Protein AF-0000000084674206 (afdb_homodimer)

Organism: Aquipseudomonas alcaligenes (strain ATCC 14909 / DSM 50342 / CCUG 1425 / JCM 20561 / NBRC 14159 / NCIMB 9945 / NCTC 10367 / 1577) (NCBI:txid1215092)

Nearest PDB structures (foldseek):
  4qit-assembly1_B  TM=9.950E-01  e=2.426E-58  Pseudomonas aeruginosa PAO581
  4qiu-assembly1_B  TM=9.947E-01  e=2.582E-58  Pseudomonas aeruginosa PAO581
  4q4k-assembly1_B  TM=9.954E-01  e=1.009E-57  Pseudomonas aeruginosa PAO1
  5lsm-assembly3_A  TM=9.449E-01  e=3.593E-41  Shewanella oneidensis MR-1
  5lsm-assembly6_G-5  TM=9.498E-01  e=1.659E-38  Shewanella oneidensis MR-1

Solvent-accessible surface area (backbone atoms only — not comparable to full-atom values): 34079 Å² total; per-residue (Å²): 131,52,74,47,17,67,73,64,66,36,75,41,52,41,28,45,40,54,31,68,78,29,41,30,44,62,32,18,26,35,27,16,74,62,23,22,34,8,15,34,36,40,42,72,50,50,54,68,52,46,53,49,47,51,50,55,21,52,74,67,31,89,56,43,38,32,43,30,38,35,22,37,74,72,61,64,90,47,71,67,42,43,49,52,45,42,58,69,44,33,66,63,25,46,76,52,79,40,72,60,74,94,71,76,47,74,68,44,66,28,51,73,77,31,68,65,43,54,54,45,47,63,69,66,46,48,49,27,39,32,28,31,19,29,70,67,59,46,68,57,50,50,52,38,43,74,57,65,24,44,34,35,32,38,22,50,45,68,68,49,42,52,52,43,53,73,45,60,47,62,29,36,33,36,45,13,60,25,28,43,30,65,61,37,47,61,54,60,92,78,50,75,82,66,35,26,32,60,24,46,38,35,52,38,49,74,71,46,92,54,50,33,24,35,23,32,28,43,54,45,12,28,41,50,38,15,39,43,32,32,49,25,46,28,36,35,30,48,52,40,50,48,48,12,76,49,25,54,58,48,69,68,52,48,51,40,48,74,41,77,54,21,75,45,49,44,70,40,32,67,52,30,38,45,51,25,18,13,43,74,48,77,65,52,76,88,83,85,68,69,69,30,41,37,37,31,26,24,41,54,35,51,52,44,25,50,44,30,42,76,72,73,37,73,59,53,56,91,41,59,25,15,60,29,29,69,62,52,52,79,38,51,48,45,59,44,51,52,50,32,54,52,36,27,72,72,75,132,52,74,46,18,66,72,64,65,35,77,40,49,42,29,44,40,55,31,68,79,28,40,30,43,61,31,17,25,34,27,17,72,61,24,23,33,7,17,34,36,41,40,74,50,51,54,69,52,46,52,50,47,51,51,56,21,52,74,68,31,90,58,42,37,32,43,29,38,35,24,38,72,73,59,64,89,46,70,69,41,42,50,52,46,41,59,69,44,31,67,63,28,45,74,53,78,40,72,61,74,96,70,75,51,73,68,45,67,26,50,74,76,30,69,63,44,54,54,44,45,63,70,68,47,47,50,26,38,32,29,32,20,30,69,66,60,45,67,57,50,49,54,36,43,74,58,65,25,44,35,36,32,38,24,53,46,69,69,49,42,51,53,42,53,72,45,60,48,61,30,35,33,37,43,13,59,25,28,43,30,66,61,36,48,61,55,61,93,78,51,76,80,66,35,27,32,60,25,45,37,36,54,37,48,73,71,46,92,53,49,32,25,35,23,32,28,44,56,45,12,27,42,48,40,15,39,42,32,32,48,24,46,29,36,36,30,49,53,40,50,49,48,12,75,50,24,53,56,48,71,67,52,47,50,41,47,74,40,77,53,21,76,44,48,45,71,39,32,66,53,29,36,46,51,24,18,14,44,74,46,76,65,49,78,87,82,86,68,70,68,30,40,37,37,30,25,24,41,54,36,51,52,44,24,50,44,31,42,76,71,73,37,74,56,52,57,90,40,58,25,17,60,29,28,70,61,52,51,81,38,50,48,44,58,44,50,54,48,32,53,52,36,27,71,72,76

Sequence (694 aa):
MSSLCALLGIHHPIIQAPMVGVSTPALAAAVSEGGGLGSLGLGASTPAQARELVAQTRALTARPFNLNLFCHAPARADAAREQAWLERLRPLFAEFGAAPPAALREIYPSFLADPAMLETLLALRPAVVSFHFGLPPAEWIERLHQAAIRTLACVTTPAEARMAEAAGVDALVAQGIEAGGHRGVFVPEEGDAALGTLALVRLLAQQSRLPIIAAGGIMDGAGIRAALALGAAGVQLGTAFVLCPESAANAAYREALKGEKAAHTAITANLSGRPARGLPNRLYGDLGAQLPDYPICYDAAKALQAAASAQGCHDFAAQWAGQGAPLARELPAAELLVRLVAEMRQAMSSLCALLGIHHPIIQAPMVGVSTPALAAAVSEGGGLGSLGLGASTPAQARELVAQTRALTARPFNLNLFCHAPARADAAREQAWLERLRPLFAEFGAAPPAALREIYPSFLADPAMLETLLALRPAVVSFHFGLPPAEWIERLHQAAIRTLACVTTPAEARMAEAAGVDALVAQGIEAGGHRGVFVPEEGDAALGTLALVRLLAQQSRLPIIAAGGIMDGAGIRAALALGAAGVQLGTAFVLCPESAANAAYREALKGEKAAHTAITANLSGRPARGLPNRLYGDLGAQLPDYPICYDAAKALQAAASAQGCHDFAAQWAGQGAPLARELPAAELLVRLVAEMRQA

pLDDT: mean 97.21, std 3.87, range [55.44, 98.94]

Secondary structure (DSSP, 8-state):
--HHHHHHT-SSSEEEPP-TTT--HHHHHHHHHTTSBEEEE-TT--HHHHHHHHHHHHHH--S-EEEEEE-PPPP---HHHHHHHHHHHHHHHHTTT----SS----S--GGG-HHHHHHHHHH--SEEEEESS---HHHHHHHHHTT-EEEEEESSHHHHHHHHHHT-SEEEEE-TT-SEE---S-GGG------HHHHHHHHHHH-SSPEEEESS--SHHHHHHHHHHT-SEEEESGGGTTSTTS---HHHHHHHHSGGGG--EEESTTTSS-EEE---TT-S---SPPPPTTHHHHHHHHHHHHHHHTT--TT---B--TTGGG-----HHHHHHHHHHHHHH-/--HHHHHHT-SSSEEEPP-TTT--HHHHHHHHHTTSBEEEE-TT--HHHHHHHHHHHHHH--S-EEEEEE-PPPP---HHHHHHHHHHHHHHHHTTT----SS----S--GGG-HHHHHHHHHH--SEEEEESS---HHHHHHHHHTT-EEEEEESSHHHHHHHHHHT-SEEEEE-TT-SEE---S-GGG------HHHHHHHHHHH-SSPEEEESS--SHHHHHHHHHHT-SEEEESGGGTTSTTS---HHHHHHHHSGGGG--EEESTTTSS-EEE---TT-S----PPPPTTHHHHHHHHHHHHHHHTT--TT---B--TTGGG-----HHHHHHHHHHHHHH-

Foldseek 3Di:
DFPVCVLLVFQAQEEADADALWFALLLQLLQQVLGYAREHECQQPDLVRVVVRLVSNVVSHPGAYEYEFEAADFFDDDPVQQVVLQVLCQVLLVVLPHHFDPAFDARGGHPLPCVVNLVSCLVSLGQEYEYFLADHALVSVVSNVVSNYAYEYEDAAVVRLVVVVVSPHQEYEHAALQAWWFDRHNCCVVPHPRHGQLVRLLVCLVPPPHAYEGGHLQQALVSFLSSVVSRHSHYYYHLQCSLAPNISNDPVLNVCLQDPLVQDKDWDCQQAVGTGIFRAAPSPDDSPGDAGHGRRSNRRLVVSCVSQVVVPHRRSDRNIDGNNSNSHDNYHSSVRSVRRVVSNVVD/DFPVCVLLVFQAQEEADADALWFALLLQLLQQVLGYAREHECQQPDLVRVVVRLVSNVVSHPGAYEYEFEAADFFDDDPVQQVVLQVLCQVLLVVLPHHFDPAFDARGGHPLPCVVNLVSCLVSLGQEYEYFLADHALVSVVSNVVSNYAYEYEDAAVVRVVVVVVSPHQEYEHAALQAWWFDRHNCCVVPHPRHGQLVRLLVCLVPPPHAYEGGHLQQALVSFLSSVVSRHSHYYYHLQCSLAPNISNDPVLNVCLQDPLVQDKDWDCQQAVGTGIFRAAPSDDDSPGDAGHGRRSNRRLVVSCVSQVVVPHRRRDRNIDGNNSNSHDNYHSSVRSVRRVVSNVVD

Radius of gyration: 25.95 Å; Cα contacts (8 Å, |Δi|>4): 1639; chains: 2; bounding box: 58×76×62 Å

InterPro domains:
  IPR004136 Nitronate monooxygenase [cd04730] (12-279)
  IPR013785 Aldolase-type TIM barrel [G3DSA:3.20.20.70] (1-346)

Structure (mmCIF, N/CA/C/O backbone):
data_AF-0000000084674206-model_v1
#
loop_
_entity.id
_entity.type
_entity.pdbx_description
1 polymer 'Nitronate monooxygenase'
#
loop_
_atom_site.group_PDB
_atom_site.id
_atom_site.type_symbol
_atom_site.label_atom_id
_atom_site.label_alt_id
_atom_site.label_comp_id
_atom_site.label_asym_id
_atom_site.label_entity_id
_atom_site.label_seq_id
_atom_site.pdbx_PDB_ins_code
_atom_site.Cartn_x
_atom_site.Cartn_y
_atom_site.Cartn_z
_atom_site.occupancy
_atom_site.B_iso_or_equiv
_atom_site.auth_seq_id
_atom_site.auth_comp_id
_atom_site.auth_asym_id
_atom_site.auth_atom_id
_atom_site.pdbx_PDB_model_num
ATOM 1 N N . MET A 1 1 ? -14.648 0.29 26.531 1 55.44 1 MET A N 1
ATOM 2 C CA . MET A 1 1 ? -13.93 1.413 25.938 1 55.44 1 MET A CA 1
ATOM 3 C C . MET A 1 1 ? -12.5 1.012 25.562 1 55.44 1 MET A C 1
ATOM 5 O O . MET A 1 1 ? -11.844 0.293 26.312 1 55.44 1 MET A O 1
ATOM 9 N N . SER A 1 2 ? -12.125 1.366 24.281 1 72.75 2 SER A N 1
ATOM 10 C CA . SER A 1 2 ? -10.773 1.001 23.891 1 72.75 2 SER A CA 1
ATOM 11 C C . SER A 1 2 ? -9.734 1.808 24.656 1 72.75 2 SER A C 1
ATOM 13 O O . SER A 1 2 ? -10.055 2.844 25.234 1 72.75 2 SER A O 1
ATOM 15 N N . SER A 1 3 ? -8.602 1.35 24.859 1 87.81 3 SER A N 1
ATOM 16 C CA . SER A 1 3 ? -7.48 2.016 25.516 1 87.81 3 SER A CA 1
ATOM 17 C C . SER A 1 3 ? -7.211 3.381 24.891 1 87.81 3 SER A C 1
ATOM 19 O O . SER A 1 3 ? -6.918 4.348 25.594 1 87.81 3 SER A O 1
ATOM 21 N N . LEU A 1 4 ? -7.574 3.514 23.594 1 95.88 4 LEU A N 1
ATOM 22 C CA . LEU A 1 4 ? -7.336 4.781 22.906 1 95.88 4 LEU A CA 1
ATOM 23 C C . LEU A 1 4 ? -8.391 5.812 23.297 1 95.88 4 LEU A C 1
ATOM 25 O O . LEU A 1 4 ? -8.078 6.984 23.5 1 95.88 4 LEU A O 1
ATOM 29 N N . CYS A 1 5 ? -9.641 5.359 23.391 1 97.5 5 CYS A N 1
ATOM 30 C CA . CYS A 1 5 ? -10.727 6.258 23.75 1 97.5 5 CYS A CA 1
ATOM 31 C C . CYS A 1 5 ? -10.5 6.859 25.125 1 97.5 5 CYS A C 1
ATOM 33 O O . CYS A 1 5 ? -10.695 8.062 25.328 1 97.5 5 CYS A O 1
ATOM 35 N N . ALA A 1 6 ? -10.047 6.023 26.047 1 97.31 6 ALA A N 1
ATOM 36 C CA . ALA A 1 6 ? -9.734 6.516 27.391 1 97.31 6 ALA A CA 1
ATOM 37 C C . ALA A 1 6 ? -8.555 7.484 27.359 1 97.31 6 ALA A C 1
ATOM 39 O O . ALA A 1 6 ? -8.586 8.531 28 1 97.31 6 ALA A O 1
ATOM 40 N N . LEU A 1 7 ? -7.582 7.152 26.578 1 97.62 7 LEU A N 1
ATOM 41 C CA . LEU A 1 7 ? -6.363 7.949 26.484 1 97.62 7 LEU A CA 1
ATOM 42 C C . LEU A 1 7 ? -6.672 9.344 25.953 1 97.62 7 LEU A C 1
ATOM 44 O O . LEU A 1 7 ? -6.098 10.328 26.422 1 97.62 7 LEU A O 1
ATOM 48 N N . LEU A 1 8 ? -7.621 9.43 24.969 1 98.19 8 LEU A N 1
ATOM 49 C CA . LEU A 1 8 ? -7.836 10.68 24.25 1 98.19 8 LEU A CA 1
ATOM 50 C C . LEU A 1 8 ? -9.086 11.391 24.75 1 98.19 8 LEU A C 1
ATOM 52 O O . LEU A 1 8 ? -9.367 12.523 24.359 1 98.19 8 LEU A O 1
ATOM 56 N N . GLY A 1 9 ? -9.867 10.711 25.609 1 97.56 9 GLY A N 1
ATOM 57 C CA . GLY A 1 9 ? -11.102 11.281 26.109 1 97.56 9 GLY A CA 1
ATOM 58 C C . GLY A 1 9 ? -12.195 11.375 25.062 1 97.56 9 GLY A C 1
ATOM 59 O O . GLY A 1 9 ? -12.906 12.383 25 1 97.56 9 GLY A O 1
ATOM 60 N N . ILE A 1 10 ? -12.297 10.359 24.234 1 98.31 10 ILE A N 1
ATOM 61 C CA . ILE A 1 10 ? -13.289 10.375 23.156 1 98.31 10 ILE A CA 1
ATOM 62 C C . ILE A 1 10 ? -14.172 9.133 23.25 1 98.31 10 ILE A C 1
ATOM 64 O O . ILE A 1 10 ? -13.875 8.203 24 1 98.31 10 ILE A O 1
ATOM 68 N N . HIS A 1 11 ? -15.297 9.102 22.484 1 98.06 11 HIS A N 1
ATOM 69 C CA . HIS A 1 11 ? -16.266 8.016 22.547 1 98.06 11 HIS A CA 1
ATOM 70 C C . HIS A 1 11 ? -15.984 6.957 21.5 1 98.06 11 HIS A C 1
ATOM 72 O O . HIS A 1 11 ? -16.156 5.762 21.734 1 98.06 11 HIS A O 1
ATOM 78 N N . HIS A 1 12 ? -15.672 7.438 20.297 1 98.38 12 HIS A N 1
ATOM 79 C CA . HIS A 1 12 ? -15.352 6.547 19.188 1 98.38 12 HIS A CA 1
ATOM 80 C C . HIS A 1 12 ? -13.883 6.652 18.797 1 98.38 12 HIS A C 1
ATOM 82 O O . HIS A 1 12 ? -13.312 7.742 18.812 1 98.38 12 HIS A O 1
ATOM 88 N N . PRO A 1 13 ? -13.242 5.562 18.5 1 98.38 13 PRO A N 1
ATOM 89 C CA . PRO A 1 13 ? -11.812 5.59 18.156 1 98.38 13 PRO A CA 1
ATOM 90 C C . PRO A 1 13 ? -11.555 6.082 16.734 1 98.38 13 PRO A C 1
ATOM 92 O O . PRO A 1 13 ? -10.898 5.395 15.945 1 98.38 13 PRO A O 1
ATOM 95 N N . ILE A 1 14 ? -12.094 7.23 16.406 1 98.88 14 ILE A N 1
ATOM 96 C CA . ILE A 1 14 ? -12.023 7.828 15.078 1 98.88 14 ILE A CA 1
ATOM 97 C C . ILE A 1 14 ? -11.445 9.234 15.18 1 98.88 14 ILE A C 1
ATOM 99 O O . ILE A 1 14 ? -11.977 10.086 15.906 1 98.88 14 ILE A O 1
ATOM 103 N N . ILE A 1 15 ? -10.375 9.445 14.477 1 98.94 15 ILE A N 1
ATOM 104 C CA . ILE A 1 15 ? -9.727 10.75 14.422 1 98.94 15 ILE A CA 1
ATOM 105 C C . ILE A 1 15 ? -9.875 11.336 13.016 1 98.94 15 ILE A C 1
ATOM 107 O O . ILE A 1 15 ? -9.57 10.672 12.023 1 98.94 15 ILE A O 1
ATOM 111 N N . GLN A 1 16 ? -10.445 12.531 12.906 1 98.94 16 GLN A N 1
ATOM 112 C CA . GLN A 1 16 ? -10.32 13.312 11.68 1 98.94 16 GLN A CA 1
ATOM 113 C C . GLN A 1 16 ? -8.914 13.867 11.523 1 98.94 16 GLN A C 1
ATOM 115 O O . GLN A 1 16 ? -8.398 14.547 12.414 1 98.94 16 GLN A O 1
ATOM 120 N N . ALA A 1 17 ? -8.266 13.492 10.461 1 98.88 17 ALA A N 1
ATOM 121 C CA . ALA A 1 17 ? -6.863 13.836 10.25 1 98.88 17 ALA A CA 1
ATOM 122 C C . ALA A 1 17 ? -6.664 15.344 10.211 1 98.88 17 ALA A C 1
ATOM 124 O O . ALA A 1 17 ? -7.523 16.078 9.703 1 98.88 17 ALA A O 1
ATOM 125 N N . PRO A 1 18 ? -5.559 15.828 10.773 1 98.75 18 PRO A N 1
ATOM 126 C CA . PRO A 1 18 ? -5.203 17.234 10.539 1 98.75 18 PRO A CA 1
ATOM 127 C C . PRO A 1 18 ? -4.809 17.5 9.086 1 98.75 18 PRO A C 1
ATOM 129 O O . PRO A 1 18 ? -3.855 16.906 8.578 1 98.75 18 PRO A O 1
ATOM 132 N N . MET A 1 19 ? -5.559 18.312 8.469 1 98 19 MET A N 1
ATOM 133 C CA . MET A 1 19 ? -5.332 18.656 7.066 1 98 19 MET A CA 1
ATOM 134 C C . MET A 1 19 ? -5.121 20.156 6.902 1 98 19 MET A C 1
ATOM 136 O O . MET A 1 19 ? -6.086 20.906 6.824 1 98 19 MET A O 1
ATOM 140 N N . VAL A 1 20 ? -3.871 20.547 6.82 1 94.81 20 VAL A N 1
ATOM 141 C CA . VAL A 1 20 ? -3.547 21.969 6.707 1 94.81 20 VAL A CA 1
ATOM 142 C C . VAL A 1 20 ? -4.285 22.562 5.516 1 94.81 20 VAL A C 1
ATOM 144 O O . VAL A 1 20 ? -4.207 22.047 4.402 1 94.81 20 VAL A O 1
ATOM 147 N N . GLY A 1 21 ? -5.02 23.531 5.719 1 92.56 21 GLY A N 1
ATOM 148 C CA . GLY A 1 21 ? -5.742 24.234 4.664 1 92.56 21 GLY A CA 1
ATOM 149 C C . GLY A 1 21 ? -7.121 23.656 4.41 1 92.56 21 GLY A C 1
ATOM 150 O O . GLY A 1 21 ? -7.93 24.25 3.699 1 92.56 21 GLY A O 1
ATOM 151 N N . VAL A 1 22 ? -7.406 22.531 5.012 1 97.06 22 VAL A N 1
ATOM 152 C CA . VAL A 1 22 ? -8.68 21.859 4.754 1 97.06 22 VAL A CA 1
ATOM 153 C C . VAL A 1 22 ? -9.453 21.688 6.062 1 97.06 22 VAL A C 1
ATOM 155 O O . VAL A 1 22 ? -10.656 21.938 6.117 1 97.06 22 VAL A O 1
ATOM 158 N N . SER A 1 23 ? -8.766 21.297 7.117 1 98.06 23 SER A N 1
ATOM 159 C CA . SER A 1 23 ? -9.391 21.188 8.43 1 98.06 23 SER A CA 1
ATOM 160 C C . SER A 1 23 ? -9.695 22.578 9.008 1 98.06 23 SER A C 1
ATOM 162 O O . SER A 1 23 ? -8.82 23.438 9.078 1 98.06 23 SER A O 1
ATOM 164 N N . THR A 1 24 ? -10.922 22.781 9.383 1 98.69 24 THR A N 1
ATOM 165 C CA . THR A 1 24 ? -11.359 24.047 9.984 1 98.69 24 THR A CA 1
ATOM 166 C C . THR A 1 24 ? -11.805 23.812 11.43 1 98.69 24 THR A C 1
ATOM 168 O O . THR A 1 24 ? -12.055 22.688 11.836 1 98.69 24 THR A O 1
ATOM 171 N N . PRO A 1 25 ? -11.859 24.906 12.188 1 98.81 25 PRO A N 1
ATOM 172 C CA . PRO A 1 25 ? -12.445 24.797 13.523 1 98.81 25 PRO A CA 1
ATOM 173 C C . PRO A 1 25 ? -13.836 24.156 13.5 1 98.81 25 PRO A C 1
ATOM 175 O O . PRO A 1 25 ? -14.156 23.312 14.344 1 98.81 25 PRO A O 1
ATOM 178 N N . ALA A 1 26 ? -14.625 24.5 12.492 1 98.88 26 ALA A N 1
ATOM 179 C CA . ALA A 1 26 ? -15.977 23.953 12.375 1 98.88 26 ALA A CA 1
ATOM 180 C C . ALA A 1 26 ? -15.938 22.438 12.148 1 98.88 26 ALA A C 1
ATOM 182 O O . ALA A 1 26 ? -16.703 21.703 12.766 1 98.88 26 ALA A O 1
ATOM 183 N N . LEU A 1 27 ? -15.062 22 11.281 1 98.94 27 LEU A N 1
ATOM 184 C CA . LEU A 1 27 ? -14.93 20.578 11.008 1 98.94 27 LEU A CA 1
ATOM 185 C C . LEU A 1 27 ? -14.461 19.828 12.25 1 98.94 27 LEU A C 1
ATOM 187 O O . LEU A 1 27 ? -15.062 18.828 12.641 1 98.94 27 LEU A O 1
ATOM 191 N N . ALA A 1 28 ? -13.391 20.312 12.867 1 98.94 28 ALA A N 1
ATOM 192 C CA . ALA A 1 28 ? -12.844 19.688 14.062 1 98.94 28 ALA A CA 1
ATOM 193 C C . ALA A 1 28 ? -13.891 19.609 15.172 1 98.94 28 ALA A C 1
ATOM 195 O O . ALA A 1 28 ? -14.047 18.562 15.812 1 98.94 28 ALA A O 1
ATOM 196 N N . ALA A 1 29 ? -14.594 20.688 15.352 1 98.94 29 ALA A N 1
ATOM 197 C CA . ALA A 1 29 ? -15.609 20.734 16.406 1 98.94 29 ALA A CA 1
ATOM 198 C C . ALA A 1 29 ? -16.719 19.734 16.125 1 98.94 29 ALA A C 1
ATOM 200 O O . ALA A 1 29 ? -17.172 19.031 17.047 1 98.94 29 ALA A O 1
ATOM 201 N N . ALA A 1 30 ? -17.156 19.672 14.875 1 98.94 30 ALA A N 1
ATOM 202 C CA . ALA A 1 30 ? -18.234 18.734 14.508 1 98.94 30 ALA A CA 1
ATOM 203 C C . ALA A 1 30 ? -17.828 17.297 14.789 1 98.94 30 ALA A C 1
ATOM 205 O O . ALA A 1 30 ? -18.625 16.516 15.305 1 98.94 30 ALA A O 1
ATOM 206 N N . VAL A 1 31 ? -16.609 16.938 14.484 1 98.94 31 VAL A N 1
ATOM 207 C CA . VAL A 1 31 ? -16.109 15.578 14.711 1 98.94 31 VAL A CA 1
ATOM 208 C C . VAL A 1 31 ? -16.016 15.305 16.203 1 98.94 31 VAL A C 1
ATOM 210 O O . VAL A 1 31 ? -16.453 14.25 16.688 1 98.94 31 VAL A O 1
ATOM 213 N N . SER A 1 32 ? -15.469 16.281 16.953 1 98.88 32 SER A N 1
ATOM 214 C CA . SER A 1 32 ? -15.336 16.125 18.391 1 98.88 32 SER A CA 1
ATOM 215 C C . SER A 1 32 ? -16.703 15.977 19.062 1 98.88 32 SER A C 1
ATOM 217 O O . SER A 1 32 ? -16.891 15.117 19.922 1 98.88 32 SER A O 1
ATOM 219 N N . GLU A 1 33 ? -17.656 16.781 18.641 1 98.75 33 GLU A N 1
ATOM 220 C CA . GLU A 1 33 ? -19 16.719 19.203 1 98.75 33 GLU A CA 1
ATOM 221 C C . GLU A 1 33 ? -19.641 15.359 18.891 1 98.75 33 GLU A C 1
ATOM 223 O O . GLU A 1 33 ? -20.453 14.867 19.672 1 98.75 33 GLU A O 1
ATOM 228 N N . GLY A 1 34 ? -19.281 14.828 17.766 1 98.38 34 GLY A N 1
ATOM 229 C CA . GLY A 1 34 ? -19.812 13.531 17.375 1 98.38 34 GLY A CA 1
ATOM 230 C C . GLY A 1 34 ? -19.172 12.375 18.109 1 98.38 34 GLY A C 1
ATOM 231 O O . GLY A 1 34 ? -19.594 11.227 17.969 1 98.38 34 GLY A O 1
ATOM 232 N N . GLY A 1 35 ? -18.172 12.625 18.891 1 98.44 35 GLY A N 1
ATOM 233 C CA . GLY A 1 35 ? -17.578 11.594 19.719 1 98.44 35 GLY A CA 1
ATOM 234 C C . GLY A 1 35 ? -16.219 11.148 19.234 1 98.44 35 GLY A C 1
ATOM 235 O O . GLY A 1 35 ? -15.562 10.32 19.859 1 98.44 35 GLY A O 1
ATOM 236 N N . GLY A 1 36 ? -15.773 11.656 18.062 1 98.75 36 GLY A N 1
ATOM 237 C CA . GLY A 1 36 ? -14.414 11.43 17.609 1 98.75 36 GLY A CA 1
ATOM 238 C C . GLY A 1 36 ? -13.438 12.492 18.078 1 98.75 36 GLY A C 1
ATOM 239 O O . GLY A 1 36 ? -13.734 13.242 19.016 1 98.75 36 GLY A O 1
ATOM 240 N N . LEU A 1 37 ? -12.281 12.461 17.531 1 98.94 37 LEU A N 1
ATOM 241 C CA . LEU A 1 37 ? -11.289 13.5 17.797 1 98.94 37 LEU A CA 1
ATOM 242 C C . LEU A 1 37 ? -11.086 14.391 16.578 1 98.94 37 LEU A C 1
ATOM 244 O O . LEU A 1 37 ? -10.523 13.953 15.57 1 98.94 37 LEU A O 1
ATOM 248 N N . GLY A 1 38 ? -11.594 15.609 16.641 1 98.88 38 GLY A N 1
ATOM 249 C CA . GLY A 1 38 ? -11.289 16.594 15.609 1 98.88 38 GLY A CA 1
ATOM 250 C C . GLY A 1 38 ? -9.852 17.078 15.656 1 98.88 38 GLY A C 1
ATOM 251 O O . GLY A 1 38 ? -9.234 17.094 16.719 1 98.88 38 GLY A O 1
ATOM 252 N N . SER A 1 39 ? -9.32 17.469 14.461 1 98.94 39 SER A N 1
ATOM 253 C CA . SER A 1 39 ? -7.93 17.906 14.422 1 98.94 39 SER A CA 1
ATOM 254 C C . SER A 1 39 ? -7.766 19.156 13.57 1 98.94 39 SER A C 1
ATOM 256 O O . SER A 1 39 ? -8.469 19.344 12.578 1 98.94 39 SER A O 1
ATOM 258 N N . LEU A 1 40 ? -6.844 19.969 13.992 1 98.75 40 LEU A N 1
ATOM 259 C CA . LEU A 1 40 ? -6.375 21.125 13.234 1 98.75 40 LEU A CA 1
ATOM 260 C C . LEU A 1 40 ? -4.902 20.953 12.859 1 98.75 40 LEU A C 1
ATOM 262 O O . LEU A 1 40 ? -4.113 20.438 13.648 1 98.75 40 LEU A O 1
ATOM 266 N N . GLY A 1 41 ? -4.598 21.328 11.672 1 98.12 41 GLY A N 1
ATOM 267 C CA . GLY A 1 41 ? -3.205 21.391 11.258 1 98.12 41 GLY A CA 1
ATOM 268 C C . GLY A 1 41 ? -2.602 22.781 11.43 1 98.12 41 GLY A C 1
ATOM 269 O O . GLY A 1 41 ? -3.092 23.75 10.859 1 98.12 41 GLY A O 1
ATOM 270 N N . LEU A 1 42 ? -1.488 22.891 12.133 1 97.56 42 LEU A N 1
ATOM 271 C CA . LEU A 1 42 ? -0.885 24.172 12.438 1 97.56 42 LEU A CA 1
ATOM 272 C C . LEU A 1 42 ? 0.383 24.391 11.617 1 97.56 42 LEU A C 1
ATOM 274 O O . LEU A 1 42 ? 1.141 25.328 11.875 1 97.56 42 LEU A O 1
ATOM 278 N N . GLY A 1 43 ? 0.645 23.484 10.68 1 93.06 43 GLY A N 1
ATOM 279 C CA . GLY A 1 43 ? 1.884 23.516 9.922 1 93.06 43 GLY A CA 1
ATOM 280 C C . GLY A 1 43 ? 2.168 24.875 9.305 1 93.06 43 GLY A C 1
ATOM 281 O O . GLY A 1 43 ? 3.328 25.25 9.141 1 93.06 43 GLY A O 1
ATOM 282 N N . ALA A 1 44 ? 1.124 25.641 9.016 1 90.25 44 ALA A N 1
ATOM 283 C CA . ALA A 1 44 ? 1.287 26.938 8.359 1 90.25 44 ALA A CA 1
ATOM 284 C C . ALA A 1 44 ? 0.912 28.078 9.305 1 90.25 44 ALA A C 1
ATOM 286 O O . ALA A 1 44 ? 0.821 29.234 8.891 1 90.25 44 ALA A O 1
ATOM 287 N N . SER A 1 45 ? 0.759 27.797 10.555 1 96.56 45 SER A N 1
ATOM 288 C CA . SER A 1 45 ? 0.201 28.781 11.484 1 96.56 45 SER A CA 1
ATOM 289 C C . SER A 1 45 ? 1.287 29.391 12.352 1 96.56 45 SER A C 1
ATOM 291 O O . SER A 1 45 ? 2.211 28.703 12.789 1 96.56 45 SER A O 1
ATOM 293 N N . THR A 1 46 ? 1.187 30.688 12.586 1 97 46 THR A N 1
ATOM 294 C CA . THR A 1 46 ? 1.949 31.344 13.641 1 97 46 THR A CA 1
ATOM 295 C C . THR A 1 46 ? 1.33 31.078 15.008 1 97 46 THR A C 1
ATOM 297 O O . THR A 1 46 ? 0.186 30.625 15.102 1 97 46 THR A O 1
ATOM 300 N N . PRO A 1 47 ? 2.113 31.359 16.078 1 98.12 47 PRO A N 1
ATOM 301 C CA . PRO A 1 47 ? 1.529 31.219 17.422 1 98.12 47 PRO A CA 1
ATOM 302 C C . PRO A 1 47 ? 0.238 32 17.578 1 98.12 47 PRO A C 1
ATOM 304 O O . PRO A 1 47 ? -0.726 31.516 18.172 1 98.12 47 PRO A O 1
ATOM 307 N N . ALA A 1 48 ? 0.206 33.219 17.031 1 98.31 48 ALA A N 1
ATOM 308 C CA . ALA A 1 48 ? -0.996 34.062 17.125 1 98.31 48 ALA A CA 1
ATOM 309 C C . ALA A 1 48 ? -2.164 33.406 16.391 1 98.31 48 ALA A C 1
ATOM 311 O O . ALA A 1 48 ? -3.289 33.375 16.891 1 98.31 48 ALA A O 1
ATOM 312 N N . GLN A 1 49 ? -1.927 32.906 15.25 1 98 49 GLN A N 1
ATOM 313 C CA . GLN A 1 49 ? -2.959 32.219 14.469 1 98 49 GLN A CA 1
ATOM 314 C C . GLN A 1 49 ? -3.438 30.953 15.172 1 98 49 GLN A C 1
ATOM 316 O O . GLN A 1 49 ? -4.625 30.625 15.141 1 98 49 GLN A O 1
ATOM 321 N N . ALA A 1 50 ? -2.486 30.266 15.781 1 98.44 50 ALA A N 1
ATOM 322 C CA . ALA A 1 50 ? -2.846 29.078 16.562 1 98.44 50 ALA A CA 1
ATOM 323 C C . ALA A 1 50 ? -3.82 29.422 17.672 1 98.44 50 ALA A C 1
ATOM 325 O O . ALA A 1 50 ? -4.816 28.719 17.891 1 98.44 50 ALA A O 1
ATOM 326 N N . ARG A 1 51 ? -3.541 30.516 18.375 1 98.62 51 ARG A N 1
ATOM 327 C CA . ARG A 1 51 ? -4.43 30.953 19.453 1 98.62 51 ARG A CA 1
ATOM 328 C C . ARG A 1 51 ? -5.824 31.25 18.906 1 98.62 51 ARG A C 1
ATOM 330 O O . ARG A 1 51 ? -6.824 30.906 19.547 1 98.62 51 ARG A O 1
ATOM 337 N N . GLU A 1 52 ? -5.844 31.859 17.75 1 98.62 52 GLU A N 1
ATOM 338 C CA . GLU A 1 52 ? -7.125 32.188 17.141 1 98.62 52 GLU A CA 1
ATOM 339 C C . GLU A 1 52 ? -7.898 30.938 16.734 1 98.62 52 GLU A C 1
ATOM 341 O O . GLU A 1 52 ? -9.102 30.844 17 1 98.62 52 GLU A O 1
ATOM 346 N N . LEU A 1 53 ? -7.254 30.031 16.141 1 98.56 53 LEU A N 1
ATOM 347 C CA . LEU A 1 53 ? -7.887 28.781 15.719 1 98.56 53 LEU A CA 1
ATOM 348 C C . LEU A 1 53 ? -8.43 28.016 16.922 1 98.56 53 LEU A C 1
ATOM 350 O O . LEU A 1 53 ? -9.531 27.469 16.875 1 98.56 53 LEU A O 1
ATOM 354 N N . VAL A 1 54 ? -7.633 27.953 17.969 1 98.75 54 VAL A N 1
ATOM 355 C CA . VAL A 1 54 ? -8.039 27.234 19.172 1 98.75 54 VAL A CA 1
ATOM 356 C C . VAL A 1 54 ? -9.242 27.938 19.797 1 98.75 54 VAL A C 1
ATOM 358 O O . VAL A 1 54 ? -10.203 27.281 20.219 1 98.75 54 VAL A O 1
ATOM 361 N N . ALA A 1 55 ? -9.195 29.281 19.828 1 98.75 55 ALA A N 1
ATOM 362 C CA . ALA A 1 55 ? -10.312 30.047 20.375 1 98.75 55 ALA A CA 1
ATOM 363 C C . ALA A 1 55 ? -11.594 29.781 19.578 1 98.75 55 ALA A C 1
ATOM 365 O O . ALA A 1 55 ? -12.664 29.594 20.156 1 98.75 55 ALA A O 1
ATOM 366 N N . GLN A 1 56 ? -11.469 29.797 18.266 1 98.81 56 GLN A N 1
ATOM 367 C CA . GLN A 1 56 ? -12.609 29.516 17.406 1 98.81 56 GLN A CA 1
ATOM 368 C C . GLN A 1 56 ? -13.164 28.109 17.656 1 98.81 56 GLN A C 1
ATOM 370 O O . GLN A 1 56 ? -14.375 27.922 17.688 1 98.81 56 GLN A O 1
ATOM 375 N N . THR A 1 57 ? -12.32 27.141 17.797 1 98.88 57 THR A N 1
ATOM 376 C CA . THR A 1 57 ? -12.734 25.766 18.016 1 98.88 57 THR A CA 1
ATOM 377 C C . THR A 1 57 ? -13.422 25.625 19.375 1 98.88 57 THR A C 1
ATOM 379 O O . THR A 1 57 ? -14.484 25 19.469 1 98.88 57 THR A O 1
ATOM 382 N N . ARG A 1 58 ? -12.859 26.219 20.406 1 98.75 58 ARG A N 1
ATOM 383 C CA . ARG A 1 58 ? -13.406 26.125 21.75 1 98.75 58 ARG A CA 1
ATOM 384 C C . ARG A 1 58 ? -14.742 26.859 21.859 1 98.75 58 ARG A C 1
ATOM 386 O O . ARG A 1 58 ? -15.562 26.531 22.719 1 98.75 58 ARG A O 1
ATOM 393 N N . ALA A 1 59 ? -14.938 27.812 20.969 1 98.75 59 ALA A N 1
ATOM 394 C CA . ALA A 1 59 ? -16.234 28.484 20.922 1 98.75 59 ALA A CA 1
ATOM 395 C C . ALA A 1 59 ? -17.312 27.531 20.406 1 98.75 59 ALA A C 1
ATOM 397 O O . ALA A 1 59 ? -18.5 27.719 20.672 1 98.75 59 ALA A O 1
ATOM 398 N N . LEU A 1 60 ? -16.891 26.5 19.719 1 98.75 60 LEU A N 1
ATOM 399 C CA . LEU A 1 60 ? -17.828 25.594 19.047 1 98.75 60 LEU A CA 1
ATOM 400 C C . LEU A 1 60 ? -17.969 24.297 19.828 1 98.75 60 LEU A C 1
ATOM 402 O O . LEU A 1 60 ? -18.938 23.547 19.641 1 98.75 60 LEU A O 1
ATOM 406 N N . THR A 1 61 ? -16.938 23.984 20.688 1 98.69 61 THR A N 1
ATOM 407 C CA . THR A 1 61 ? -16.984 22.719 21.406 1 98.69 61 THR A CA 1
ATOM 408 C C . THR A 1 61 ? -16.125 22.766 22.656 1 98.69 61 THR A C 1
ATOM 410 O O . THR A 1 61 ? -15.102 23.453 22.688 1 98.69 61 THR A O 1
ATOM 413 N N . ALA A 1 62 ? -16.469 22.016 23.641 1 98.38 62 ALA A N 1
ATOM 414 C CA . ALA A 1 62 ? -15.68 21.828 24.844 1 98.38 62 ALA A CA 1
ATOM 415 C C . ALA A 1 62 ? -14.969 20.484 24.844 1 98.38 62 ALA A C 1
ATOM 417 O O . ALA A 1 62 ? -14.234 20.156 25.766 1 98.38 62 ALA A O 1
ATOM 418 N N . ARG A 1 63 ? -15.219 19.719 23.75 1 98.69 63 ARG A N 1
ATOM 419 C CA . ARG A 1 63 ? -14.664 18.375 23.625 1 98.69 63 ARG A CA 1
ATOM 420 C C . ARG A 1 63 ? -13.203 18.422 23.203 1 98.69 63 ARG A C 1
ATOM 422 O O . ARG A 1 63 ? -12.727 19.453 22.703 1 98.69 63 ARG A O 1
ATOM 429 N N . PRO A 1 64 ? -12.539 17.344 23.438 1 98.75 64 PRO A N 1
ATOM 430 C CA . PRO A 1 64 ? -11.117 17.312 23.078 1 98.75 64 PRO A CA 1
ATOM 431 C C . PRO A 1 64 ? -10.883 17.438 21.578 1 98.75 64 PRO A C 1
ATOM 433 O O . PRO A 1 64 ? -11.688 16.953 20.781 1 98.75 64 PRO A O 1
ATOM 436 N N . PHE A 1 65 ? -9.797 18.062 21.219 1 98.81 65 PHE A N 1
ATOM 437 C CA . PHE A 1 65 ? -9.336 18.094 19.828 1 98.81 65 PHE A CA 1
ATOM 438 C C . PHE A 1 65 ? -7.812 18.094 19.766 1 98.81 65 PHE A C 1
ATOM 440 O O . PHE A 1 65 ? -7.145 18.281 20.781 1 98.81 65 PHE A O 1
ATOM 447 N N . ASN A 1 66 ? -7.324 17.781 18.562 1 98.94 66 ASN A N 1
ATOM 448 C CA . ASN A 1 66 ? -5.906 17.594 18.281 1 98.94 66 ASN A CA 1
ATOM 449 C C . ASN A 1 66 ? -5.32 18.766 17.516 1 98.94 66 ASN A C 1
ATOM 451 O O . ASN A 1 66 ? -5.973 19.312 16.625 1 98.94 66 ASN A O 1
ATOM 455 N N . LEU A 1 67 ? -4.133 19.234 17.953 1 98.94 67 LEU A N 1
ATOM 456 C CA . LEU A 1 67 ? -3.326 20.172 17.172 1 98.94 67 LEU A CA 1
ATOM 457 C C . LEU A 1 67 ? -2.088 19.484 16.609 1 98.94 67 LEU A C 1
ATOM 459 O O . LEU A 1 67 ? -1.303 18.891 17.359 1 98.94 67 LEU A O 1
ATOM 463 N N . ASN A 1 68 ? -1.95 19.562 15.328 1 98.88 68 ASN A N 1
ATOM 464 C CA . ASN A 1 68 ? -0.857 18.844 14.68 1 98.88 68 ASN A CA 1
ATOM 465 C C . ASN A 1 68 ? 0.244 19.797 14.227 1 98.88 68 ASN A C 1
ATOM 467 O O . ASN A 1 68 ? -0.041 20.891 13.711 1 98.88 68 ASN A O 1
ATOM 471 N N . LEU A 1 69 ? 1.464 19.375 14.414 1 98.69 69 LEU A N 1
ATOM 472 C CA . LEU A 1 69 ? 2.635 20.156 14.039 1 98.69 69 LEU A CA 1
ATOM 473 C C . LEU A 1 69 ? 3.553 19.359 13.117 1 98.69 69 LEU A C 1
ATOM 475 O O . LEU A 1 69 ? 3.629 18.141 13.227 1 98.69 69 LEU A O 1
ATOM 479 N N . PHE A 1 70 ? 4.305 20.094 12.242 1 98.56 70 PHE A N 1
ATOM 480 C CA . PHE A 1 70 ? 5.328 19.5 11.391 1 98.56 70 PHE A CA 1
ATOM 481 C C . PHE A 1 70 ? 6.691 19.547 12.062 1 98.56 70 PHE A C 1
ATOM 483 O O . PHE A 1 70 ? 7.141 20.625 12.477 1 98.56 70 PHE A O 1
ATOM 490 N N . CYS A 1 71 ? 7.332 18.406 12.117 1 98.56 71 CYS A N 1
ATOM 491 C CA . CYS A 1 71 ? 8.648 18.297 12.742 1 98.56 71 CYS A CA 1
ATOM 492 C C . CYS A 1 71 ? 9.711 17.891 11.734 1 98.56 71 CYS A C 1
ATOM 494 O O . CYS A 1 71 ? 10.539 17.031 12.008 1 98.56 71 CYS A O 1
ATOM 496 N N . HIS A 1 72 ? 9.609 18.406 10.57 1 97.56 72 HIS A N 1
ATOM 497 C CA . HIS A 1 72 ? 10.602 18.141 9.539 1 97.56 72 HIS A CA 1
ATOM 498 C C . HIS A 1 72 ? 11.914 18.844 9.836 1 97.56 72 HIS A C 1
ATOM 500 O O . HIS A 1 72 ? 11.945 19.812 10.609 1 97.56 72 HIS A O 1
ATOM 506 N N . ALA A 1 73 ? 12.977 18.375 9.234 1 95.38 73 ALA A N 1
ATOM 507 C CA . ALA A 1 73 ? 14.25 19.094 9.289 1 95.38 73 ALA A CA 1
ATOM 508 C C . ALA A 1 73 ? 14.125 20.469 8.672 1 95.38 73 ALA A C 1
ATOM 510 O O . ALA A 1 73 ? 13.508 20.641 7.613 1 95.38 73 ALA A O 1
ATOM 511 N N . PRO A 1 74 ? 14.664 21.469 9.336 1 94.75 74 PRO A N 1
ATOM 512 C CA . PRO A 1 74 ? 14.594 22.812 8.75 1 94.75 74 PRO A CA 1
ATOM 513 C C . PRO A 1 74 ? 15.203 22.859 7.348 1 94.75 74 PRO A C 1
ATOM 515 O O . PRO A 1 74 ? 16.219 22.219 7.086 1 94.75 74 PRO A O 1
ATOM 518 N N . ALA A 1 75 ? 14.562 23.609 6.52 1 95.25 75 ALA A N 1
ATOM 519 C CA . ALA A 1 75 ? 14.977 23.703 5.121 1 95.25 75 ALA A CA 1
ATOM 520 C C . ALA A 1 75 ? 16.359 24.344 5 1 95.25 75 ALA A C 1
ATOM 522 O O . ALA A 1 75 ? 16.703 25.25 5.766 1 95.25 75 ALA A O 1
ATOM 523 N N . ARG A 1 76 ? 17.234 23.906 4.051 1 93.81 76 ARG A N 1
ATOM 524 C CA . ARG A 1 76 ? 18.469 24.531 3.629 1 93.81 76 ARG A CA 1
ATOM 525 C C . ARG A 1 76 ? 18.297 25.281 2.311 1 93.81 76 ARG A C 1
ATOM 527 O O . ARG A 1 76 ? 18.125 24.656 1.259 1 93.81 76 ARG A O 1
ATOM 534 N N . ALA A 1 77 ? 18.344 26.531 2.488 1 95.69 77 ALA A N 1
ATOM 535 C CA . ALA A 1 77 ? 18.219 27.344 1.285 1 95.69 77 ALA A CA 1
ATOM 536 C C . ALA A 1 77 ? 19.391 27.094 0.333 1 95.69 77 ALA A C 1
ATOM 538 O O . ALA A 1 77 ? 20.531 26.922 0.771 1 95.69 77 ALA A O 1
ATOM 539 N N . ASP A 1 78 ? 19.094 27.016 -0.964 1 96.31 78 ASP A N 1
ATOM 540 C CA . ASP A 1 78 ? 20.062 26.875 -2.051 1 96.31 78 ASP A CA 1
ATOM 541 C C . ASP A 1 78 ? 19.641 27.703 -3.262 1 96.31 78 ASP A C 1
ATOM 543 O O . ASP A 1 78 ? 18.828 27.266 -4.078 1 96.31 78 ASP A O 1
ATOM 547 N N . ALA A 1 79 ? 20.297 28.797 -3.348 1 95.75 79 ALA A N 1
ATOM 548 C CA . ALA A 1 79 ? 19.875 29.797 -4.34 1 95.75 79 ALA A CA 1
ATOM 549 C C . ALA A 1 79 ? 19.938 29.219 -5.75 1 95.75 79 ALA A C 1
ATOM 551 O O . ALA A 1 79 ? 19.078 29.5 -6.586 1 95.75 79 ALA A O 1
ATOM 552 N N . ALA A 1 80 ? 20.938 28.531 -6.016 1 95.81 80 ALA A N 1
ATOM 553 C CA . ALA A 1 80 ? 21.125 27.969 -7.352 1 95.81 80 ALA A CA 1
ATOM 554 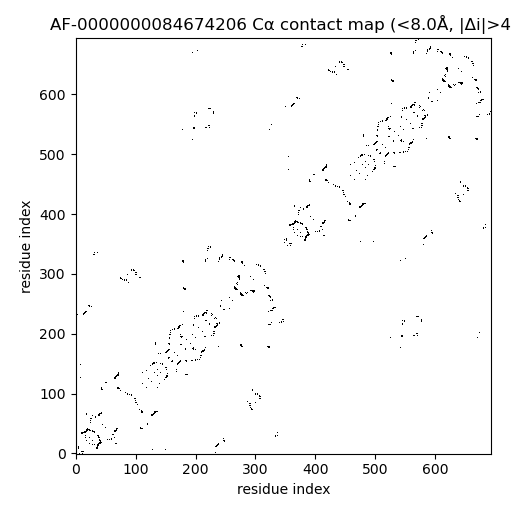C C . ALA A 1 80 ? 20.031 26.953 -7.664 1 95.81 80 ALA A C 1
ATOM 556 O O . ALA A 1 80 ? 19.453 26.969 -8.75 1 95.81 80 ALA A O 1
ATOM 557 N N . ARG A 1 81 ? 19.781 26.125 -6.723 1 95.94 81 ARG A N 1
ATOM 558 C CA . ARG A 1 81 ? 18.734 25.109 -6.879 1 95.94 81 ARG A CA 1
ATOM 559 C C . ARG A 1 81 ? 17.359 25.766 -7.016 1 95.94 81 ARG A C 1
ATOM 561 O O . ARG A 1 81 ? 16.547 25.344 -7.828 1 95.94 81 ARG A O 1
ATOM 568 N N . GLU A 1 82 ? 17.141 26.703 -6.23 1 97.5 82 GLU A N 1
ATOM 569 C CA . GLU A 1 82 ? 15.867 27.422 -6.238 1 97.5 82 GLU A CA 1
ATOM 570 C C . GLU A 1 82 ? 15.656 28.172 -7.559 1 97.5 82 GLU A C 1
ATOM 572 O O . GLU A 1 82 ? 14.578 28.109 -8.148 1 97.5 82 GLU A O 1
ATOM 577 N N . GLN A 1 83 ? 16.703 28.766 -8.047 1 95.94 83 GLN A N 1
ATOM 578 C CA . GLN A 1 83 ? 16.609 29.484 -9.312 1 95.94 83 GLN A CA 1
ATOM 579 C C . GLN A 1 83 ? 16.391 28.531 -10.477 1 95.94 83 GLN A C 1
ATOM 581 O O . GLN A 1 83 ? 15.625 28.812 -11.406 1 95.94 83 GLN A O 1
ATOM 586 N N . ALA A 1 84 ? 17.062 27.484 -10.43 1 96.44 84 ALA A N 1
ATOM 587 C CA . ALA A 1 84 ? 16.891 26.469 -11.477 1 96.44 84 ALA A CA 1
ATOM 588 C C . ALA A 1 84 ? 15.461 25.953 -11.516 1 96.44 84 ALA A C 1
ATOM 590 O O . ALA A 1 84 ? 14.891 25.75 -12.594 1 96.44 84 ALA A O 1
ATOM 591 N N . TRP A 1 85 ? 14.914 25.75 -10.359 1 97.06 85 TRP A N 1
ATOM 592 C CA . TRP A 1 85 ? 13.531 25.297 -10.266 1 97.06 85 TRP A CA 1
ATOM 593 C C . TRP A 1 85 ? 12.57 26.344 -10.805 1 97.06 85 TRP A C 1
ATOM 595 O O . TRP A 1 85 ? 11.664 26.031 -11.57 1 97.06 85 TRP A O 1
ATOM 605 N N . LEU A 1 86 ? 12.797 27.547 -10.484 1 97.06 86 LEU A N 1
ATOM 606 C CA . LEU A 1 86 ? 11.961 28.641 -10.969 1 97.06 86 LEU A CA 1
ATOM 607 C C . LEU A 1 86 ? 12.062 28.781 -12.484 1 97.06 86 LEU A C 1
ATOM 609 O O . LEU A 1 86 ? 11.062 29.031 -13.156 1 97.06 86 LEU A O 1
ATOM 613 N N . GLU A 1 87 ? 13.234 28.578 -12.992 1 95.94 87 GLU A N 1
ATOM 614 C CA . GLU A 1 87 ? 13.414 28.625 -14.438 1 95.94 87 GLU A CA 1
ATOM 615 C C . GLU A 1 87 ? 12.664 27.5 -15.141 1 95.94 87 GLU A C 1
ATOM 617 O O . GLU A 1 87 ? 12.125 27.688 -16.234 1 95.94 87 GLU A O 1
ATOM 622 N N . ARG A 1 88 ? 12.688 26.359 -14.508 1 95.94 88 ARG A N 1
ATOM 623 C CA . ARG A 1 88 ? 11.945 25.219 -15.039 1 95.94 88 ARG A CA 1
ATOM 624 C C . ARG A 1 88 ? 10.453 25.516 -15.086 1 95.94 88 ARG A C 1
ATOM 626 O O . ARG A 1 88 ? 9.758 25.078 -16 1 95.94 88 ARG A O 1
ATOM 633 N N . LEU A 1 89 ? 9.891 26.297 -14.109 1 96.69 89 LEU A N 1
ATOM 634 C CA . LEU A 1 89 ? 8.461 26.578 -14 1 96.69 89 LEU A CA 1
ATOM 635 C C . LEU A 1 89 ? 8.078 27.797 -14.82 1 96.69 89 LEU A C 1
ATOM 637 O O . LEU A 1 89 ? 6.895 28.062 -15.023 1 96.69 89 LEU A O 1
ATOM 641 N N . ARG A 1 90 ? 9.062 28.531 -15.297 1 97.12 90 ARG A N 1
ATOM 642 C CA . ARG A 1 90 ? 8.836 29.812 -15.953 1 97.12 90 ARG A CA 1
ATOM 643 C C . ARG A 1 90 ? 7.844 29.672 -17.109 1 97.12 90 ARG A C 1
ATOM 645 O O . ARG A 1 90 ? 6.93 30.484 -17.25 1 97.12 90 ARG A O 1
ATOM 652 N N . PRO A 1 91 ? 8.008 28.578 -17.938 1 97.12 91 PRO A N 1
ATOM 653 C CA . PRO A 1 91 ? 7.035 28.453 -19.031 1 97.12 91 PRO A CA 1
ATOM 654 C C . PRO A 1 91 ? 5.605 28.266 -18.516 1 97.12 91 PRO A C 1
ATOM 656 O O . PRO A 1 91 ? 4.656 28.719 -19.156 1 97.12 91 PRO A O 1
ATOM 659 N N . LEU A 1 92 ? 5.387 27.656 -17.453 1 97.25 92 LEU A N 1
ATOM 660 C CA . LEU A 1 92 ? 4.055 27.453 -16.891 1 97.25 92 LEU A CA 1
ATOM 661 C C . LEU A 1 92 ? 3.479 28.766 -16.359 1 97.25 92 LEU A C 1
ATOM 663 O O . LEU A 1 92 ? 2.301 29.062 -16.578 1 97.25 92 LEU A O 1
ATOM 667 N N . PHE A 1 93 ? 4.305 29.562 -15.68 1 98.12 93 PHE A N 1
ATOM 668 C CA . PHE A 1 93 ? 3.877 30.891 -15.242 1 98.12 93 PHE A CA 1
ATOM 669 C C . PHE A 1 93 ? 3.455 31.734 -16.438 1 98.12 93 PHE A C 1
ATOM 671 O O . PHE A 1 93 ? 2.434 32.406 -16.391 1 98.12 93 PHE A O 1
ATOM 678 N N . ALA A 1 94 ? 4.211 31.625 -17.469 1 98.19 94 ALA A N 1
ATOM 679 C CA . ALA A 1 94 ? 3.99 32.438 -18.656 1 98.19 94 ALA A CA 1
ATOM 680 C C . ALA A 1 94 ? 2.623 32.156 -19.281 1 98.19 94 ALA A C 1
ATOM 682 O O . ALA A 1 94 ? 1.996 33.062 -19.844 1 98.19 94 ALA A O 1
ATOM 683 N N . GLU A 1 95 ? 2.178 30.953 -19.141 1 98 95 GLU A N 1
ATOM 684 C CA . GLU A 1 95 ? 0.854 30.594 -19.641 1 98 95 GLU A CA 1
ATOM 685 C C . GLU A 1 95 ? -0.226 31.469 -19.016 1 98 95 GLU A C 1
ATOM 687 O O . GLU A 1 95 ? -1.296 31.656 -19.609 1 98 95 GLU A O 1
ATOM 692 N N . PHE A 1 96 ? 0.066 32.062 -17.938 1 98 96 PHE A N 1
ATOM 693 C CA . PHE A 1 96 ? -0.943 32.812 -17.219 1 98 96 PHE A CA 1
ATOM 694 C C . PHE A 1 96 ? -0.525 34.281 -17.109 1 98 96 PHE A C 1
ATOM 696 O O . PHE A 1 96 ? -0.989 35 -16.219 1 98 96 PHE A O 1
ATOM 703 N N . GLY A 1 97 ? 0.433 34.656 -17.922 1 97.5 97 GLY A N 1
ATOM 704 C CA . GLY A 1 97 ? 0.894 36.062 -17.938 1 97.5 97 GLY A CA 1
ATOM 705 C C . GLY A 1 97 ? 1.617 36.469 -16.672 1 97.5 97 GLY A C 1
ATOM 706 O O . GLY A 1 97 ? 1.566 37.625 -16.266 1 97.5 97 GLY A O 1
ATOM 707 N N . ALA A 1 98 ? 2.154 35.562 -15.969 1 97.81 98 ALA A N 1
ATOM 708 C CA . ALA A 1 98 ? 2.854 35.812 -14.711 1 97.81 98 ALA A CA 1
ATOM 709 C C . ALA A 1 98 ? 4.324 35.406 -14.812 1 97.81 98 ALA A C 1
ATOM 711 O O . ALA A 1 98 ? 4.727 34.75 -15.766 1 97.81 98 ALA A O 1
ATOM 712 N N . ALA A 1 99 ? 5.117 35.906 -13.961 1 97.44 99 ALA A N 1
ATOM 713 C CA . ALA A 1 99 ? 6.512 35.5 -13.797 1 97.44 99 ALA A CA 1
ATOM 714 C C . ALA A 1 99 ? 6.715 34.781 -12.461 1 97.44 99 ALA A C 1
ATOM 716 O O . ALA A 1 99 ? 5.969 35 -11.508 1 97.44 99 ALA A O 1
ATOM 717 N N . PRO A 1 100 ? 7.734 33.875 -12.484 1 97.75 100 PRO A N 1
ATOM 718 C CA . PRO A 1 100 ? 8.062 33.344 -11.172 1 97.75 100 PRO A CA 1
ATOM 719 C C . PRO A 1 100 ? 8.5 34.406 -10.172 1 97.75 100 PRO A C 1
ATOM 721 O O . PRO A 1 100 ? 8.969 35.469 -10.578 1 97.75 100 PRO A O 1
ATOM 724 N N . PRO A 1 101 ? 8.281 34.125 -8.906 1 97.25 101 PRO A N 1
ATOM 725 C CA . PRO A 1 101 ? 8.805 35.094 -7.926 1 97.25 101 PRO A CA 1
ATOM 726 C C . PRO A 1 101 ? 10.328 35.219 -8 1 97.25 101 PRO A C 1
ATOM 728 O O . PRO A 1 101 ? 11.016 34.344 -8.484 1 97.25 101 PRO A O 1
ATOM 731 N N . ALA A 1 102 ? 10.805 36.344 -7.531 1 95.19 102 ALA A N 1
ATOM 732 C CA . ALA A 1 102 ? 12.234 36.625 -7.582 1 95.19 102 ALA A CA 1
ATOM 733 C C . ALA A 1 102 ? 13.016 35.719 -6.645 1 95.19 102 ALA A C 1
ATOM 735 O O . ALA A 1 102 ? 14.156 35.344 -6.926 1 95.19 102 ALA A O 1
ATOM 736 N N . ALA A 1 103 ? 12.391 35.406 -5.508 1 95.62 103 ALA A N 1
ATOM 737 C CA . ALA A 1 103 ? 12.961 34.5 -4.512 1 95.62 103 ALA A CA 1
ATOM 738 C C . ALA A 1 103 ? 11.875 33.688 -3.832 1 95.62 103 ALA A C 1
ATOM 740 O O . ALA A 1 103 ? 10.711 34.094 -3.783 1 95.62 103 ALA A O 1
ATOM 741 N N . LEU A 1 104 ? 12.289 32.531 -3.348 1 97.38 104 LEU A N 1
ATOM 742 C CA . LEU A 1 104 ? 11.359 31.672 -2.639 1 97.38 104 LEU A CA 1
ATOM 743 C C . LEU A 1 104 ? 11.492 31.844 -1.129 1 97.38 104 LEU A C 1
ATOM 745 O O . LEU A 1 104 ? 12.555 32.219 -0.636 1 97.38 104 LEU A O 1
ATOM 749 N N . ARG A 1 105 ? 10.453 31.578 -0.464 1 95.19 105 ARG A N 1
ATOM 750 C CA . ARG A 1 105 ? 10.398 31.734 0.986 1 95.19 105 ARG A CA 1
ATOM 751 C C . ARG A 1 105 ? 10.125 30.406 1.675 1 95.19 105 ARG A C 1
ATOM 753 O O . ARG A 1 105 ? 9.633 29.469 1.046 1 95.19 105 ARG A O 1
ATOM 760 N N . GLU A 1 106 ? 10.484 30.312 2.941 1 94.94 106 GLU A N 1
ATOM 761 C CA . GLU A 1 106 ? 10.062 29.219 3.809 1 94.94 106 GLU A CA 1
ATOM 762 C C . GLU A 1 106 ? 8.688 29.5 4.41 1 94.94 106 GLU A C 1
ATOM 764 O O . GLU A 1 106 ? 8.57 30.188 5.422 1 94.94 106 GLU A O 1
ATOM 769 N N . ILE A 1 107 ? 7.695 28.844 3.92 1 93.44 107 ILE A N 1
ATOM 770 C CA . ILE A 1 107 ? 6.332 29.25 4.23 1 93.44 107 ILE A CA 1
ATOM 771 C C . ILE A 1 107 ? 5.742 28.328 5.297 1 93.44 107 ILE A C 1
ATOM 773 O O . ILE A 1 107 ? 4.652 28.578 5.812 1 93.44 107 ILE A O 1
ATOM 777 N N . TYR A 1 108 ? 6.363 27.188 5.605 1 94.81 108 TYR A N 1
ATOM 778 C CA . TYR A 1 108 ? 5.988 26.25 6.664 1 94.81 108 TYR A CA 1
ATOM 779 C C . TYR A 1 108 ? 7.164 25.984 7.602 1 94.81 108 TYR A C 1
ATOM 781 O O . TYR A 1 108 ? 7.801 24.938 7.52 1 94.81 108 TYR A O 1
ATOM 789 N N . PRO A 1 109 ? 7.441 26.938 8.492 1 93.62 109 PRO A N 1
ATOM 790 C CA . PRO A 1 109 ? 8.547 26.672 9.414 1 93.62 109 PRO A CA 1
ATOM 791 C C . PRO A 1 109 ? 8.32 25.422 10.266 1 93.62 109 PRO A C 1
ATOM 793 O O . PRO A 1 109 ? 7.195 25.156 10.688 1 93.62 109 PRO A O 1
ATOM 796 N N . SER A 1 110 ? 9.406 24.703 10.508 1 97.56 110 SER A N 1
ATOM 797 C CA . SER A 1 110 ? 9.344 23.5 11.336 1 97.56 110 SER A CA 1
ATOM 798 C C . SER A 1 110 ? 9.086 23.859 12.797 1 97.56 110 SER A C 1
ATOM 800 O O . SER A 1 110 ? 9.633 24.828 13.312 1 97.56 110 SER A O 1
ATOM 802 N N . PHE A 1 111 ? 8.312 23 13.438 1 98.25 111 PHE A N 1
ATOM 803 C CA . PHE A 1 111 ? 8.102 23.125 14.875 1 98.25 111 PHE A CA 1
ATOM 804 C C . PHE A 1 111 ? 9.43 23.062 15.625 1 98.25 111 PHE A C 1
ATOM 806 O O . PHE A 1 111 ? 9.594 23.719 16.656 1 98.25 111 PHE A O 1
ATOM 813 N N . LEU A 1 112 ? 10.391 22.344 15.078 1 97.75 112 LEU A N 1
ATOM 814 C CA . LEU A 1 112 ? 11.695 22.156 15.695 1 97.75 112 LEU A CA 1
ATOM 815 C C . LEU A 1 112 ? 12.406 23.484 15.875 1 97.75 112 LEU A C 1
ATOM 817 O O . LEU A 1 112 ? 13.289 23.609 16.734 1 97.75 112 LEU A O 1
ATOM 821 N N . ALA A 1 113 ? 12.008 24.469 15.156 1 96.19 113 ALA A N 1
ATOM 822 C CA . ALA A 1 113 ? 12.664 25.766 15.18 1 96.19 113 ALA A CA 1
ATOM 823 C C . ALA A 1 113 ? 11.734 26.844 15.75 1 96.19 113 ALA A C 1
ATOM 825 O O . ALA A 1 113 ? 11.93 28.031 15.516 1 96.19 113 ALA A O 1
ATOM 826 N N . ASP A 1 114 ? 10.742 26.422 16.453 1 96.94 114 ASP A N 1
ATOM 827 C CA . ASP A 1 114 ? 9.719 27.375 16.875 1 96.94 114 ASP A CA 1
ATOM 828 C C . ASP A 1 114 ? 9.398 27.203 18.359 1 96.94 114 ASP A C 1
ATOM 830 O O . ASP A 1 114 ? 8.273 26.859 18.719 1 96.94 114 ASP A O 1
ATOM 834 N N . PRO A 1 115 ? 10.305 27.562 19.25 1 97.5 115 PRO A N 1
ATOM 835 C CA . PRO A 1 115 ? 10.031 27.453 20.688 1 97.5 115 PRO A CA 1
ATOM 836 C C . PRO A 1 115 ? 8.828 28.281 21.125 1 97.5 115 PRO A C 1
ATOM 838 O O . PRO A 1 115 ? 8.164 27.953 22.109 1 97.5 115 PRO A O 1
ATOM 841 N N . ALA A 1 116 ? 8.539 29.359 20.406 1 98.31 116 ALA A N 1
ATOM 842 C CA . ALA A 1 116 ? 7.371 30.172 20.734 1 98.31 116 ALA A CA 1
ATOM 843 C C . ALA A 1 116 ? 6.082 29.375 20.562 1 98.31 116 ALA A C 1
ATOM 845 O O . ALA A 1 116 ? 5.133 29.547 21.328 1 98.31 116 ALA A O 1
ATOM 846 N N . MET A 1 117 ? 6.016 28.578 19.578 1 98.62 117 MET A N 1
ATOM 847 C CA . MET A 1 117 ? 4.848 27.719 19.391 1 98.62 117 MET A CA 1
ATOM 848 C C . MET A 1 117 ? 4.703 26.734 20.547 1 98.62 117 MET A C 1
ATOM 850 O O . MET A 1 117 ? 3.59 26.453 20.984 1 98.62 117 MET A O 1
ATOM 854 N N . LEU A 1 118 ? 5.844 26.156 21 1 98.75 118 LEU A N 1
ATOM 855 C CA . LEU A 1 118 ? 5.77 25.281 22.156 1 98.75 118 LEU A CA 1
ATOM 856 C C . LEU A 1 118 ? 5.133 26 23.344 1 98.75 118 LEU A C 1
ATOM 858 O O . LEU A 1 118 ? 4.223 25.469 23.984 1 98.75 118 LEU A O 1
ATOM 862 N N . GLU A 1 119 ? 5.629 27.188 23.578 1 98.75 119 GLU A N 1
ATOM 863 C CA . GLU A 1 119 ? 5.074 27.953 24.688 1 98.75 119 GLU A CA 1
ATOM 864 C C . GLU A 1 119 ? 3.588 28.234 24.484 1 98.75 119 GLU A C 1
ATOM 866 O O . GLU A 1 119 ? 2.812 28.219 25.453 1 98.75 119 GLU A O 1
ATOM 871 N N . THR A 1 120 ? 3.207 28.531 23.281 1 98.81 120 THR A N 1
ATOM 872 C CA . THR A 1 120 ? 1.804 28.75 22.953 1 98.81 120 THR A CA 1
ATOM 873 C C . THR A 1 120 ? 0.977 27.5 23.234 1 98.81 120 THR A C 1
ATOM 875 O O . THR A 1 120 ? -0.099 27.578 23.828 1 98.81 120 THR A O 1
ATOM 878 N N . LEU A 1 121 ? 1.46 26.328 22.891 1 98.81 121 LEU A N 1
ATOM 879 C CA . LEU A 1 121 ? 0.761 25.062 23.141 1 98.81 121 LEU A CA 1
ATOM 880 C C . LEU A 1 121 ? 0.61 24.812 24.625 1 98.81 121 LEU A C 1
ATOM 882 O O . LEU A 1 121 ? -0.45 24.375 25.094 1 98.81 121 LEU A O 1
ATOM 886 N N . LEU A 1 122 ? 1.69 25.109 25.359 1 98.81 122 LEU A N 1
ATOM 887 C CA . LEU A 1 122 ? 1.671 24.906 26.812 1 98.81 122 LEU A CA 1
ATOM 888 C C . LEU A 1 122 ? 0.651 25.828 27.469 1 98.81 122 LEU A C 1
ATOM 890 O O . LEU A 1 122 ? 0.032 25.453 28.469 1 98.81 122 LEU A O 1
ATOM 894 N N . ALA A 1 123 ? 0.512 26.969 26.891 1 98.62 123 ALA A N 1
ATOM 895 C CA . ALA A 1 123 ? -0.468 27.906 27.406 1 98.62 123 ALA A CA 1
ATOM 896 C C . ALA A 1 123 ? -1.889 27.484 27.047 1 98.62 123 ALA A C 1
ATOM 898 O O . ALA A 1 123 ? -2.811 27.625 27.844 1 98.62 123 ALA A O 1
ATOM 899 N N . LEU A 1 124 ? -2.082 27.031 25.844 1 98.5 124 LEU A N 1
ATOM 900 C CA . LEU A 1 124 ? -3.395 26.672 25.312 1 98.5 124 LEU A CA 1
ATOM 901 C C . LEU A 1 124 ? -3.877 25.344 25.891 1 98.5 124 LEU A C 1
ATOM 903 O O . LEU A 1 124 ? -5.082 25.125 26.016 1 98.5 124 LEU A O 1
ATOM 907 N N . ARG A 1 125 ? -3.006 24.438 26.141 1 98.31 125 ARG A N 1
ATOM 908 C CA . ARG A 1 125 ? -3.24 23.141 26.766 1 98.31 125 ARG A CA 1
ATOM 909 C C . ARG A 1 125 ? -4.305 22.359 26 1 98.31 125 ARG A C 1
ATOM 911 O O . ARG A 1 125 ? -5.277 21.891 26.594 1 98.31 125 ARG A O 1
ATOM 918 N N . PRO A 1 126 ? -4.148 22.172 24.672 1 98.38 126 PRO A N 1
ATOM 919 C CA . PRO A 1 126 ? -5.051 21.234 24 1 98.38 126 PRO A CA 1
ATOM 920 C C . PRO A 1 126 ? -4.984 19.828 24.578 1 98.38 126 PRO A C 1
ATOM 922 O O . PRO A 1 126 ? -4.016 19.484 25.25 1 98.38 126 PRO A O 1
ATOM 925 N N . ALA A 1 127 ? -6.035 19.062 24.328 1 98.5 127 ALA A N 1
ATOM 926 C CA . ALA A 1 127 ? -6.047 17.688 24.828 1 98.5 127 ALA A CA 1
ATOM 927 C C . ALA A 1 127 ? -4.934 16.859 24.203 1 98.5 127 ALA A C 1
ATOM 929 O O . ALA A 1 127 ? -4.348 15.992 24.859 1 98.5 127 ALA A O 1
ATOM 930 N N . VAL A 1 128 ? -4.68 17.125 22.922 1 98.94 128 VAL A N 1
ATOM 931 C CA . VAL A 1 128 ? -3.746 16.297 22.156 1 98.94 128 VAL A CA 1
ATOM 932 C C . VAL A 1 128 ? -2.883 17.188 21.266 1 98.94 128 VAL A C 1
ATOM 934 O O . VAL A 1 128 ? -3.369 18.156 20.703 1 98.94 128 VAL A O 1
ATOM 937 N N . VAL A 1 129 ? -1.62 16.875 21.156 1 98.94 129 VAL A N 1
ATOM 938 C CA . VAL A 1 129 ? -0.702 17.406 20.156 1 98.94 129 VAL A CA 1
ATOM 939 C C . VAL A 1 129 ? -0.063 16.25 19.375 1 98.94 129 VAL A C 1
ATOM 941 O O . VAL A 1 129 ? 0.402 15.281 19.969 1 98.94 129 VAL A O 1
ATOM 944 N N . SER A 1 130 ? -0.134 16.344 18.078 1 98.94 130 SER A N 1
ATOM 945 C CA . SER A 1 130 ? 0.455 15.297 17.25 1 98.94 130 SER A CA 1
ATOM 946 C C . SER A 1 130 ? 1.559 15.844 16.359 1 98.94 130 SER A C 1
ATOM 948 O O . SER A 1 130 ? 1.576 17.031 16.047 1 98.94 130 SER A O 1
ATOM 950 N N . PHE A 1 131 ? 2.465 14.945 15.969 1 98.94 131 PHE A N 1
ATOM 951 C CA . PHE A 1 131 ? 3.646 15.328 15.203 1 98.94 131 PHE A CA 1
ATOM 952 C C . PHE A 1 131 ? 3.707 14.57 13.883 1 98.94 131 PHE A C 1
ATOM 954 O O . PHE A 1 131 ? 3.393 13.383 13.828 1 98.94 131 PHE A O 1
ATOM 961 N N . HIS A 1 132 ? 4.016 15.258 12.875 1 98.69 132 HIS A N 1
ATOM 962 C CA . HIS A 1 132 ? 4.211 14.727 11.531 1 98.69 132 HIS A CA 1
ATOM 963 C C . HIS A 1 132 ? 5.605 15.047 11.008 1 98.69 132 HIS A C 1
ATOM 965 O O . HIS A 1 132 ? 6.203 16.047 11.398 1 98.69 132 HIS A O 1
ATOM 971 N N . PHE A 1 133 ? 6.332 14.219 10.211 1 98.44 133 PHE A N 1
ATOM 972 C CA . PHE A 1 133 ? 7.613 14.383 9.531 1 98.44 133 PHE A CA 1
ATOM 973 C C . PHE A 1 133 ? 8.766 14.086 10.484 1 98.44 133 PHE A C 1
ATOM 975 O O . PHE A 1 133 ? 9.93 14.086 10.07 1 98.44 133 PHE A O 1
ATOM 982 N N . GLY A 1 134 ? 8.508 13.805 11.695 1 98.44 134 GLY A N 1
ATOM 983 C CA . GLY A 1 134 ? 9.547 13.617 12.695 1 98.44 134 GLY A CA 1
ATOM 984 C C . GLY A 1 134 ? 9.062 13.875 14.109 1 98.44 134 GLY A C 1
ATOM 985 O O . GLY A 1 134 ? 7.855 13.859 14.367 1 98.44 134 GLY A O 1
ATOM 986 N N . LEU A 1 135 ? 10.055 14.062 15.031 1 98.69 135 LEU A N 1
ATOM 987 C CA . LEU A 1 135 ? 9.766 14.242 16.453 1 98.69 135 LEU A CA 1
ATOM 988 C C . LEU A 1 135 ? 10.445 15.492 16.984 1 98.69 135 LEU A C 1
ATOM 990 O O . LEU A 1 135 ? 11.562 15.82 16.578 1 98.69 135 LEU A O 1
ATOM 994 N N . PRO A 1 136 ? 9.75 16.219 17.859 1 98.44 136 PRO A N 1
ATOM 995 C CA . PRO A 1 136 ? 10.484 17.234 18.625 1 98.44 136 PRO A CA 1
ATOM 996 C C . PRO A 1 136 ? 11.438 16.625 19.656 1 98.44 136 PRO A C 1
ATOM 998 O O . PRO A 1 136 ? 11.422 15.414 19.875 1 98.44 136 PRO A O 1
ATOM 1001 N N . PRO A 1 137 ? 12.273 17.422 20.234 1 97.12 137 PRO A N 1
ATOM 1002 C CA . PRO A 1 137 ? 13.102 16.922 21.328 1 97.12 137 PRO A CA 1
ATOM 1003 C C . PRO A 1 137 ? 12.289 16.266 22.438 1 97.12 137 PRO A C 1
ATOM 1005 O O . PRO A 1 137 ? 11.203 16.734 22.766 1 97.12 137 PRO A O 1
ATOM 1008 N N . ALA A 1 138 ? 12.875 15.227 23.031 1 97.62 138 ALA A N 1
ATOM 1009 C CA . ALA A 1 138 ? 12.203 14.484 24.078 1 97.62 138 ALA A CA 1
ATOM 1010 C C . ALA A 1 138 ? 11.789 15.406 25.234 1 97.62 138 ALA A C 1
ATOM 1012 O O . ALA A 1 138 ? 10.75 15.211 25.859 1 97.62 138 ALA A O 1
ATOM 1013 N N . GLU A 1 139 ? 12.602 16.375 25.453 1 98.12 139 GLU A N 1
ATOM 1014 C CA . GLU A 1 139 ? 12.305 17.344 26.5 1 98.12 139 GLU A CA 1
ATOM 1015 C C . GLU A 1 139 ? 11 18.094 26.219 1 98.12 139 GLU A C 1
ATOM 1017 O O . GLU A 1 139 ? 10.242 18.391 27.141 1 98.12 139 GLU A O 1
ATOM 1022 N N . TRP A 1 140 ? 10.734 18.453 24.938 1 98.81 140 TRP A N 1
ATOM 1023 C CA . TRP A 1 140 ? 9.492 19.141 24.578 1 98.81 140 TRP A CA 1
ATOM 1024 C C . TRP A 1 140 ? 8.289 18.234 24.828 1 98.81 140 TRP A C 1
ATOM 1026 O O . TRP A 1 140 ? 7.25 18.688 25.297 1 98.81 140 TRP A O 1
ATOM 1036 N N . ILE A 1 141 ? 8.422 16.984 24.531 1 98.81 141 ILE A N 1
ATOM 1037 C CA . ILE A 1 141 ? 7.352 16.016 24.766 1 98.81 141 ILE A CA 1
ATOM 1038 C C . ILE A 1 141 ? 7.059 15.914 26.266 1 98.81 141 ILE A C 1
ATOM 1040 O O . ILE A 1 141 ? 5.895 15.914 26.672 1 98.81 141 ILE A O 1
ATOM 1044 N N . GLU A 1 142 ? 8.102 15.883 27.031 1 98.56 142 GLU A N 1
ATOM 1045 C CA . GLU A 1 142 ? 7.938 15.828 28.484 1 98.56 142 GLU A CA 1
ATOM 1046 C C . GLU A 1 142 ? 7.203 17.062 29 1 98.56 142 GLU A C 1
ATOM 1048 O O . GLU A 1 142 ? 6.332 16.953 29.875 1 98.56 142 GLU A O 1
ATOM 1053 N N . ARG A 1 143 ? 7.578 18.188 28.484 1 98.75 143 ARG A N 1
ATOM 1054 C CA . ARG A 1 143 ? 6.91 19.422 28.891 1 98.75 143 ARG A CA 1
ATOM 1055 C C . ARG A 1 143 ? 5.43 19.391 28.531 1 98.75 143 ARG A C 1
ATOM 1057 O O . ARG A 1 143 ? 4.586 19.844 29.312 1 98.75 143 ARG A O 1
ATOM 1064 N N . LEU A 1 144 ? 5.109 18.891 27.391 1 98.94 144 LEU A N 1
ATOM 1065 C CA . LEU A 1 144 ? 3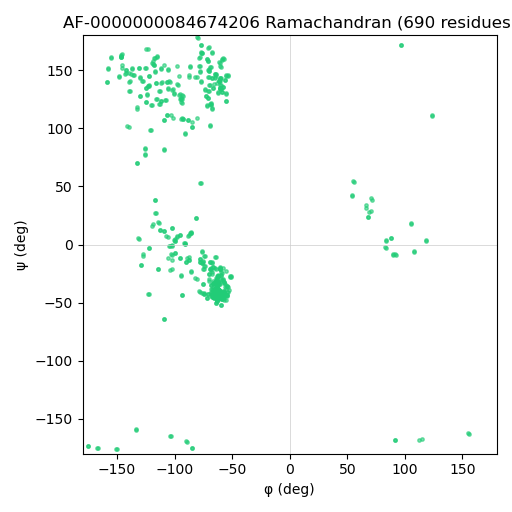.717 18.75 26.984 1 98.94 144 LEU A CA 1
ATOM 1066 C C . LEU A 1 144 ? 2.971 17.797 27.922 1 98.94 144 LEU A C 1
ATOM 1068 O O . LEU A 1 144 ? 1.844 18.094 28.344 1 98.94 144 LEU A O 1
ATOM 1072 N N . HIS A 1 145 ? 3.607 16.734 28.359 1 98.75 145 HIS A N 1
ATOM 1073 C CA . HIS A 1 145 ? 3.018 15.781 29.281 1 98.75 145 HIS A CA 1
ATOM 1074 C C . HIS A 1 145 ? 2.742 16.422 30.641 1 98.75 145 HIS A C 1
ATOM 1076 O O . HIS A 1 145 ? 1.693 16.188 31.234 1 98.75 145 HIS A O 1
ATOM 1082 N N . GLN A 1 146 ? 3.717 17.172 31.016 1 98.56 146 GLN A N 1
ATOM 1083 C CA . GLN A 1 146 ? 3.566 17.844 32.312 1 98.56 146 GLN A CA 1
ATOM 1084 C C . GLN A 1 146 ? 2.371 18.797 32.281 1 98.56 146 GLN A C 1
ATOM 1086 O O . GLN A 1 146 ? 1.768 19.047 33.344 1 98.56 146 GLN A O 1
ATOM 1091 N N . ALA A 1 147 ? 2.064 19.266 31.125 1 98.56 147 ALA A N 1
ATOM 1092 C CA . ALA A 1 147 ? 0.904 20.141 30.969 1 98.56 147 ALA A CA 1
ATOM 1093 C C . ALA A 1 147 ? -0.359 19.328 30.703 1 98.56 147 ALA A C 1
ATOM 1095 O O . ALA A 1 147 ? -1.392 19.875 30.312 1 98.56 147 ALA A O 1
ATOM 1096 N N . ALA A 1 148 ? -0.311 18.016 30.797 1 98.25 148 ALA A N 1
ATOM 1097 C CA . ALA A 1 148 ? -1.411 17.062 30.656 1 98.25 148 ALA A CA 1
ATOM 1098 C C . ALA A 1 148 ? -1.88 16.984 29.203 1 98.25 148 ALA A C 1
ATOM 1100 O O . ALA A 1 148 ? -3.068 16.781 28.938 1 98.25 148 ALA A O 1
ATOM 1101 N N . ILE A 1 149 ? -0.993 17.234 28.312 1 98.81 149 ILE A N 1
ATOM 1102 C CA . ILE A 1 149 ? -1.252 17.109 26.875 1 98.81 149 ILE A CA 1
ATOM 1103 C C . ILE A 1 149 ? -0.785 15.742 26.391 1 98.81 149 ILE A C 1
ATOM 1105 O O . ILE A 1 149 ? 0.358 15.344 26.641 1 98.81 149 ILE A O 1
ATOM 1109 N N . ARG A 1 150 ? -1.683 14.969 25.75 1 98.88 150 ARG A N 1
ATOM 1110 C CA . ARG A 1 150 ? -1.286 13.711 25.125 1 98.88 150 ARG A CA 1
ATOM 1111 C C . ARG A 1 150 ? -0.595 13.953 23.797 1 98.88 150 ARG A C 1
ATOM 1113 O O . ARG A 1 150 ? -0.919 14.906 23.078 1 98.88 150 ARG A O 1
ATOM 1120 N N . THR A 1 151 ? 0.336 13.062 23.438 1 98.94 151 THR A N 1
ATOM 1121 C CA . THR A 1 151 ? 1.114 13.273 22.219 1 98.94 151 THR A CA 1
ATOM 1122 C C . THR A 1 151 ? 1.012 12.07 21.297 1 98.94 151 THR A C 1
ATOM 1124 O O . THR A 1 151 ? 1.012 10.922 21.75 1 98.94 151 THR A O 1
ATOM 1127 N N . LEU A 1 152 ? 0.8 12.297 20.016 1 98.94 152 LEU A N 1
ATOM 1128 C CA . LEU A 1 152 ? 0.808 11.289 18.953 1 98.94 152 LEU A CA 1
ATOM 1129 C C . LEU A 1 152 ? 1.913 11.57 17.953 1 98.94 152 LEU A C 1
ATOM 1131 O O . LEU A 1 152 ? 2.248 12.727 17.688 1 98.94 152 LEU A O 1
ATOM 1135 N N . ALA A 1 153 ? 2.479 10.531 17.344 1 98.94 153 ALA A N 1
ATOM 1136 C CA . ALA A 1 153 ? 3.475 10.688 16.297 1 98.94 153 ALA A CA 1
ATOM 1137 C C . ALA A 1 153 ? 3.129 9.844 15.07 1 98.94 153 ALA A C 1
ATOM 1139 O O . ALA A 1 153 ? 2.865 8.641 15.195 1 98.94 153 ALA A O 1
ATOM 1140 N N . CYS A 1 154 ? 3.111 10.469 13.961 1 98.94 154 CYS A N 1
ATOM 1141 C CA . CYS A 1 154 ? 2.953 9.742 12.703 1 98.94 154 CYS A CA 1
ATOM 1142 C C . CYS A 1 154 ? 4.227 8.977 12.352 1 98.94 154 CYS A C 1
ATOM 1144 O O . CYS A 1 154 ? 5.32 9.539 12.391 1 98.94 154 CYS A O 1
ATOM 1146 N N . VAL A 1 155 ? 4.113 7.707 12.078 1 98.94 155 VAL A N 1
ATOM 1147 C CA . VAL A 1 155 ? 5.246 6.863 11.711 1 98.94 155 VAL A CA 1
ATOM 1148 C C . VAL A 1 155 ? 4.906 6.059 10.461 1 98.94 155 VAL A C 1
ATOM 1150 O O . VAL A 1 155 ? 3.746 5.715 10.234 1 98.94 155 VAL A O 1
ATOM 1153 N N . THR A 1 156 ? 5.953 5.719 9.672 1 98.81 156 THR A N 1
ATOM 1154 C CA . THR A 1 156 ? 5.727 5.004 8.422 1 98.81 156 THR A CA 1
ATOM 1155 C C . THR A 1 156 ? 6.488 3.68 8.406 1 98.81 156 THR A C 1
ATOM 1157 O O . THR A 1 156 ? 6.402 2.918 7.441 1 98.81 156 THR A O 1
ATOM 1160 N N . THR A 1 157 ? 7.281 3.402 9.469 1 98.5 157 THR A N 1
ATOM 1161 C CA . THR A 1 157 ? 8.039 2.162 9.594 1 98.5 157 THR A CA 1
ATOM 1162 C C . THR A 1 157 ? 8.141 1.731 11.055 1 98.5 157 THR A C 1
ATOM 1164 O O . THR A 1 157 ? 7.984 2.551 11.961 1 98.5 157 THR A O 1
ATOM 1167 N N . PRO A 1 158 ? 8.477 0.436 11.281 1 98.44 158 PRO A N 1
ATOM 1168 C CA . PRO A 1 158 ? 8.75 -0.003 12.648 1 98.44 158 PRO A CA 1
ATOM 1169 C C . PRO A 1 158 ? 9.938 0.733 13.273 1 98.44 158 PRO A C 1
ATOM 1171 O O . PRO A 1 158 ? 9.938 0.992 14.484 1 98.44 158 PRO A O 1
ATOM 1174 N N . ALA A 1 159 ? 10.922 1.088 12.5 1 98 159 ALA A N 1
ATOM 1175 C CA . ALA A 1 159 ? 12.07 1.827 13.023 1 98 159 ALA A CA 1
ATOM 1176 C C . ALA A 1 159 ? 11.648 3.197 13.547 1 98 159 ALA A C 1
ATOM 1178 O O . ALA A 1 159 ? 12.047 3.604 14.641 1 98 159 ALA A O 1
ATOM 1179 N N . GLU A 1 160 ? 10.836 3.916 12.781 1 98.69 160 GLU A N 1
ATOM 1180 C CA . GLU A 1 160 ? 10.305 5.203 13.227 1 98.69 160 GLU A CA 1
ATOM 1181 C C . GLU A 1 160 ? 9.445 5.039 14.477 1 98.69 160 GLU A C 1
ATOM 1183 O O . GLU A 1 160 ? 9.477 5.883 15.367 1 98.69 160 GLU A O 1
ATOM 1188 N N . ALA A 1 161 ? 8.688 3.957 14.508 1 98.81 161 ALA A N 1
ATOM 1189 C CA . ALA A 1 161 ? 7.855 3.682 15.672 1 98.81 161 ALA A CA 1
ATOM 1190 C C . ALA A 1 161 ? 8.703 3.531 16.938 1 98.81 161 ALA A C 1
ATOM 1192 O O . ALA A 1 161 ? 8.367 4.078 17.984 1 98.81 161 ALA A O 1
ATOM 1193 N N . ARG A 1 162 ? 9.766 2.805 16.781 1 98.56 162 ARG A N 1
ATOM 1194 C CA . ARG A 1 162 ? 10.664 2.631 17.922 1 98.56 162 ARG A CA 1
ATOM 1195 C C . ARG A 1 162 ? 11.242 3.969 18.375 1 98.56 162 ARG A C 1
ATOM 1197 O O . ARG A 1 162 ? 11.375 4.223 19.578 1 98.56 162 ARG A O 1
ATOM 1204 N N . MET A 1 163 ? 11.586 4.844 17.422 1 98.56 163 MET A N 1
ATOM 1205 C CA . MET A 1 163 ? 12.102 6.172 17.75 1 98.56 163 MET A CA 1
ATOM 1206 C C . MET A 1 163 ? 11.047 6.988 18.5 1 98.56 163 MET A C 1
ATOM 1208 O O . MET A 1 163 ? 11.359 7.645 19.484 1 98.56 163 MET A O 1
ATOM 1212 N N . ALA A 1 164 ? 9.844 6.934 18.016 1 98.81 164 ALA A N 1
ATOM 1213 C CA . ALA A 1 164 ? 8.75 7.684 18.641 1 98.81 164 ALA A CA 1
ATOM 1214 C C . ALA A 1 164 ? 8.461 7.172 20.047 1 98.81 164 ALA A C 1
ATOM 1216 O O . ALA A 1 164 ? 8.242 7.961 20.969 1 98.81 164 ALA A O 1
ATOM 1217 N N . GLU A 1 165 ? 8.461 5.867 20.203 1 98.38 165 GLU A N 1
ATOM 1218 C CA . GLU A 1 165 ? 8.258 5.262 21.516 1 98.38 165 GLU A CA 1
ATOM 1219 C C . GLU A 1 165 ? 9.352 5.688 22.5 1 98.38 165 GLU A C 1
ATOM 1221 O O . GLU A 1 165 ? 9.07 6.031 23.641 1 98.38 165 GLU A O 1
ATOM 1226 N N . ALA A 1 166 ? 10.555 5.656 22 1 98.25 166 ALA A N 1
ATOM 1227 C CA . ALA A 1 166 ? 11.688 6.047 22.828 1 98.25 166 ALA A CA 1
ATOM 1228 C C . ALA A 1 166 ? 11.594 7.516 23.219 1 98.25 166 ALA A C 1
ATOM 1230 O O . ALA A 1 166 ? 12.016 7.895 24.328 1 98.25 166 ALA A O 1
ATOM 1231 N N . ALA A 1 167 ? 11.008 8.328 22.344 1 98.38 167 ALA A N 1
ATOM 1232 C CA . ALA A 1 167 ? 10.859 9.758 22.625 1 98.38 167 ALA A CA 1
ATOM 1233 C C . ALA A 1 167 ? 9.758 10.016 23.641 1 98.38 167 ALA A C 1
ATOM 1235 O O . ALA A 1 167 ? 9.672 11.102 24.219 1 98.38 167 ALA A O 1
ATOM 1236 N N . GLY A 1 168 ? 8.844 9.039 23.781 1 98.25 168 GLY A N 1
ATOM 1237 C CA . GLY A 1 168 ? 7.891 9.102 24.875 1 98.25 168 GLY A CA 1
ATOM 1238 C C . GLY A 1 168 ? 6.496 9.5 24.422 1 98.25 168 GLY A C 1
ATOM 1239 O O . GLY A 1 168 ? 5.66 9.891 25.234 1 98.25 168 GLY A O 1
ATOM 1240 N N . VAL A 1 169 ? 6.191 9.383 23.172 1 98.75 169 VAL A N 1
ATOM 1241 C CA . VAL A 1 169 ? 4.848 9.742 22.734 1 98.75 169 VAL A CA 1
ATOM 1242 C C . VAL A 1 169 ? 3.832 8.75 23.312 1 98.75 169 VAL A C 1
ATOM 1244 O O . VAL A 1 169 ? 4.199 7.66 23.75 1 98.75 169 VAL A O 1
ATOM 1247 N N . ASP A 1 170 ? 2.547 9.109 23.25 1 98.75 170 ASP A N 1
ATOM 1248 C CA . ASP A 1 170 ? 1.511 8.32 23.906 1 98.75 170 ASP A CA 1
ATOM 1249 C C . ASP A 1 170 ? 0.889 7.316 22.938 1 98.75 170 ASP A C 1
ATOM 1251 O O . ASP A 1 170 ? 0.324 6.305 23.359 1 98.75 170 ASP A O 1
ATOM 1255 N N . ALA A 1 171 ? 0.88 7.559 21.641 1 98.88 171 ALA A N 1
ATOM 1256 C CA . ALA A 1 171 ? 0.318 6.684 20.625 1 98.88 171 ALA A CA 1
ATOM 1257 C C . ALA A 1 171 ? 0.974 6.934 19.266 1 98.88 171 ALA A C 1
ATOM 1259 O O . ALA A 1 171 ? 1.662 7.941 19.078 1 98.88 171 ALA A O 1
ATOM 1260 N N . LEU A 1 172 ? 0.859 6.004 18.375 1 98.88 172 LEU A N 1
ATOM 1261 C CA . LEU A 1 172 ? 1.475 6.059 17.047 1 98.88 172 LEU A CA 1
ATOM 1262 C C . LEU A 1 172 ? 0.412 6.098 15.961 1 98.88 172 LEU A C 1
ATOM 1264 O O . LEU A 1 172 ? -0.506 5.277 15.953 1 98.88 172 LEU A O 1
ATOM 1268 N N . VAL A 1 173 ? 0.47 7.09 15.102 1 98.94 173 VAL A N 1
ATOM 1269 C CA . VAL A 1 173 ? -0.331 7.094 13.883 1 98.94 173 VAL A CA 1
ATOM 1270 C C . VAL A 1 173 ? 0.432 6.391 12.758 1 98.94 173 VAL A C 1
ATOM 1272 O O . VAL A 1 173 ? 1.4 6.934 12.227 1 98.94 173 VAL A O 1
ATOM 1275 N N . ALA A 1 174 ? 0.007 5.203 12.406 1 98.94 174 ALA A N 1
ATOM 1276 C CA . ALA A 1 174 ? 0.657 4.391 11.383 1 98.94 174 ALA A CA 1
ATOM 1277 C C . ALA A 1 174 ? 0.16 4.766 9.992 1 98.94 174 ALA A C 1
ATOM 1279 O O . ALA A 1 174 ? -0.893 4.293 9.555 1 98.94 174 ALA A O 1
ATOM 1280 N N . GLN A 1 175 ? 0.967 5.535 9.328 1 98.94 175 GLN A N 1
ATOM 1281 C CA . GLN A 1 175 ? 0.55 6.039 8.023 1 98.94 175 GLN A CA 1
ATOM 1282 C C . GLN A 1 175 ? 1.022 5.117 6.902 1 98.94 175 GLN A C 1
ATOM 1284 O O . GLN A 1 175 ? 2.215 5.066 6.594 1 98.94 175 GLN A O 1
ATOM 1289 N N . GLY A 1 176 ? 0.101 4.406 6.301 1 98.88 176 GLY A N 1
ATOM 1290 C CA . GLY A 1 176 ? 0.413 3.59 5.137 1 98.88 176 GLY A CA 1
ATOM 1291 C C . GLY A 1 176 ? 0.558 4.402 3.863 1 98.88 176 GLY A C 1
ATOM 1292 O O . GLY A 1 176 ? 0.188 5.578 3.824 1 98.88 176 GLY A O 1
ATOM 1293 N N . ILE A 1 177 ? 1.011 3.748 2.826 1 98.62 177 ILE A N 1
ATOM 1294 C CA . ILE A 1 177 ? 1.346 4.398 1.564 1 98.62 177 ILE A CA 1
ATOM 1295 C C . ILE A 1 177 ? 0.072 4.895 0.884 1 98.62 177 ILE A C 1
ATOM 1297 O O . ILE A 1 177 ? 0.129 5.727 -0.023 1 98.62 177 ILE A O 1
ATOM 1301 N N . GLU A 1 178 ? -1.094 4.406 1.347 1 98.81 178 GLU A N 1
ATOM 1302 C CA . GLU A 1 178 ? -2.379 4.75 0.747 1 98.81 178 GLU A CA 1
ATOM 1303 C C . GLU A 1 178 ? -2.816 6.156 1.146 1 98.81 178 GLU A C 1
ATOM 1305 O O . GLU A 1 178 ? -3.73 6.723 0.542 1 98.81 178 GLU A O 1
ATOM 1310 N N . ALA A 1 179 ? -2.217 6.699 2.141 1 98.81 179 ALA A N 1
ATOM 1311 C CA . ALA A 1 179 ? -2.695 7.934 2.756 1 98.81 179 ALA A CA 1
ATOM 1312 C C . ALA A 1 179 ? -2.547 9.117 1.803 1 98.81 179 ALA A C 1
ATOM 1314 O O . ALA A 1 179 ? -1.575 9.195 1.049 1 98.81 179 ALA A O 1
ATOM 1315 N N . GLY A 1 180 ? -3.508 9.984 1.863 1 98.69 180 GLY A N 1
ATOM 1316 C CA . GLY A 1 180 ? -3.373 11.266 1.183 1 98.69 180 GLY A CA 1
ATOM 1317 C C . GLY A 1 180 ? -2.5 12.25 1.934 1 98.69 180 GLY A C 1
ATOM 1318 O O . GLY A 1 180 ? -2.459 12.242 3.166 1 98.69 180 GLY A O 1
ATOM 1319 N N . GLY A 1 181 ? -1.9 13.172 1.124 1 98.38 181 GLY A N 1
ATOM 1320 C CA . GLY A 1 181 ? -1.059 14.188 1.736 1 98.38 181 GLY A CA 1
ATOM 1321 C C . GLY A 1 181 ? 0.401 13.781 1.822 1 98.38 181 GLY A C 1
ATOM 1322 O O . GLY A 1 181 ? 0.833 12.852 1.138 1 98.38 181 GLY A O 1
ATOM 1323 N N . HIS A 1 182 ? 1.156 14.523 2.566 1 98.44 182 HIS A N 1
ATOM 1324 C CA . HIS A 1 182 ? 2.594 14.305 2.689 1 98.44 182 HIS A CA 1
ATOM 1325 C C . HIS A 1 182 ? 2.889 12.992 3.4 1 98.44 182 HIS A C 1
ATOM 1327 O O . HIS A 1 182 ? 2.262 12.672 4.414 1 98.44 182 HIS A O 1
ATOM 1333 N N . ARG A 1 183 ? 3.824 12.234 2.844 1 98.62 183 ARG A N 1
ATOM 1334 C CA . ARG A 1 183 ? 4.379 11.094 3.559 1 98.62 183 ARG A CA 1
ATOM 1335 C C . ARG A 1 183 ? 5.082 11.531 4.836 1 98.62 183 ARG A C 1
ATOM 1337 O O . ARG A 1 183 ? 5.895 12.461 4.816 1 98.62 183 ARG A O 1
ATOM 1344 N N . GLY A 1 184 ? 4.789 10.898 5.941 1 98.56 184 GLY A N 1
ATOM 1345 C CA . GLY A 1 184 ? 5.305 11.297 7.242 1 98.56 184 GLY A CA 1
ATOM 1346 C C . GLY A 1 184 ? 6.711 10.789 7.508 1 98.56 184 GLY A C 1
ATOM 1347 O O . GLY A 1 184 ? 7.141 10.727 8.664 1 98.56 184 GLY A O 1
ATOM 1348 N N . VAL A 1 185 ? 7.488 10.469 6.504 1 98.5 185 VAL A N 1
ATOM 1349 C CA . VAL A 1 185 ? 8.82 9.891 6.629 1 98.5 185 VAL A CA 1
ATOM 1350 C C . VAL A 1 185 ? 9.727 10.844 7.406 1 98.5 185 VAL A C 1
ATOM 1352 O O . VAL A 1 185 ? 9.773 12.039 7.117 1 98.5 185 VAL A O 1
ATOM 1355 N N . PHE A 1 186 ? 10.469 10.305 8.367 1 98.44 186 PHE A N 1
ATOM 1356 C CA . PHE A 1 186 ? 11.312 11.125 9.234 1 98.44 186 PHE A CA 1
ATOM 1357 C C . PHE A 1 186 ? 12.516 11.664 8.469 1 98.44 186 PHE A C 1
ATOM 1359 O O . PHE A 1 186 ? 12.836 12.852 8.555 1 98.44 186 PHE A O 1
ATOM 1366 N N . VAL A 1 187 ? 13.18 10.742 7.68 1 96.31 187 VAL A N 1
ATOM 1367 C CA . VAL A 1 187 ? 14.391 11.094 6.941 1 96.31 187 VAL A CA 1
ATOM 1368 C C . VAL A 1 187 ? 14.211 10.75 5.465 1 96.31 187 VAL A C 1
ATOM 1370 O O . VAL A 1 187 ? 14.688 9.711 5 1 96.31 187 VAL A O 1
ATOM 1373 N N . PRO A 1 188 ? 13.57 11.625 4.738 1 94.25 188 PRO A N 1
ATOM 1374 C CA . PRO A 1 188 ? 13.211 11.312 3.352 1 94.25 188 PRO A CA 1
ATOM 1375 C C . PRO A 1 188 ? 14.43 10.992 2.488 1 94.25 188 PRO A C 1
ATOM 1377 O O . PRO A 1 188 ? 14.312 10.266 1.495 1 94.25 188 PRO A O 1
ATOM 1380 N N . GLU A 1 189 ? 15.625 11.492 2.873 1 90.81 189 GLU A N 1
ATOM 1381 C CA . GLU A 1 189 ? 16.844 11.234 2.117 1 90.81 189 GLU A CA 1
ATOM 1382 C C . GLU A 1 189 ? 17.203 9.75 2.125 1 90.81 189 GLU A C 1
ATOM 1384 O O . GLU A 1 189 ? 17.938 9.281 1.247 1 90.81 189 GLU A O 1
ATOM 1389 N N . GLU A 1 190 ? 16.656 9.094 3.102 1 92.94 190 GLU A N 1
ATOM 1390 C CA . GLU A 1 190 ? 16.938 7.668 3.211 1 92.94 190 GLU A CA 1
ATOM 1391 C C . GLU A 1 190 ? 15.898 6.844 2.451 1 92.94 190 GLU A C 1
ATOM 1393 O O . GLU A 1 190 ? 15.969 5.613 2.432 1 92.94 190 GLU A O 1
ATOM 1398 N N . GLY A 1 191 ? 14.977 7.504 1.834 1 93.62 191 GLY A N 1
ATOM 1399 C CA . GLY A 1 191 ? 13.953 6.812 1.063 1 93.62 191 GLY A CA 1
ATOM 1400 C C . GLY A 1 191 ? 12.664 6.602 1.835 1 93.62 191 GLY A C 1
ATOM 1401 O O . GLY A 1 191 ? 12.555 7.004 2.996 1 93.62 191 GLY A O 1
ATOM 1402 N N . ASP A 1 192 ? 11.688 6.148 1.166 1 96.75 192 ASP A N 1
ATOM 1403 C CA . ASP A 1 192 ? 10.398 5.75 1.716 1 96.75 192 ASP A CA 1
ATOM 1404 C C . ASP A 1 192 ? 10.188 4.242 1.59 1 96.75 192 ASP A C 1
ATOM 1406 O O . ASP A 1 192 ? 10.188 3.699 0.483 1 96.75 192 ASP A O 1
ATOM 1410 N N . ALA A 1 193 ? 9.984 3.586 2.74 1 97.25 193 ALA A N 1
ATOM 1411 C CA . ALA A 1 193 ? 9.742 2.145 2.721 1 97.25 193 ALA A CA 1
ATOM 1412 C C . ALA A 1 193 ? 8.406 1.82 2.055 1 97.25 193 ALA A C 1
ATOM 1414 O O . ALA A 1 193 ? 8.172 0.68 1.65 1 97.25 193 ALA A O 1
ATOM 1415 N N . ALA A 1 194 ? 7.551 2.762 1.958 1 98.06 194 ALA A N 1
ATOM 1416 C CA . ALA A 1 194 ? 6.285 2.678 1.233 1 98.06 194 ALA A CA 1
ATOM 1417 C C . ALA A 1 194 ? 5.465 1.479 1.701 1 98.06 194 ALA A C 1
ATOM 1419 O O . ALA A 1 194 ? 4.934 0.727 0.883 1 98.06 194 ALA A O 1
ATOM 1420 N N . LEU A 1 195 ? 5.422 1.237 3.029 1 98.75 195 LEU A N 1
ATOM 1421 C CA . LEU A 1 195 ? 4.621 0.146 3.574 1 98.75 195 LEU A CA 1
ATOM 1422 C C . LEU A 1 195 ? 3.133 0.441 3.434 1 98.75 195 LEU A C 1
ATOM 1424 O O . LEU A 1 195 ? 2.697 1.575 3.646 1 98.75 195 LEU A O 1
ATOM 1428 N N . GLY A 1 196 ? 2.365 -0.596 3.02 1 98.75 196 GLY A N 1
ATOM 1429 C CA . GLY A 1 196 ? 0.916 -0.477 3.031 1 98.75 196 GLY A CA 1
ATOM 1430 C C . GLY A 1 196 ? 0.328 -0.472 4.43 1 98.75 196 GLY A C 1
ATOM 1431 O O . GLY A 1 196 ? 0.94 -0.987 5.367 1 98.75 196 GLY A O 1
ATOM 1432 N N . THR A 1 197 ? -0.847 0.062 4.551 1 98.88 197 THR A N 1
ATOM 1433 C CA . THR A 1 197 ? -1.498 0.213 5.848 1 98.88 197 THR A CA 1
ATOM 1434 C C . THR A 1 197 ? -1.689 -1.145 6.52 1 98.88 197 THR A C 1
ATOM 1436 O O . THR A 1 197 ? -1.412 -1.299 7.711 1 98.88 197 THR A O 1
ATOM 1439 N N . LEU A 1 198 ? -2.115 -2.139 5.75 1 98.81 198 LEU A N 1
ATOM 1440 C CA . LEU A 1 198 ? -2.377 -3.463 6.305 1 98.81 198 LEU A CA 1
ATOM 1441 C C . LEU A 1 198 ? -1.119 -4.047 6.941 1 98.81 198 LEU A C 1
ATOM 1443 O O . LEU A 1 198 ? -1.133 -4.43 8.109 1 98.81 198 LEU A O 1
ATOM 1447 N N . ALA A 1 199 ? -0.034 -4.059 6.207 1 98.81 199 ALA A N 1
ATOM 1448 C CA . ALA A 1 199 ? 1.218 -4.625 6.703 1 98.81 199 ALA A CA 1
ATOM 1449 C C . ALA A 1 199 ? 1.782 -3.793 7.852 1 98.81 199 ALA A C 1
ATOM 1451 O O . ALA A 1 199 ? 2.203 -4.34 8.875 1 98.81 199 ALA A O 1
ATOM 1452 N N . LEU A 1 200 ? 1.763 -2.467 7.734 1 98.88 200 LEU A N 1
ATOM 1453 C CA . LEU A 1 200 ? 2.357 -1.576 8.727 1 98.88 200 LEU A CA 1
ATOM 1454 C C . LEU A 1 200 ? 1.65 -1.712 10.07 1 98.88 200 LEU A C 1
ATOM 1456 O O . LEU A 1 200 ? 2.301 -1.877 11.102 1 98.88 200 LEU A O 1
ATOM 1460 N N . VAL A 1 201 ? 0.317 -1.667 10.055 1 98.88 201 VAL A N 1
ATOM 1461 C CA . VAL A 1 201 ? -0.445 -1.752 11.297 1 98.88 201 VAL A CA 1
ATOM 1462 C C . VAL A 1 201 ? -0.173 -3.092 11.977 1 98.88 201 VAL A C 1
ATOM 1464 O O . VAL A 1 201 ? 0.021 -3.146 13.195 1 98.88 201 VAL A O 1
ATOM 1467 N N . ARG A 1 202 ? -0.148 -4.145 11.172 1 98.75 202 ARG A N 1
ATOM 1468 C CA . ARG A 1 202 ? 0.053 -5.465 11.766 1 98.75 202 ARG A CA 1
ATOM 1469 C C . ARG A 1 202 ? 1.451 -5.59 12.359 1 98.75 202 ARG A C 1
ATOM 1471 O O . ARG A 1 202 ? 1.618 -6.113 13.461 1 98.75 202 ARG A O 1
ATOM 1478 N N . LEU A 1 203 ? 2.461 -5.113 11.633 1 98.75 203 LEU A N 1
ATOM 1479 C CA . LEU A 1 203 ? 3.828 -5.137 12.141 1 98.75 203 LEU A CA 1
ATOM 1480 C C . LEU A 1 203 ? 3.938 -4.355 13.445 1 98.75 203 LEU A C 1
ATOM 1482 O O . LEU A 1 203 ? 4.512 -4.848 14.422 1 98.75 203 LEU A O 1
ATOM 1486 N N . LEU A 1 204 ? 3.361 -3.154 13.477 1 98.81 204 LEU A N 1
ATOM 1487 C CA . LEU A 1 204 ? 3.461 -2.311 14.664 1 98.81 204 LEU A CA 1
ATOM 1488 C C . LEU A 1 204 ? 2.682 -2.916 15.828 1 98.81 204 LEU A C 1
ATOM 1490 O O . LEU A 1 204 ? 3.109 -2.822 16.984 1 98.81 204 LEU A O 1
ATOM 1494 N N . ALA A 1 205 ? 1.522 -3.496 15.523 1 97.88 205 ALA A N 1
ATOM 1495 C CA . ALA A 1 205 ? 0.727 -4.129 16.578 1 97.88 205 ALA A CA 1
ATOM 1496 C C . ALA A 1 205 ? 1.515 -5.234 17.266 1 97.88 205 ALA A C 1
ATOM 1498 O O . ALA A 1 205 ? 1.311 -5.5 18.453 1 97.88 205 ALA A O 1
ATOM 1499 N N . GLN A 1 206 ? 2.393 -5.867 16.547 1 96.38 206 GLN A N 1
ATOM 1500 C CA . GLN A 1 206 ? 3.188 -6.965 17.078 1 96.38 206 GLN A CA 1
ATOM 1501 C C . GLN A 1 206 ? 4.441 -6.441 17.781 1 96.38 206 GLN A C 1
ATOM 1503 O O . GLN A 1 206 ? 4.961 -7.082 18.703 1 96.38 206 GLN A O 1
ATOM 1508 N N . GLN A 1 207 ? 4.859 -5.242 17.406 1 96.25 207 GLN A N 1
ATOM 1509 C CA . GLN A 1 207 ? 6.207 -4.852 17.797 1 96.25 207 GLN A CA 1
ATOM 1510 C C . GLN A 1 207 ? 6.176 -3.686 18.781 1 96.25 207 GLN A C 1
ATOM 1512 O O . GLN A 1 207 ? 7.164 -3.426 19.484 1 96.25 207 GLN A O 1
ATOM 1517 N N . SER A 1 208 ? 5.082 -2.941 18.797 1 96.38 208 SER A N 1
ATOM 1518 C CA . SER A 1 208 ? 5.004 -1.745 19.625 1 96.38 208 SER A CA 1
ATOM 1519 C C . SER A 1 208 ? 4.113 -1.974 20.844 1 96.38 208 SER A C 1
ATOM 1521 O O . SER A 1 208 ? 3.18 -2.779 20.797 1 96.38 208 SER A O 1
ATOM 1523 N N . ARG A 1 209 ? 4.395 -1.281 21.953 1 94.94 209 ARG A N 1
ATOM 1524 C CA . ARG A 1 209 ? 3.582 -1.362 23.156 1 94.94 209 ARG A CA 1
ATOM 1525 C C . ARG A 1 209 ? 2.553 -0.24 23.203 1 94.94 209 ARG A C 1
ATOM 1527 O O . ARG A 1 209 ? 1.627 -0.271 24.016 1 94.94 209 ARG A O 1
ATOM 1534 N N . LEU A 1 210 ? 2.678 0.728 22.344 1 98.12 210 LEU A N 1
ATOM 1535 C CA . LEU A 1 210 ? 1.77 1.869 22.312 1 98.12 210 LEU A CA 1
ATOM 1536 C C . LEU A 1 210 ? 0.547 1.569 21.453 1 98.12 210 LEU A C 1
ATOM 1538 O O . LEU A 1 210 ? 0.61 0.737 20.547 1 98.12 210 LEU A O 1
ATOM 1542 N N . PRO A 1 211 ? -0.593 2.266 21.781 1 98.56 211 PRO A N 1
ATOM 1543 C CA . PRO A 1 211 ? -1.733 2.166 20.875 1 98.56 211 PRO A CA 1
ATOM 1544 C C . PRO A 1 211 ? -1.395 2.623 19.453 1 98.56 211 PRO A C 1
ATOM 1546 O O . PRO A 1 211 ? -0.703 3.629 19.281 1 98.56 211 PRO A O 1
ATOM 1549 N N . ILE A 1 212 ? -1.856 1.812 18.5 1 98.75 212 ILE A N 1
ATOM 1550 C CA . ILE A 1 212 ? -1.646 2.121 17.094 1 98.75 212 ILE A CA 1
ATOM 1551 C C . ILE A 1 212 ? -2.918 2.73 16.5 1 98.75 212 ILE A C 1
ATOM 1553 O O . ILE A 1 212 ? -4.016 2.205 16.703 1 98.75 212 ILE A O 1
ATOM 1557 N N . ILE A 1 213 ? -2.787 3.838 15.828 1 98.94 213 ILE A N 1
ATOM 1558 C CA . ILE A 1 213 ? -3.855 4.469 15.062 1 98.94 213 ILE A CA 1
ATOM 1559 C C . ILE A 1 213 ? -3.6 4.281 13.57 1 98.94 213 ILE A C 1
ATOM 1561 O O . ILE A 1 213 ? -2.641 4.832 13.023 1 98.94 213 ILE A O 1
ATOM 1565 N N . ALA A 1 214 ? -4.438 3.484 12.93 1 98.94 214 ALA A N 1
ATOM 1566 C CA . ALA A 1 214 ? -4.258 3.209 11.508 1 98.94 214 ALA A CA 1
ATOM 1567 C C . ALA A 1 214 ? -4.66 4.41 10.656 1 98.94 214 ALA A C 1
ATOM 1569 O O . ALA A 1 214 ? -5.719 5.008 10.875 1 98.94 214 ALA A O 1
ATOM 1570 N N . ALA A 1 215 ? -3.816 4.77 9.711 1 98.88 215 ALA A N 1
ATOM 1571 C CA . ALA A 1 215 ? -4.105 5.855 8.773 1 98.88 215 ALA A CA 1
ATOM 1572 C C . ALA A 1 215 ? -3.664 5.492 7.359 1 98.88 215 ALA A C 1
ATOM 1574 O O . ALA A 1 215 ? -2.529 5.055 7.148 1 98.88 215 ALA A O 1
ATOM 1575 N N . GLY A 1 216 ? -4.574 5.727 6.398 1 98.75 216 GLY A N 1
ATOM 1576 C CA . GLY A 1 216 ? -4.297 5.461 4.996 1 98.75 216 GLY A CA 1
ATOM 1577 C C . GLY A 1 216 ? -5.309 4.523 4.359 1 98.75 216 GLY A C 1
ATOM 1578 O O . GLY A 1 216 ? -5.352 3.336 4.68 1 98.75 216 GLY A O 1
ATOM 1579 N N . GLY A 1 217 ? -6.113 5.051 3.467 1 98.56 217 GLY A N 1
ATOM 1580 C CA . GLY A 1 217 ? -7.008 4.238 2.658 1 98.56 217 GLY A CA 1
ATOM 1581 C C . GLY A 1 217 ? -8.305 3.9 3.361 1 98.56 217 GLY A C 1
ATOM 1582 O O . GLY A 1 217 ? -9.133 3.162 2.824 1 98.56 217 GLY A O 1
ATOM 1583 N N . ILE A 1 218 ? -8.547 4.406 4.555 1 98.88 218 ILE A N 1
ATOM 1584 C CA . ILE A 1 218 ? -9.742 4.082 5.328 1 98.88 218 ILE A CA 1
ATOM 1585 C C . ILE A 1 218 ? -10.828 5.133 5.07 1 98.88 218 ILE A C 1
ATOM 1587 O O . ILE A 1 218 ? -10.625 6.316 5.344 1 98.88 218 ILE A O 1
ATOM 1591 N N . MET A 1 219 ? -12.008 4.656 4.586 1 98.81 219 MET A N 1
ATOM 1592 C CA . MET A 1 219 ? -13.008 5.609 4.121 1 98.81 219 MET A CA 1
ATOM 1593 C C . MET A 1 219 ? -14.367 5.328 4.762 1 98.81 219 MET A C 1
ATOM 1595 O O . MET A 1 219 ? -15.258 6.176 4.734 1 98.81 219 MET A O 1
ATOM 1599 N N . ASP A 1 220 ? -14.523 4.113 5.316 1 98.75 220 ASP A N 1
ATOM 1600 C CA . ASP A 1 220 ? -15.836 3.742 5.84 1 98.75 220 ASP A CA 1
ATOM 1601 C C . ASP A 1 220 ? -15.703 2.758 7 1 98.75 220 ASP A C 1
ATOM 1603 O O . ASP A 1 220 ? -14.602 2.486 7.469 1 98.75 220 ASP A O 1
ATOM 1607 N N . GLY A 1 221 ? -16.844 2.305 7.488 1 98.69 221 GLY A N 1
ATOM 1608 C CA . GLY A 1 221 ? -16.875 1.464 8.672 1 98.69 221 GLY A CA 1
ATOM 1609 C C . GLY A 1 221 ? -16.188 0.121 8.469 1 98.69 221 GLY A C 1
ATOM 1610 O O . GLY A 1 221 ? -15.586 -0.424 9.391 1 98.69 221 GLY A O 1
ATOM 1611 N N . ALA A 1 222 ? -16.297 -0.428 7.293 1 98.56 222 ALA A N 1
ATOM 1612 C CA . ALA A 1 222 ? -15.609 -1.682 6.988 1 98.56 222 ALA A CA 1
ATOM 1613 C C . ALA A 1 222 ? -14.094 -1.52 7.105 1 98.56 222 ALA A C 1
ATOM 1615 O O . ALA A 1 222 ? -13.414 -2.389 7.656 1 98.56 222 ALA A O 1
ATOM 1616 N N . GLY A 1 223 ? -13.617 -0.393 6.551 1 98.75 223 GLY A N 1
ATOM 1617 C CA . GLY A 1 223 ? -12.203 -0.092 6.719 1 98.75 223 GLY A CA 1
ATOM 1618 C C . GLY A 1 223 ? -11.797 0.058 8.172 1 98.75 223 GLY A C 1
ATOM 1619 O O . GLY A 1 223 ? -10.719 -0.391 8.57 1 98.75 223 GLY A O 1
ATOM 1620 N N . ILE A 1 224 ? -12.641 0.703 8.945 1 98.81 224 ILE A N 1
ATOM 1621 C CA . ILE A 1 224 ? -12.359 0.887 10.367 1 98.81 224 ILE A CA 1
ATOM 1622 C C . ILE A 1 224 ? -12.305 -0.472 11.062 1 98.81 224 ILE A C 1
ATOM 1624 O O . ILE A 1 224 ? -11.352 -0.762 11.797 1 98.81 224 ILE A O 1
ATOM 1628 N N . ARG A 1 225 ? -13.25 -1.326 10.836 1 98.56 225 ARG A N 1
ATOM 1629 C CA . ARG A 1 225 ? -13.289 -2.654 11.438 1 98.56 225 ARG A CA 1
ATOM 1630 C C . ARG A 1 225 ? -12.055 -3.461 11.062 1 98.56 225 ARG A C 1
ATOM 1632 O O . ARG A 1 225 ? -11.484 -4.172 11.891 1 98.56 225 ARG A O 1
ATOM 1639 N N . ALA A 1 226 ? -11.672 -3.371 9.812 1 98.75 226 ALA A N 1
ATOM 1640 C CA . ALA A 1 226 ? -10.477 -4.07 9.344 1 98.75 226 ALA A CA 1
ATOM 1641 C C . ALA A 1 226 ? -9.234 -3.605 10.109 1 98.75 226 ALA A C 1
ATOM 1643 O O . ALA A 1 226 ? -8.422 -4.426 10.547 1 98.75 226 ALA A O 1
ATOM 1644 N N . ALA A 1 227 ? -9.109 -2.275 10.266 1 98.75 227 ALA A N 1
ATOM 1645 C CA . ALA A 1 227 ? -7.965 -1.733 11 1 98.75 227 ALA A CA 1
ATOM 1646 C C . ALA A 1 227 ? -7.938 -2.252 12.438 1 98.75 227 ALA A C 1
ATOM 1648 O O . ALA A 1 227 ? -6.879 -2.621 12.945 1 98.75 227 ALA A O 1
ATOM 1649 N N . LEU A 1 228 ? -9.07 -2.287 13.062 1 98.31 228 LEU A N 1
ATOM 1650 C CA . LEU A 1 228 ? -9.148 -2.797 14.43 1 98.31 228 LEU A CA 1
ATOM 1651 C C . LEU A 1 228 ? -8.773 -4.273 14.477 1 98.31 228 LEU A C 1
ATOM 1653 O O . LEU A 1 228 ? -8.07 -4.707 15.398 1 98.31 228 LEU A O 1
ATOM 1657 N N . ALA A 1 229 ? -9.188 -5.035 13.484 1 97.88 229 ALA A N 1
ATOM 1658 C CA . ALA A 1 229 ? -8.852 -6.457 13.414 1 97.88 229 ALA A CA 1
ATOM 1659 C C . ALA A 1 229 ? -7.348 -6.664 13.273 1 97.88 229 ALA A C 1
ATOM 1661 O O . ALA A 1 229 ? -6.801 -7.656 13.758 1 97.88 229 ALA A O 1
ATOM 1662 N N . LEU A 1 230 ? -6.684 -5.746 12.672 1 98.38 230 LEU A N 1
ATOM 1663 C CA . LEU A 1 230 ? -5.242 -5.828 12.469 1 98.38 230 LEU A CA 1
ATOM 1664 C C . LEU A 1 230 ? -4.488 -5.57 13.766 1 98.38 230 LEU A C 1
ATOM 1666 O O . LEU A 1 230 ? -3.289 -5.836 13.859 1 98.38 230 LEU A O 1
ATOM 1670 N N . GLY A 1 231 ? -5.172 -4.961 14.742 1 97.88 231 GLY A N 1
ATOM 1671 C CA . GLY A 1 231 ? -4.543 -4.664 16.016 1 97.88 231 GLY A CA 1
ATOM 1672 C C . GLY A 1 231 ? -4.484 -3.178 16.328 1 97.88 231 GLY A C 1
ATOM 1673 O O . GLY A 1 231 ? -3.916 -2.77 17.344 1 97.88 231 GLY A O 1
ATOM 1674 N N . ALA A 1 232 ? -5.055 -2.346 15.461 1 98.56 232 ALA A N 1
ATOM 1675 C CA . ALA A 1 232 ? -5.113 -0.915 15.75 1 98.56 232 ALA A CA 1
ATOM 1676 C C . ALA A 1 232 ? -6.086 -0.624 16.891 1 98.56 232 ALA A C 1
ATOM 1678 O O . ALA A 1 232 ? -7.082 -1.331 17.062 1 98.56 232 ALA A O 1
ATOM 1679 N N . ALA A 1 233 ? -5.777 0.43 17.625 1 98.56 233 ALA A N 1
ATOM 1680 C CA . ALA A 1 233 ? -6.656 0.892 18.688 1 98.56 233 ALA A CA 1
ATOM 1681 C C . ALA A 1 233 ? -7.668 1.91 18.172 1 98.56 233 ALA A C 1
ATOM 1683 O O . ALA A 1 233 ? -8.656 2.211 18.844 1 98.56 233 ALA A O 1
ATOM 1684 N N . GLY A 1 234 ? -7.445 2.441 17.016 1 98.69 234 GLY A N 1
ATOM 1685 C CA . GLY A 1 234 ? -8.289 3.416 16.344 1 98.69 234 GLY A CA 1
ATOM 1686 C C . GLY A 1 234 ? -7.809 3.76 14.953 1 98.69 234 GLY A C 1
ATOM 1687 O O . GLY A 1 234 ? -6.926 3.092 14.414 1 98.69 234 GLY A O 1
ATOM 1688 N N . VAL A 1 235 ? -8.5 4.766 14.383 1 98.94 235 VAL A N 1
ATOM 1689 C CA . VAL A 1 235 ? -8.203 5.105 12.992 1 98.94 235 VAL A CA 1
ATOM 1690 C C . VAL A 1 235 ? -8.148 6.625 12.836 1 98.94 235 VAL A C 1
ATOM 1692 O O . VAL A 1 235 ? -8.734 7.359 13.633 1 98.94 235 VAL A O 1
ATOM 1695 N N . GLN A 1 236 ? -7.383 7.074 11.891 1 98.94 236 GLN A N 1
ATOM 1696 C CA . GLN A 1 236 ? -7.344 8.461 11.43 1 98.94 236 GLN A CA 1
ATOM 1697 C C . GLN A 1 236 ? -7.691 8.555 9.945 1 98.94 236 GLN A C 1
ATOM 1699 O O . GLN A 1 236 ? -7.047 7.914 9.109 1 98.94 236 GLN A O 1
ATOM 1704 N N . LEU A 1 237 ? -8.758 9.297 9.625 1 98.94 237 LEU A N 1
ATOM 1705 C CA . LEU A 1 237 ? -9.234 9.477 8.258 1 98.94 237 LEU A CA 1
ATOM 1706 C C . LEU A 1 237 ? -9.055 10.914 7.801 1 98.94 237 LEU A C 1
ATOM 1708 O O . LEU A 1 237 ? -9.398 11.852 8.523 1 98.94 237 LEU A O 1
ATOM 1712 N N . GLY A 1 238 ? -8.516 11.094 6.629 1 98.75 238 GLY A N 1
ATOM 1713 C CA . GLY A 1 238 ? -8.375 12.422 6.051 1 98.75 238 GLY A CA 1
ATOM 1714 C C . GLY A 1 238 ? -9.297 12.664 4.875 1 98.75 238 GLY A C 1
ATOM 1715 O O . GLY A 1 238 ? -10.344 13.305 5.02 1 98.75 238 GLY A O 1
ATOM 1716 N N . THR A 1 239 ? -9.102 11.906 3.779 1 98.88 239 THR A N 1
ATOM 1717 C CA . THR A 1 239 ? -9.844 12.07 2.537 1 98.88 239 THR A CA 1
ATOM 1718 C C . THR A 1 239 ? -11.344 11.93 2.783 1 98.88 239 THR A C 1
ATOM 1720 O O . THR A 1 239 ? -12.148 12.641 2.178 1 98.88 239 THR A O 1
ATOM 1723 N N . ALA A 1 240 ? -11.773 11.141 3.701 1 98.88 240 ALA A N 1
ATOM 1724 C CA . ALA A 1 240 ? -13.18 10.883 3.998 1 98.88 240 ALA A CA 1
ATOM 1725 C C . ALA A 1 240 ? -13.891 12.164 4.438 1 98.88 240 ALA A C 1
ATOM 1727 O O . ALA A 1 240 ? -15.094 12.312 4.23 1 98.88 240 ALA A O 1
ATOM 1728 N N . PHE A 1 241 ? -13.117 13.094 5.012 1 98.94 241 PHE A N 1
ATOM 1729 C CA . PHE A 1 241 ? -13.742 14.273 5.602 1 98.94 241 PHE A CA 1
ATOM 1730 C C . PHE A 1 241 ? -13.602 15.477 4.68 1 98.94 241 PHE A C 1
ATOM 1732 O O . PHE A 1 241 ? -14.102 16.562 4.988 1 98.94 241 PHE A O 1
ATOM 1739 N N . VAL A 1 242 ? -12.945 15.336 3.502 1 98.88 242 VAL A N 1
ATOM 1740 C CA . VAL A 1 242 ? -12.648 16.469 2.633 1 98.88 242 VAL A CA 1
ATOM 1741 C C . VAL A 1 242 ? -13.938 17.047 2.072 1 98.88 242 VAL A C 1
ATOM 1743 O O . VAL A 1 242 ? -14.078 18.266 1.951 1 98.88 242 VAL A O 1
ATOM 1746 N N . LEU A 1 243 ? -14.93 16.172 1.832 1 98.75 243 LEU A N 1
ATOM 1747 C CA . LEU A 1 243 ? -16.156 16.641 1.182 1 98.75 243 LEU A CA 1
ATOM 1748 C C . LEU A 1 243 ? -17.188 17.078 2.215 1 98.75 243 LEU A C 1
ATOM 1750 O O . LEU A 1 243 ? -18.312 17.438 1.86 1 98.75 243 LEU A O 1
ATOM 1754 N N . CYS A 1 244 ? -16.859 17 3.52 1 98.88 244 CYS A N 1
ATOM 1755 C CA . CYS A 1 244 ? -17.75 17.609 4.504 1 98.88 244 CYS A CA 1
ATOM 1756 C C . CYS A 1 244 ? -17.891 19.094 4.262 1 98.88 244 CYS A C 1
ATOM 1758 O O . CYS A 1 244 ? -16.906 19.781 3.984 1 98.88 244 CYS A O 1
ATOM 1760 N N . PRO A 1 245 ? -19.109 19.609 4.371 1 98.6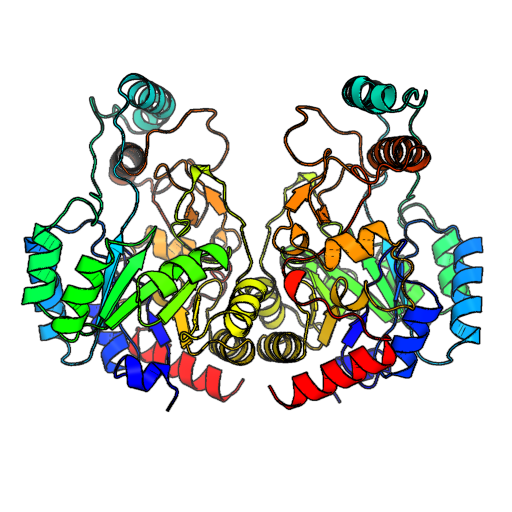9 245 PRO A N 1
ATOM 1761 C CA . PRO A 1 245 ? -19.297 21.047 4.121 1 98.69 245 PRO A CA 1
ATOM 1762 C C . PRO A 1 245 ? -18.5 21.922 5.078 1 98.69 245 PRO A C 1
ATOM 1764 O O . PRO A 1 245 ? -18.172 23.062 4.754 1 98.69 245 PRO A O 1
ATOM 1767 N N . GLU A 1 246 ? -18.109 21.359 6.203 1 98.81 246 GLU A N 1
ATOM 1768 C CA . GLU A 1 246 ? -17.375 22.109 7.219 1 98.81 246 GLU A CA 1
ATOM 1769 C C . GLU A 1 246 ? -15.906 22.266 6.836 1 98.81 246 GLU A C 1
ATOM 1771 O O . GLU A 1 246 ? -15.18 23.047 7.449 1 98.81 246 GLU A O 1
ATOM 1776 N N . SER A 1 247 ? -15.445 21.438 5.816 1 98.62 247 SER A N 1
ATOM 1777 C CA . SER A 1 247 ? -14.047 21.547 5.402 1 98.62 247 SER A CA 1
ATOM 1778 C C . SER A 1 247 ? -13.82 22.781 4.543 1 98.62 247 SER A C 1
ATOM 1780 O O . SER A 1 247 ? -14.766 23.375 4.016 1 98.62 247 SER A O 1
ATOM 1782 N N . ALA A 1 248 ? -12.625 23.156 4.367 1 98.31 248 ALA A N 1
ATOM 1783 C CA . ALA A 1 248 ? -12.281 24.344 3.594 1 98.31 248 ALA A CA 1
ATOM 1784 C C . ALA A 1 248 ? -11.945 23.984 2.15 1 98.31 248 ALA A C 1
ATOM 1786 O O . ALA A 1 248 ? -11.43 24.812 1.398 1 98.31 248 ALA A O 1
ATOM 1787 N N . ALA A 1 249 ? -12.172 22.703 1.742 1 97.88 249 ALA A N 1
ATOM 1788 C CA . ALA A 1 249 ? -11.93 22.328 0.352 1 97.88 249 ALA A CA 1
ATOM 1789 C C . ALA A 1 249 ? -12.711 23.219 -0.604 1 97.88 249 ALA A C 1
ATOM 1791 O O . ALA A 1 249 ? -13.906 23.453 -0.407 1 97.88 249 ALA A O 1
ATOM 1792 N N . ASN A 1 250 ? -12.047 23.766 -1.592 1 96.44 250 ASN A N 1
ATOM 1793 C CA . ASN A 1 250 ? -12.734 24.656 -2.527 1 96.44 250 ASN A CA 1
ATOM 1794 C C . ASN A 1 250 ? -13.516 23.859 -3.57 1 96.44 250 ASN A C 1
ATOM 1796 O O . ASN A 1 250 ? -13.492 22.625 -3.564 1 96.44 250 ASN A O 1
ATOM 1800 N N . ALA A 1 251 ? -14.227 24.531 -4.445 1 96.81 251 ALA A N 1
ATOM 1801 C CA . ALA A 1 251 ? -15.156 23.906 -5.383 1 96.81 251 ALA A CA 1
ATOM 1802 C C . ALA A 1 251 ? -14.414 22.984 -6.352 1 96.81 251 ALA A C 1
ATOM 1804 O O . ALA A 1 251 ? -14.891 21.891 -6.668 1 96.81 251 ALA A O 1
ATOM 1805 N N . ALA A 1 252 ? -13.266 23.422 -6.816 1 96.62 252 ALA A N 1
ATOM 1806 C CA . ALA A 1 252 ? -12.5 22.641 -7.773 1 96.62 252 ALA A CA 1
ATOM 1807 C C . ALA A 1 252 ? -12.039 21.328 -7.148 1 96.62 252 ALA A C 1
ATOM 1809 O O . ALA A 1 252 ? -12.117 20.266 -7.781 1 96.62 252 ALA A O 1
ATOM 1810 N N . TYR A 1 253 ? -11.539 21.453 -5.949 1 97.44 253 TYR A N 1
ATOM 1811 C CA . TYR A 1 253 ? -11.117 20.281 -5.207 1 97.44 253 TYR A CA 1
ATOM 1812 C C . TYR A 1 253 ? -12.273 19.312 -4.996 1 97.44 253 TYR A C 1
ATOM 1814 O O . TYR A 1 253 ? -12.148 18.109 -5.254 1 97.44 253 TYR A O 1
ATOM 1822 N N . ARG A 1 254 ? -13.398 19.797 -4.59 1 98.19 254 ARG A N 1
ATOM 1823 C CA . ARG A 1 254 ? -14.594 18.984 -4.367 1 98.19 254 ARG A CA 1
ATOM 1824 C C . ARG A 1 254 ? -15.039 18.297 -5.652 1 98.19 254 ARG A C 1
ATOM 1826 O O . ARG A 1 254 ? -15.359 17.109 -5.645 1 98.19 254 ARG A O 1
ATOM 1833 N N . GLU A 1 255 ? -15.023 19 -6.699 1 97.56 255 GLU A N 1
ATOM 1834 C CA . GLU A 1 255 ? -15.422 18.438 -7.988 1 97.56 255 GLU A CA 1
ATOM 1835 C C . GLU A 1 255 ? -14.484 17.328 -8.422 1 97.56 255 GLU A C 1
ATOM 1837 O O . GLU A 1 255 ? -14.93 16.281 -8.906 1 97.56 255 GLU A O 1
ATOM 1842 N N . ALA A 1 256 ? -13.195 17.531 -8.258 1 97.25 256 ALA A N 1
ATOM 1843 C CA . ALA A 1 256 ? -12.195 16.531 -8.617 1 97.25 256 ALA A CA 1
ATOM 1844 C C . ALA A 1 256 ? -12.391 15.258 -7.805 1 97.25 256 ALA A C 1
ATOM 1846 O O . ALA A 1 256 ? -12.32 14.148 -8.344 1 97.25 256 ALA A O 1
ATOM 1847 N N . LEU A 1 257 ? -12.625 15.406 -6.539 1 97.75 257 LEU A N 1
ATOM 1848 C CA . LEU A 1 257 ? -12.758 14.266 -5.637 1 97.75 257 LEU A CA 1
ATOM 1849 C C . LEU A 1 257 ? -14.047 13.5 -5.91 1 97.75 257 LEU A C 1
ATOM 1851 O O . LEU A 1 257 ? -14.125 12.297 -5.66 1 97.75 257 LEU A O 1
ATOM 1855 N N . LYS A 1 258 ? -15.062 14.141 -6.469 1 97.44 258 LYS A N 1
ATOM 1856 C CA . LYS A 1 258 ? -16.344 13.508 -6.781 1 97.44 258 LYS A CA 1
ATOM 1857 C C . LYS A 1 258 ? -16.312 12.867 -8.164 1 97.44 258 LYS A C 1
ATOM 1859 O O . LYS A 1 258 ? -17.188 12.078 -8.508 1 97.44 258 LYS A O 1
ATOM 1864 N N . GLY A 1 259 ? -15.289 13.188 -8.969 1 95.69 259 GLY A N 1
ATOM 1865 C CA . GLY A 1 259 ? -15.25 12.766 -10.359 1 95.69 259 GLY A CA 1
ATOM 1866 C C . GLY A 1 259 ? -14.305 11.609 -10.602 1 95.69 259 GLY A C 1
ATOM 1867 O O . GLY A 1 259 ? -13.859 10.953 -9.664 1 95.69 259 GLY A O 1
ATOM 1868 N N . GLU A 1 260 ? -14 11.391 -11.852 1 95 260 GLU A N 1
ATOM 1869 C CA . GLU A 1 260 ? -13.188 10.266 -12.305 1 95 260 GLU A CA 1
ATOM 1870 C C . GLU A 1 260 ? -11.742 10.414 -11.852 1 95 260 GLU A C 1
ATOM 1872 O O . GLU A 1 260 ? -11.023 9.422 -11.719 1 95 260 GLU A O 1
ATOM 1877 N N . LYS A 1 261 ? -11.383 11.641 -11.539 1 94.94 261 LYS A N 1
ATOM 1878 C CA . LYS A 1 261 ? -10.008 11.898 -11.102 1 94.94 261 LYS A CA 1
ATOM 1879 C C . LYS A 1 261 ? -9.695 11.164 -9.805 1 94.94 261 LYS A C 1
ATOM 1881 O O . LYS A 1 261 ? -8.547 10.797 -9.547 1 94.94 261 LYS A O 1
ATOM 1886 N N . ALA A 1 262 ? -10.734 10.922 -9.031 1 96.88 262 ALA A N 1
ATOM 1887 C CA . ALA A 1 262 ? -10.562 10.297 -7.723 1 96.88 262 ALA A CA 1
ATOM 1888 C C . ALA A 1 262 ? -10.086 8.852 -7.859 1 96.88 262 ALA A C 1
ATOM 1890 O O . ALA A 1 262 ? -9.547 8.281 -6.91 1 96.88 262 ALA A O 1
ATOM 1891 N N . ALA A 1 263 ? -10.195 8.273 -9.023 1 95.88 263 ALA A N 1
ATOM 1892 C CA . ALA A 1 263 ? -9.844 6.875 -9.25 1 95.88 263 ALA A CA 1
ATOM 1893 C C . ALA A 1 263 ? -8.328 6.695 -9.297 1 95.88 263 ALA A C 1
ATOM 1895 O O . ALA A 1 263 ? -7.828 5.57 -9.203 1 95.88 263 ALA A O 1
ATOM 1896 N N . HIS A 1 264 ? -7.641 7.809 -9.43 1 95.38 264 HIS A N 1
ATOM 1897 C CA . HIS A 1 264 ? -6.188 7.738 -9.547 1 95.38 264 HIS A CA 1
ATOM 1898 C C . HIS A 1 264 ? -5.512 8.742 -8.617 1 95.38 264 HIS A C 1
ATOM 1900 O O . HIS A 1 264 ? -5.773 9.945 -8.703 1 95.38 264 HIS A O 1
ATOM 1906 N N . THR A 1 265 ? -4.777 8.297 -7.703 1 98.31 265 THR A N 1
ATOM 1907 C CA . THR A 1 265 ? -3.902 9.156 -6.906 1 98.31 265 THR A CA 1
ATOM 1908 C C . THR A 1 265 ? -2.439 8.766 -7.113 1 98.31 265 THR A C 1
ATOM 1910 O O . THR A 1 265 ? -2.141 7.656 -7.547 1 98.31 265 THR A O 1
ATOM 1913 N N . ALA A 1 266 ? -1.551 9.695 -6.914 1 97.62 266 ALA A N 1
ATOM 1914 C CA . ALA A 1 266 ? -0.119 9.453 -7.074 1 97.62 266 ALA A CA 1
ATOM 1915 C C . ALA A 1 266 ? 0.69 10.289 -6.086 1 97.62 266 ALA A C 1
ATOM 1917 O O . ALA A 1 266 ? 0.164 11.219 -5.473 1 97.62 266 ALA A O 1
ATOM 1918 N N . ILE A 1 267 ? 1.891 9.922 -5.863 1 97.5 267 ILE A N 1
ATOM 1919 C CA . ILE A 1 267 ? 2.807 10.641 -4.984 1 97.5 267 ILE A CA 1
ATOM 1920 C C . ILE A 1 267 ? 3.773 11.477 -5.82 1 97.5 267 ILE A C 1
ATOM 1922 O O . ILE A 1 267 ? 4.289 11.008 -6.84 1 97.5 267 ILE A O 1
ATOM 1926 N N . THR A 1 268 ? 3.992 12.703 -5.477 1 97.06 268 THR A N 1
ATOM 1927 C CA . THR A 1 268 ? 4.992 13.555 -6.117 1 97.06 268 THR A CA 1
ATOM 1928 C C . THR A 1 268 ? 5.676 14.453 -5.09 1 97.06 268 THR A C 1
ATOM 1930 O O . THR A 1 268 ? 5.09 14.781 -4.055 1 97.06 268 THR A O 1
ATOM 1933 N N . ALA A 1 269 ? 6.852 14.789 -5.316 1 96.75 269 ALA A N 1
ATOM 1934 C CA . ALA A 1 269 ? 7.559 15.773 -4.496 1 96.75 269 ALA A CA 1
ATOM 1935 C C . ALA A 1 269 ? 7.562 17.141 -5.164 1 96.75 269 ALA A C 1
ATOM 1937 O O . ALA A 1 269 ? 7.93 18.141 -4.539 1 96.75 269 ALA A O 1
ATOM 1938 N N . ASN A 1 270 ? 7.082 17.219 -6.414 1 96.88 270 ASN A N 1
ATOM 1939 C CA . ASN A 1 270 ? 7.227 18.406 -7.23 1 96.88 270 ASN A CA 1
ATOM 1940 C C . ASN A 1 270 ? 6.484 19.594 -6.625 1 96.88 270 ASN A C 1
ATOM 1942 O O . ASN A 1 270 ? 6.891 20.75 -6.801 1 96.88 270 ASN A O 1
ATOM 1946 N N . LEU A 1 271 ? 5.438 19.266 -5.918 1 96.88 271 LEU A N 1
ATOM 1947 C CA . LEU A 1 271 ? 4.594 20.344 -5.414 1 96.88 271 LEU A CA 1
ATOM 1948 C C . LEU A 1 271 ? 5.262 21.062 -4.238 1 96.88 271 LEU A C 1
ATOM 1950 O O . LEU A 1 271 ? 5.301 22.281 -4.195 1 96.88 271 LEU A O 1
ATOM 1954 N N . SER A 1 272 ? 5.848 20.219 -3.369 1 96.75 272 SER A N 1
ATOM 1955 C CA . SER A 1 272 ? 6.207 20.828 -2.088 1 96.75 272 SER A CA 1
ATOM 1956 C C . SER A 1 272 ? 7.676 20.578 -1.755 1 96.75 272 SER A C 1
ATOM 1958 O O . SER A 1 272 ? 8.219 21.203 -0.838 1 96.75 272 SER A O 1
ATOM 1960 N N . GLY A 1 273 ? 8.352 19.766 -2.506 1 95.69 273 GLY A N 1
ATOM 1961 C CA . GLY A 1 273 ? 9.711 19.359 -2.18 1 95.69 273 GLY A CA 1
ATOM 1962 C C . GLY A 1 273 ? 9.781 18.094 -1.358 1 95.69 273 GLY A C 1
ATOM 1963 O O . GLY A 1 273 ? 10.867 17.531 -1.142 1 95.69 273 GLY A O 1
ATOM 1964 N N . ARG A 1 274 ? 8.672 17.656 -0.927 1 95.88 274 ARG A N 1
ATOM 1965 C CA . ARG A 1 274 ? 8.547 16.391 -0.195 1 95.88 274 ARG A CA 1
ATOM 1966 C C . ARG A 1 274 ? 7.441 15.523 -0.785 1 95.88 274 ARG A C 1
ATOM 1968 O O . ARG A 1 274 ? 6.398 16.031 -1.195 1 95.88 274 ARG A O 1
ATOM 1975 N N . PRO A 1 275 ? 7.652 14.164 -0.791 1 97.12 275 PRO A N 1
ATOM 1976 C CA . PRO A 1 275 ? 6.637 13.281 -1.38 1 97.12 275 PRO A CA 1
ATOM 1977 C C . PRO A 1 275 ? 5.277 13.414 -0.696 1 97.12 275 PRO A C 1
ATOM 1979 O O . PRO A 1 275 ? 5.195 13.375 0.535 1 97.12 275 PRO A O 1
ATOM 1982 N N . ALA A 1 276 ? 4.27 13.562 -1.474 1 98.12 276 ALA A N 1
ATOM 1983 C CA . ALA A 1 276 ? 2.891 13.664 -1.003 1 98.12 276 ALA A CA 1
ATOM 1984 C C . ALA A 1 276 ? 1.919 13.07 -2.021 1 98.12 276 ALA A C 1
ATOM 1986 O O . ALA A 1 276 ? 2.113 13.219 -3.23 1 98.12 276 ALA A O 1
ATOM 1987 N N . ARG A 1 277 ? 0.889 12.453 -1.549 1 98.75 277 ARG A N 1
ATOM 1988 C CA . ARG A 1 277 ? -0.09 11.828 -2.428 1 98.75 277 ARG A CA 1
ATOM 1989 C C . ARG A 1 277 ? -1.293 12.734 -2.652 1 98.75 277 ARG A C 1
ATOM 1991 O O . ARG A 1 277 ? -1.841 13.297 -1.699 1 98.75 277 ARG A O 1
ATOM 1998 N N . GLY A 1 278 ? -1.723 12.781 -3.871 1 98.56 278 GLY A N 1
ATOM 1999 C CA . GLY A 1 278 ? -2.928 13.516 -4.223 1 98.56 278 GLY A CA 1
ATOM 2000 C C . GLY A 1 278 ? -3.434 13.195 -5.617 1 98.56 278 GLY A C 1
ATOM 2001 O O . GLY A 1 278 ? -3.016 12.211 -6.227 1 98.56 278 GLY A O 1
ATOM 2002 N N . LEU A 1 279 ? -4.465 13.914 -6.023 1 98.19 279 LEU A N 1
ATOM 2003 C CA . LEU A 1 279 ? -4.957 13.852 -7.395 1 98.19 279 LEU A CA 1
ATOM 2004 C C . LEU A 1 279 ? -3.951 14.469 -8.359 1 98.19 279 LEU A C 1
ATOM 2006 O O . LEU A 1 279 ? -3.57 15.633 -8.211 1 98.19 279 LEU A O 1
ATOM 2010 N N . PRO A 1 280 ? -3.508 13.648 -9.32 1 97.19 280 PRO A N 1
ATOM 2011 C CA . PRO A 1 280 ? -2.463 14.164 -10.211 1 97.19 280 PRO A CA 1
ATOM 2012 C C . PRO A 1 280 ? -2.906 15.398 -10.992 1 97.19 280 PRO A C 1
ATOM 2014 O O . PRO A 1 280 ? -4.066 15.492 -11.398 1 97.19 280 PRO A O 1
ATOM 2017 N N . ASN A 1 281 ? -2.014 16.328 -11.148 1 96.31 281 ASN A N 1
ATOM 2018 C CA . ASN A 1 281 ? -2.191 17.516 -11.984 1 96.31 281 ASN A CA 1
ATOM 2019 C C . ASN A 1 281 ? -0.971 17.75 -12.867 1 96.31 281 ASN A C 1
ATOM 2021 O O . ASN A 1 281 ? -0.194 16.844 -13.133 1 96.31 281 ASN A O 1
ATOM 2025 N N . ARG A 1 282 ? -0.777 18.953 -13.359 1 96.38 282 ARG A N 1
ATOM 2026 C CA . ARG A 1 282 ? 0.25 19.234 -14.359 1 96.38 282 ARG A CA 1
ATOM 2027 C C . ARG A 1 282 ? 1.64 19.219 -13.734 1 96.38 282 ARG A C 1
ATOM 2029 O O . ARG A 1 282 ? 2.646 19.203 -14.445 1 96.38 282 ARG A O 1
ATOM 2036 N N . LEU A 1 283 ? 1.72 19.172 -12.414 1 96.62 283 LEU A N 1
ATOM 2037 C CA . LEU A 1 283 ? 3.02 19.188 -11.75 1 96.62 283 LEU A CA 1
ATOM 2038 C C . LEU A 1 283 ? 3.434 17.781 -11.352 1 96.62 283 LEU A C 1
ATOM 2040 O O . LEU A 1 283 ? 4.461 17.594 -10.695 1 96.62 283 LEU A O 1
ATOM 2044 N N . TYR A 1 284 ? 2.521 16.891 -11.773 1 94.44 284 TYR A N 1
ATOM 2045 C CA . TYR A 1 284 ? 2.871 15.484 -11.539 1 94.44 284 TYR A CA 1
ATOM 2046 C C . TYR A 1 284 ? 3.691 14.93 -12.695 1 94.44 284 TYR A C 1
ATOM 2048 O O . TYR A 1 284 ? 3.537 15.359 -13.844 1 94.44 284 TYR A O 1
ATOM 2056 N N . GLY A 1 285 ? 4.695 14.039 -12.5 1 86.31 285 GLY A N 1
ATOM 2057 C CA . GLY A 1 285 ? 5.57 13.477 -13.516 1 86.31 285 GLY A CA 1
ATOM 2058 C C . GLY A 1 285 ? 7.023 13.883 -13.344 1 86.31 285 GLY A C 1
ATOM 2059 O O . GLY A 1 285 ? 7.406 14.406 -12.297 1 86.31 285 GLY A O 1
ATOM 2060 N N . ASP A 1 286 ? 7.789 13.625 -14.367 1 83.25 286 ASP A N 1
ATOM 2061 C CA . ASP A 1 286 ? 9.211 13.938 -14.289 1 83.25 286 ASP A CA 1
ATOM 2062 C C . ASP A 1 286 ? 9.508 15.312 -14.875 1 83.25 286 ASP A C 1
ATOM 2064 O O . ASP A 1 286 ? 9.414 15.516 -16.094 1 83.25 286 ASP A O 1
ATOM 2068 N N . LEU A 1 287 ? 9.805 16.156 -13.953 1 84.69 287 LEU A N 1
ATOM 2069 C CA . LEU A 1 287 ? 10.109 17.516 -14.406 1 84.69 287 LEU A CA 1
ATOM 2070 C C . LEU A 1 287 ? 11.617 17.734 -14.461 1 84.69 287 LEU A C 1
ATOM 2072 O O . LEU A 1 287 ? 12.078 18.781 -14.938 1 84.69 287 LEU A O 1
ATOM 2076 N N . GLY A 1 288 ? 12.453 16.609 -14.18 1 71.88 288 GLY A N 1
ATOM 2077 C CA . GLY A 1 288 ? 13.883 16.578 -14.469 1 71.88 288 GLY A CA 1
ATOM 2078 C C . GLY A 1 288 ? 14.68 17.562 -13.625 1 71.88 288 GLY A C 1
ATOM 2079 O O . GLY A 1 288 ? 15.648 18.141 -14.102 1 71.88 288 GLY A O 1
ATOM 2080 N N . ALA A 1 289 ? 14.359 17.891 -12.336 1 70.06 289 ALA A N 1
ATOM 2081 C CA . ALA A 1 289 ? 15.125 18.906 -11.609 1 70.06 289 ALA A CA 1
ATOM 2082 C C . ALA A 1 289 ? 15.352 18.5 -10.156 1 70.06 289 ALA A C 1
ATOM 2084 O O . ALA A 1 289 ? 14.586 17.703 -9.602 1 70.06 289 ALA A O 1
ATOM 2085 N N . GLN A 1 290 ? 16.531 18.984 -9.758 1 88.69 290 GLN A N 1
ATOM 2086 C CA . GLN A 1 290 ? 16.719 18.938 -8.312 1 88.69 290 GLN A CA 1
ATOM 2087 C C . GLN A 1 290 ? 15.789 19.922 -7.605 1 88.69 290 GLN A C 1
ATOM 2089 O O . GLN A 1 290 ? 15.836 21.125 -7.867 1 88.69 290 GLN A O 1
ATOM 2094 N N . LEU A 1 291 ? 14.992 19.469 -6.805 1 96.19 291 LEU A N 1
ATOM 2095 C CA . LEU A 1 291 ? 13.984 20.297 -6.145 1 96.19 291 LEU A CA 1
ATOM 2096 C C . LEU A 1 291 ? 14.586 21.062 -4.969 1 96.19 291 LEU A C 1
ATOM 2098 O O . LEU A 1 291 ? 15.469 20.547 -4.281 1 96.19 291 LEU A O 1
ATOM 2102 N N . PRO A 1 292 ? 14.094 22.312 -4.77 1 96.94 292 PRO A N 1
ATOM 2103 C CA . PRO A 1 292 ? 14.406 22.953 -3.488 1 96.94 292 PRO A CA 1
ATOM 2104 C C . PRO A 1 292 ? 13.922 22.141 -2.289 1 96.94 292 PRO A C 1
ATOM 2106 O O . PRO A 1 292 ? 13.047 21.281 -2.434 1 96.94 292 PRO A O 1
ATOM 2109 N N . ASP A 1 293 ? 14.492 22.422 -1.153 1 96.56 293 ASP A N 1
ATOM 2110 C CA . ASP A 1 293 ? 14.078 21.734 0.066 1 96.56 293 ASP A CA 1
ATOM 2111 C C . ASP A 1 293 ? 12.633 22.078 0.424 1 96.56 293 ASP A C 1
ATOM 2113 O O . ASP A 1 293 ? 12.164 23.188 0.149 1 96.56 293 ASP A O 1
ATOM 2117 N N . TYR A 1 294 ? 11.859 21.188 1 1 96.75 294 TYR A N 1
ATOM 2118 C CA . TYR A 1 294 ? 10.602 21.484 1.681 1 96.75 294 TYR A CA 1
ATOM 2119 C C . TYR A 1 294 ? 10.828 22.422 2.854 1 96.75 294 TYR A C 1
ATOM 2121 O O . TYR A 1 294 ? 11.781 22.266 3.617 1 96.75 294 TYR A O 1
ATOM 2129 N N . PRO A 1 295 ? 9.992 23.422 2.953 1 96.88 295 PRO A N 1
ATOM 2130 C CA . PRO A 1 295 ? 8.828 23.766 2.139 1 96.88 295 PRO A CA 1
ATOM 2131 C C . PRO A 1 295 ? 9.102 24.891 1.15 1 96.88 295 PRO A C 1
ATOM 2133 O O . PRO A 1 295 ? 8.172 25.453 0.577 1 96.88 295 PRO A O 1
ATOM 2136 N N . ILE A 1 296 ? 10.398 25.203 0.94 1 97.56 296 ILE A N 1
ATOM 2137 C CA . ILE A 1 296 ? 10.75 26.281 0.022 1 97.56 296 ILE A CA 1
ATOM 2138 C C . ILE A 1 296 ? 10.188 25.969 -1.365 1 97.56 296 ILE A C 1
ATOM 2140 O O . ILE A 1 296 ? 9.625 26.859 -2.018 1 97.56 296 ILE A O 1
ATOM 2144 N N . CYS A 1 297 ? 10.273 24.781 -1.796 1 97.25 297 CYS A N 1
ATOM 2145 C CA . CYS A 1 297 ? 9.742 24.328 -3.074 1 97.25 297 CYS A CA 1
ATOM 2146 C C . CYS A 1 297 ? 8.25 24.625 -3.18 1 97.25 297 CYS A C 1
ATOM 2148 O O . CYS A 1 297 ? 7.766 25.031 -4.242 1 97.25 297 CYS A O 1
ATOM 2150 N N . TYR A 1 298 ? 7.598 24.5 -2.09 1 97.5 298 TYR A N 1
ATOM 2151 C CA . TYR A 1 298 ? 6.145 24.641 -2.047 1 97.5 298 TYR A CA 1
ATOM 2152 C C . TYR A 1 298 ? 5.727 26.078 -2.369 1 97.5 298 TYR A C 1
ATOM 2154 O O . TYR A 1 298 ? 4.648 26.297 -2.924 1 97.5 298 TYR A O 1
ATOM 2162 N N . ASP A 1 299 ? 6.586 27.016 -1.992 1 97.81 299 ASP A N 1
ATOM 2163 C CA . ASP A 1 299 ? 6.312 28.422 -2.27 1 97.81 299 ASP A CA 1
ATOM 2164 C C . ASP A 1 299 ? 6.121 28.656 -3.766 1 97.81 299 ASP A C 1
ATOM 2166 O O . ASP A 1 299 ? 5.227 29.406 -4.172 1 97.81 299 ASP A O 1
ATOM 2170 N N . ALA A 1 300 ? 6.941 28.047 -4.578 1 97.56 300 ALA A N 1
ATOM 2171 C CA . ALA A 1 300 ? 6.852 28.188 -6.031 1 97.56 300 ALA A CA 1
ATOM 2172 C C . ALA A 1 300 ? 5.535 27.625 -6.559 1 97.56 300 ALA A C 1
ATOM 2174 O O . ALA A 1 300 ? 4.863 28.266 -7.375 1 97.56 300 ALA A O 1
ATOM 2175 N N . ALA A 1 301 ? 5.172 26.438 -6.102 1 97.44 301 ALA A N 1
ATOM 2176 C CA . ALA A 1 301 ? 3.934 25.797 -6.547 1 97.44 301 ALA A CA 1
ATOM 2177 C C . ALA A 1 301 ? 2.717 26.625 -6.152 1 97.44 301 ALA A C 1
ATOM 2179 O O . ALA A 1 301 ? 1.766 26.766 -6.926 1 97.44 301 ALA A O 1
ATOM 2180 N N . LYS A 1 302 ? 2.73 27.172 -4.941 1 97.06 302 LYS A N 1
ATOM 2181 C CA . LYS A 1 302 ? 1.631 28.016 -4.48 1 97.06 302 LYS A CA 1
ATOM 2182 C C . LYS A 1 302 ? 1.523 29.281 -5.316 1 97.06 302 LYS A C 1
ATOM 2184 O O . LYS A 1 302 ? 0.42 29.734 -5.617 1 97.06 302 LYS A O 1
ATOM 2189 N N . ALA A 1 303 ? 2.707 29.859 -5.676 1 98.12 303 ALA A N 1
ATOM 2190 C CA . ALA A 1 303 ? 2.709 31.047 -6.535 1 98.12 303 ALA A CA 1
ATOM 2191 C C . ALA A 1 303 ? 2.125 30.719 -7.906 1 98.12 303 ALA A C 1
ATOM 2193 O O . ALA A 1 303 ? 1.331 31.5 -8.445 1 98.12 303 ALA A O 1
ATOM 2194 N N . LEU A 1 304 ? 2.525 29.609 -8.43 1 98.19 304 LEU A N 1
ATOM 2195 C CA . LEU A 1 304 ? 2.014 29.188 -9.734 1 98.19 304 LEU A CA 1
ATOM 2196 C C . LEU A 1 304 ? 0.511 28.938 -9.664 1 98.19 304 LEU A C 1
ATOM 2198 O O . LEU A 1 304 ? -0.231 29.359 -10.555 1 98.19 304 LEU A O 1
ATOM 2202 N N . GLN A 1 305 ? 0.071 28.234 -8.633 1 97.69 305 GLN A N 1
ATOM 2203 C CA . GLN A 1 305 ? -1.353 27.984 -8.43 1 97.69 305 GLN A CA 1
ATOM 2204 C C . GLN A 1 305 ? -2.133 29.297 -8.344 1 97.69 305 GLN A C 1
ATOM 2206 O O . GLN A 1 305 ? -3.234 29.406 -8.891 1 97.69 305 GLN A O 1
ATOM 2211 N N . ALA A 1 306 ? -1.582 30.25 -7.656 1 97.31 306 ALA A N 1
ATOM 2212 C CA . ALA A 1 306 ? -2.236 31.547 -7.523 1 97.31 306 ALA A CA 1
ATOM 2213 C C . ALA A 1 306 ? -2.381 32.219 -8.883 1 97.31 306 ALA A C 1
ATOM 2215 O O . ALA A 1 306 ? -3.443 32.75 -9.211 1 97.31 306 ALA A O 1
ATOM 2216 N N . ALA A 1 307 ? -1.322 32.188 -9.664 1 97.88 307 ALA A N 1
ATOM 2217 C CA . ALA A 1 307 ? -1.353 32.781 -11 1 97.88 307 ALA A CA 1
ATOM 2218 C C . ALA A 1 307 ? -2.391 32.094 -11.875 1 97.88 307 ALA A C 1
ATOM 2220 O O . ALA A 1 307 ? -3.17 32.75 -12.562 1 97.88 307 ALA A O 1
ATOM 2221 N N . ALA A 1 308 ? -2.4 30.812 -11.805 1 97.88 308 ALA A N 1
ATOM 2222 C CA . ALA A 1 308 ? -3.316 30.031 -12.617 1 97.88 308 ALA A CA 1
ATOM 2223 C C . ALA A 1 308 ? -4.762 30.234 -12.188 1 97.88 308 ALA A C 1
ATOM 2225 O O . ALA A 1 308 ? -5.648 30.438 -13.023 1 97.88 308 ALA A O 1
ATOM 2226 N N . SER A 1 309 ? -4.984 30.234 -10.891 1 96.06 309 SER A N 1
ATOM 2227 C CA . SER A 1 309 ? -6.336 30.359 -10.352 1 96.06 309 SER A CA 1
ATOM 2228 C C . SER A 1 309 ? -6.93 31.719 -10.656 1 96.06 309 SER A C 1
ATOM 2230 O O . SER A 1 309 ? -8.141 31.859 -10.859 1 96.06 309 SER A O 1
ATOM 2232 N N . ALA A 1 310 ? -6.086 32.688 -10.688 1 96.12 310 ALA A N 1
ATOM 2233 C CA . ALA A 1 310 ? -6.535 34.031 -11.039 1 96.12 310 ALA A CA 1
ATOM 2234 C C . ALA A 1 310 ? -7.129 34.062 -12.445 1 96.12 310 ALA A C 1
ATOM 2236 O O . ALA A 1 310 ? -7.938 34.938 -12.766 1 96.12 310 ALA A O 1
ATOM 2237 N N . GLN A 1 311 ? -6.754 33.094 -13.195 1 96.38 311 GLN A N 1
ATOM 2238 C CA . GLN A 1 311 ? -7.27 33 -14.555 1 96.38 311 GLN A CA 1
ATOM 2239 C C . GLN A 1 311 ? -8.25 31.828 -14.695 1 96.38 311 GLN A C 1
ATOM 2241 O O . GLN A 1 311 ? -8.516 31.359 -15.805 1 96.38 311 GLN A O 1
ATOM 2246 N N . GLY A 1 312 ? -8.656 31.25 -13.586 1 94 312 GLY A N 1
ATOM 2247 C CA . GLY A 1 312 ? -9.695 30.234 -13.562 1 94 312 GLY A CA 1
ATOM 2248 C C . GLY A 1 312 ? -9.164 28.828 -13.766 1 94 312 GLY A C 1
ATOM 2249 O O . GLY A 1 312 ? -9.93 27.891 -13.969 1 94 312 GLY A O 1
ATOM 2250 N N . CYS A 1 313 ? -7.887 28.719 -13.82 1 96 313 CYS A N 1
ATOM 2251 C CA . CYS A 1 313 ? -7.262 27.406 -13.992 1 96 313 CYS A CA 1
ATOM 2252 C C . CYS A 1 313 ? -6.855 26.812 -12.656 1 96 313 CYS A C 1
ATOM 2254 O O . CYS A 1 313 ? -6.18 27.469 -11.859 1 96 313 CYS A O 1
ATOM 2256 N N . HIS A 1 314 ? -7.254 25.484 -12.359 1 94.62 314 HIS A N 1
ATOM 2257 C CA . HIS A 1 314 ? -6.98 24.859 -11.078 1 94.62 314 HIS A CA 1
ATOM 2258 C C . HIS A 1 314 ? -6.066 23.641 -11.25 1 94.62 314 HIS A C 1
ATOM 2260 O O . HIS A 1 314 ? -6.07 22.734 -10.414 1 94.62 314 HIS A O 1
ATOM 2266 N N . ASP A 1 315 ? -5.266 23.656 -12.289 1 95.12 315 ASP A N 1
ATOM 2267 C CA . ASP A 1 315 ? -4.484 22.484 -12.695 1 95.12 315 ASP A CA 1
ATOM 2268 C C . ASP A 1 315 ? -3.16 22.422 -11.938 1 95.12 315 ASP A C 1
ATOM 2270 O O . ASP A 1 315 ? -2.273 21.641 -12.289 1 95.12 315 ASP A O 1
ATOM 2274 N N . PHE A 1 316 ? -3.018 23.281 -10.891 1 97.06 316 PHE A N 1
ATOM 2275 C CA . PHE A 1 316 ? -1.737 23.297 -10.188 1 97.06 316 PHE A CA 1
ATOM 2276 C C . PHE A 1 316 ? -1.942 23.219 -8.68 1 97.06 316 PHE A C 1
ATOM 2278 O O . PHE A 1 316 ? -0.98 23.281 -7.914 1 97.06 316 PHE A O 1
ATOM 2285 N N . ALA A 1 317 ? -3.215 23.031 -8.242 1 96 317 ALA A N 1
ATOM 2286 C CA . ALA A 1 317 ? -3.557 23.016 -6.824 1 96 317 ALA A CA 1
ATOM 2287 C C . ALA A 1 317 ? -3.168 21.688 -6.176 1 96 317 ALA A C 1
ATOM 2289 O O . ALA A 1 317 ? -3.318 20.625 -6.785 1 96 317 ALA A O 1
ATOM 2290 N N . ALA A 1 318 ? -2.668 21.812 -4.973 1 96.19 318 ALA A N 1
ATOM 2291 C CA . ALA A 1 318 ? -2.486 20.609 -4.16 1 96.19 318 ALA A CA 1
ATOM 2292 C C . ALA A 1 318 ? -3.83 20.031 -3.73 1 96.19 318 ALA A C 1
ATOM 2294 O O . ALA A 1 318 ? -4.496 20.578 -2.85 1 96.19 318 ALA A O 1
ATOM 2295 N N . GLN A 1 319 ? -4.281 19 -4.363 1 97.81 319 GLN A N 1
ATOM 2296 C CA . GLN A 1 319 ? -5.488 18.266 -4.008 1 97.81 319 GLN A CA 1
ATOM 2297 C C . GLN A 1 319 ? -5.152 16.891 -3.43 1 97.81 319 GLN A C 1
ATOM 2299 O O . GLN A 1 319 ? -5.211 15.883 -4.137 1 97.81 319 GLN A O 1
ATOM 2304 N N . TRP A 1 320 ? -4.836 16.938 -2.137 1 98.31 320 TRP A N 1
ATOM 2305 C CA . TRP A 1 320 ? -4.371 15.734 -1.448 1 98.31 320 TRP A CA 1
ATOM 2306 C C . TRP A 1 320 ? -5.512 14.734 -1.271 1 98.31 320 TRP A C 1
ATOM 2308 O O . TRP A 1 320 ? -6.613 15.102 -0.859 1 98.31 320 TRP A O 1
ATOM 2318 N N . ALA A 1 321 ? -5.281 13.477 -1.602 1 98.81 321 ALA A N 1
ATOM 2319 C CA . ALA A 1 321 ? -6.258 12.398 -1.487 1 98.81 321 ALA A CA 1
ATOM 2320 C C . ALA A 1 321 ? -5.566 11.039 -1.436 1 98.81 321 ALA A C 1
ATOM 2322 O O . ALA A 1 321 ? -4.562 10.82 -2.115 1 98.81 321 ALA A O 1
ATOM 2323 N N . GLY A 1 322 ? -6.094 10.172 -0.58 1 98.81 322 GLY A N 1
ATOM 2324 C CA . GLY A 1 322 ? -5.574 8.812 -0.499 1 98.81 322 GLY A CA 1
ATOM 2325 C C . GLY A 1 322 ? -6.184 7.879 -1.524 1 98.81 322 GLY A C 1
ATOM 2326 O O . GLY A 1 322 ? -7.008 8.297 -2.342 1 98.81 322 GLY A O 1
ATOM 2327 N N . GLN A 1 323 ? -5.832 6.633 -1.448 1 98.81 323 GLN A N 1
ATOM 2328 C CA . GLN A 1 323 ? -6.188 5.656 -2.473 1 98.81 323 GLN A CA 1
ATOM 2329 C C . GLN A 1 323 ? -7.641 5.211 -2.326 1 98.81 323 GLN A C 1
ATOM 2331 O O . GLN A 1 323 ? -8.195 4.582 -3.23 1 98.81 323 GLN A O 1
ATOM 2336 N N . GLY A 1 324 ? -8.305 5.523 -1.22 1 98.69 324 GLY A N 1
ATOM 2337 C CA . GLY A 1 324 ? -9.727 5.242 -1.046 1 98.69 324 GLY A CA 1
ATOM 2338 C C . GLY A 1 324 ? -10.625 6.328 -1.604 1 98.69 324 GLY A C 1
ATOM 2339 O O . GLY A 1 324 ? -11.844 6.277 -1.442 1 98.69 324 GLY A O 1
ATOM 2340 N N . ALA A 1 325 ? -10.102 7.297 -2.354 1 98.75 325 ALA A N 1
ATOM 2341 C CA . ALA A 1 325 ? -10.758 8.531 -2.766 1 98.75 325 ALA A CA 1
ATOM 2342 C C . ALA A 1 325 ? -12.086 8.242 -3.465 1 98.75 325 ALA A C 1
ATOM 2344 O O . ALA A 1 325 ? -13.07 8.945 -3.252 1 98.75 325 ALA A O 1
ATOM 2345 N N . PRO A 1 326 ? -12.18 7.141 -4.262 1 98.25 326 PRO A N 1
ATOM 2346 C CA . PRO A 1 326 ? -13.445 6.883 -4.957 1 98.25 326 PRO A CA 1
ATOM 2347 C C . PRO A 1 326 ? -14.602 6.602 -3.996 1 98.25 326 PRO A C 1
ATOM 2349 O O . PRO A 1 326 ? -15.766 6.586 -4.41 1 98.25 326 PRO A O 1
ATOM 2352 N N . LEU A 1 327 ? -14.305 6.398 -2.709 1 98.31 327 LEU A N 1
ATOM 2353 C CA . LEU A 1 327 ? -15.336 6.062 -1.73 1 98.31 327 LEU A CA 1
ATOM 2354 C C . LEU A 1 327 ? -15.781 7.301 -0.962 1 98.31 327 LEU A C 1
ATOM 2356 O O . LEU A 1 327 ? -16.547 7.199 -0.005 1 98.31 327 LEU A O 1
ATOM 2360 N N . ALA A 1 328 ? -15.32 8.469 -1.358 1 98.19 328 ALA A N 1
ATOM 2361 C CA . ALA A 1 328 ? -15.648 9.711 -0.666 1 98.19 328 ALA A CA 1
ATOM 2362 C C . ALA A 1 328 ? -17.156 9.969 -0.697 1 98.19 328 ALA A C 1
ATOM 2364 O O . ALA A 1 328 ? -17.812 9.719 -1.707 1 98.19 328 ALA A O 1
ATOM 2365 N N . ARG A 1 329 ? -17.719 10.484 0.419 1 97.81 329 ARG A N 1
ATOM 2366 C CA . ARG A 1 329 ? -19.125 10.844 0.565 1 97.81 329 ARG A CA 1
ATOM 2367 C C . ARG A 1 329 ? -19.281 12.305 0.967 1 97.81 329 ARG A C 1
ATOM 2369 O O . ARG A 1 329 ? -18.516 12.812 1.788 1 97.81 329 ARG A O 1
ATOM 2376 N N . GLU A 1 330 ? -20.188 12.93 0.341 1 98.25 330 GLU A N 1
ATOM 2377 C CA . GLU A 1 330 ? -20.484 14.312 0.691 1 98.25 330 GLU A CA 1
ATOM 2378 C C . GLU A 1 330 ? -21.578 14.391 1.756 1 98.25 330 GLU A C 1
ATOM 2380 O O . GLU A 1 330 ? -22.766 14.367 1.437 1 98.25 330 GLU A O 1
ATOM 2385 N N . LEU A 1 331 ? -21.172 14.508 3.012 1 98.62 331 LEU A N 1
ATOM 2386 C CA . LEU A 1 331 ? -22.031 14.547 4.184 1 98.62 331 LEU A CA 1
ATOM 2387 C C . LEU A 1 331 ? -21.484 15.516 5.227 1 98.62 331 LEU A C 1
ATOM 2389 O O . LEU A 1 331 ? -20.281 15.672 5.359 1 98.62 331 LEU A O 1
ATOM 2393 N N . PRO A 1 332 ? -22.422 16.141 5.949 1 98.81 332 PRO A N 1
ATOM 2394 C CA . PRO A 1 332 ? -21.906 16.859 7.117 1 98.81 332 PRO A CA 1
ATOM 2395 C C . PRO A 1 332 ? -21.094 15.969 8.047 1 98.81 332 PRO A C 1
ATOM 2397 O O . PRO A 1 332 ? -21.406 14.789 8.211 1 98.81 332 PRO A O 1
ATOM 2400 N N . ALA A 1 333 ? -20.078 16.5 8.664 1 98.81 333 ALA A N 1
ATOM 2401 C CA . ALA A 1 333 ? -19.125 15.734 9.453 1 98.81 333 ALA A CA 1
ATOM 2402 C C . ALA A 1 333 ? -19.812 14.914 10.531 1 98.81 333 ALA A C 1
ATOM 2404 O O . ALA A 1 333 ? -19.469 13.75 10.766 1 98.81 333 ALA A O 1
ATOM 2405 N N . ALA A 1 334 ? -20.781 15.492 11.227 1 98.5 334 ALA A N 1
ATOM 2406 C CA . ALA A 1 334 ? -21.516 14.789 12.273 1 98.5 334 ALA A CA 1
ATOM 2407 C C . ALA A 1 334 ? -22.234 13.57 11.703 1 98.5 334 ALA A C 1
ATOM 2409 O O . ALA A 1 334 ? -22.219 12.492 12.312 1 98.5 334 ALA A O 1
ATOM 2410 N N . GLU A 1 335 ? -22.875 13.773 10.57 1 98.75 335 GLU A N 1
ATOM 2411 C CA . GLU A 1 335 ? -23.594 12.672 9.922 1 98.75 335 GLU A CA 1
ATOM 2412 C C . GLU A 1 335 ? -22.609 11.602 9.438 1 98.75 335 GLU A C 1
ATOM 2414 O O . GLU A 1 335 ? -22.906 10.406 9.531 1 98.75 335 GLU A O 1
ATOM 2419 N N . LEU A 1 336 ? -21.5 12.016 8.883 1 98.81 336 LEU A N 1
ATOM 2420 C CA . LEU A 1 336 ? -20.484 11.07 8.438 1 98.81 336 LEU A CA 1
ATOM 2421 C C . LEU A 1 336 ? -20 10.211 9.602 1 98.81 336 LEU A C 1
ATOM 2423 O O . LEU A 1 336 ? -19.875 8.992 9.461 1 98.81 336 LEU A O 1
ATOM 2427 N N . LEU A 1 337 ? -19.75 10.805 10.734 1 98.69 337 LEU A N 1
ATOM 2428 C CA . LEU A 1 337 ? -19.281 10.062 11.898 1 98.69 337 LEU A CA 1
ATOM 2429 C C . LEU A 1 337 ? -20.312 9.031 12.336 1 98.69 337 LEU A C 1
ATOM 2431 O O . LEU A 1 337 ? -19.953 7.895 12.672 1 98.69 337 LEU A O 1
ATOM 2435 N N . VAL A 1 338 ? -21.562 9.438 12.352 1 98.56 338 VAL A N 1
ATOM 2436 C CA . VAL A 1 338 ? -22.641 8.516 12.711 1 98.56 338 VAL A CA 1
ATOM 2437 C C . VAL A 1 338 ? -22.656 7.332 11.75 1 98.56 338 VAL A C 1
ATOM 2439 O O . VAL A 1 338 ? -22.766 6.18 12.18 1 98.56 338 VAL A O 1
ATOM 2442 N N . ARG A 1 339 ? -22.5 7.637 10.484 1 98.62 339 ARG A N 1
ATOM 2443 C CA . ARG A 1 339 ? -22.5 6.594 9.469 1 98.62 339 ARG A CA 1
ATOM 2444 C C . ARG A 1 339 ? -21.297 5.664 9.641 1 98.62 339 ARG A C 1
ATOM 2446 O O . ARG A 1 339 ? -21.438 4.441 9.539 1 98.62 339 ARG A O 1
ATOM 2453 N N . LEU A 1 340 ? -20.141 6.219 9.867 1 98.75 340 LEU A N 1
ATOM 2454 C CA . LEU A 1 340 ? -18.922 5.426 10.062 1 98.75 340 LEU A CA 1
ATOM 2455 C C . LEU A 1 340 ? -19.094 4.469 11.242 1 98.75 340 LEU A C 1
ATOM 2457 O O . LEU A 1 340 ? -18.734 3.291 11.141 1 98.75 340 LEU A O 1
ATOM 2461 N N . VAL A 1 341 ? -19.609 4.961 12.336 1 98.38 341 VAL A N 1
ATOM 2462 C CA . VAL A 1 341 ? -19.781 4.16 13.547 1 98.38 341 VAL A CA 1
ATOM 2463 C C . VAL A 1 341 ? -20.781 3.041 13.281 1 98.38 341 VAL A C 1
ATOM 2465 O O . VAL A 1 341 ? -20.562 1.894 13.68 1 98.38 341 VAL A O 1
ATOM 2468 N N . ALA A 1 342 ? -21.859 3.375 12.609 1 98.5 342 ALA A N 1
ATOM 2469 C CA . ALA A 1 342 ? -22.875 2.371 12.289 1 98.5 342 ALA A CA 1
ATOM 2470 C C . ALA A 1 342 ? -22.297 1.275 11.398 1 98.5 342 ALA A C 1
ATOM 2472 O O . ALA A 1 342 ? -22.516 0.087 11.648 1 98.5 342 ALA A O 1
ATOM 2473 N N . GLU A 1 343 ? -21.578 1.717 10.375 1 98.25 343 GLU A N 1
ATOM 2474 C CA . GLU A 1 343 ? -20.953 0.776 9.453 1 98.25 343 GLU A CA 1
ATOM 2475 C C . GLU A 1 343 ? -19.953 -0.114 10.172 1 98.25 343 GLU A C 1
ATOM 2477 O O . GLU A 1 343 ? -19.859 -1.312 9.891 1 98.25 343 GLU A O 1
ATOM 2482 N N . MET A 1 344 ? -19.156 0.515 11 1 97.12 344 MET A N 1
ATOM 2483 C CA . MET A 1 344 ? -18.156 -0.216 11.766 1 97.12 344 MET A CA 1
ATOM 2484 C C . MET A 1 344 ? -18.797 -1.312 12.609 1 97.12 344 MET A C 1
ATOM 2486 O O . MET A 1 344 ? -18.281 -2.422 12.703 1 97.12 344 MET A O 1
ATOM 2490 N N . ARG A 1 345 ? -19.953 -1.077 13.219 1 96.06 345 ARG A N 1
ATOM 2491 C CA . ARG A 1 345 ? -20.672 -2.031 14.062 1 96.06 345 ARG A CA 1
ATOM 2492 C C . ARG A 1 345 ? -21.25 -3.168 13.227 1 96.06 345 ARG A C 1
ATOM 2494 O O . ARG A 1 345 ? -21.359 -4.301 13.703 1 96.06 345 ARG A O 1
ATOM 2501 N N . GLN A 1 346 ? -21.594 -2.877 12.023 1 93.81 346 GLN A N 1
ATOM 2502 C CA . GLN A 1 346 ? -22.203 -3.861 11.141 1 93.81 346 GLN A CA 1
ATOM 2503 C C . GLN A 1 346 ? -21.156 -4.773 10.516 1 93.81 346 GLN A C 1
ATOM 2505 O O . GLN A 1 346 ? -21.438 -5.922 10.172 1 93.81 346 GLN A O 1
ATOM 2510 N N . ALA A 1 347 ? -20.031 -4.27 10.336 1 88.81 347 ALA A N 1
ATOM 2511 C CA . ALA A 1 347 ? -18.969 -5 9.656 1 88.81 347 ALA A CA 1
ATOM 2512 C C . ALA A 1 347 ? -18.375 -6.082 10.562 1 88.81 347 ALA A C 1
ATOM 2514 O O . ALA A 1 347 ? -18.281 -5.902 11.773 1 88.81 347 ALA A O 1
ATOM 2515 N N . MET B 1 1 ? -20.922 -21.266 5.648 1 55.88 1 MET B N 1
ATOM 2516 C CA . MET B 1 1 ? -19.859 -21.375 4.648 1 55.88 1 MET B CA 1
ATOM 2517 C C . MET B 1 1 ? -19.844 -20.141 3.74 1 55.88 1 MET B C 1
ATOM 2519 O O . MET B 1 1 ? -20.906 -19.641 3.357 1 55.88 1 MET B O 1
ATOM 2523 N N . SER B 1 2 ? -18.609 -19.578 3.564 1 72.88 2 SER B N 1
ATOM 2524 C CA . SER B 1 2 ? -18.547 -18.391 2.705 1 72.88 2 SER B CA 1
ATOM 2525 C C . SER B 1 2 ? -18.812 -18.766 1.25 1 72.88 2 SER B C 1
ATOM 2527 O O . SER B 1 2 ? -18.75 -19.938 0.871 1 72.88 2 SER B O 1
ATOM 2529 N N . SER B 1 3 ? -19.297 -17.938 0.47 1 87.88 3 SER B N 1
ATOM 2530 C CA . SER B 1 3 ? -19.562 -18.094 -0.958 1 87.88 3 SER B CA 1
ATOM 2531 C C . SER B 1 3 ? -18.312 -18.594 -1.683 1 87.88 3 SER B C 1
ATOM 2533 O O . SER B 1 3 ? -18.406 -19.453 -2.572 1 87.88 3 SER B O 1
ATOM 2535 N N . LEU B 1 4 ? -17.125 -18.266 -1.12 1 95.94 4 LEU B N 1
ATOM 2536 C CA . LEU B 1 4 ? -15.883 -18.688 -1.756 1 95.94 4 LEU B CA 1
ATOM 2537 C C . LEU B 1 4 ? -15.586 -20.156 -1.459 1 95.94 4 LEU B C 1
ATOM 2539 O O . LEU B 1 4 ? -15.148 -20.906 -2.344 1 95.94 4 LEU B O 1
ATOM 2543 N N . CYS B 1 5 ? -15.844 -20.562 -0.213 1 97.5 5 CYS B N 1
ATOM 2544 C CA . CYS B 1 5 ? -15.602 -21.938 0.181 1 97.5 5 CYS B CA 1
ATOM 2545 C C . CYS B 1 5 ? -16.453 -22.906 -0.648 1 97.5 5 CYS B C 1
ATOM 2547 O O . CYS B 1 5 ? -15.953 -23.938 -1.109 1 97.5 5 CYS B O 1
ATOM 2549 N N . ALA B 1 6 ? -17.703 -22.516 -0.86 1 97.38 6 ALA B N 1
ATOM 2550 C CA . ALA B 1 6 ? -18.578 -23.328 -1.697 1 97.38 6 ALA B CA 1
ATOM 2551 C C . ALA B 1 6 ? -18.094 -23.344 -3.145 1 97.38 6 ALA B C 1
ATOM 2553 O O . ALA B 1 6 ? -18.078 -24.406 -3.785 1 97.38 6 ALA B O 1
ATOM 2554 N N . LEU B 1 7 ? -17.672 -22.219 -3.611 1 97.69 7 LEU B N 1
ATOM 2555 C CA . LEU B 1 7 ? -17.234 -22.062 -4.992 1 97.69 7 LEU B CA 1
ATOM 2556 C C . LEU B 1 7 ? -16.016 -22.953 -5.27 1 97.69 7 LEU B C 1
ATOM 2558 O O . LEU B 1 7 ? -15.914 -23.547 -6.344 1 97.69 7 LEU B O 1
ATOM 2562 N N . LEU B 1 8 ? -15.086 -23.047 -4.266 1 98.25 8 LEU B N 1
ATOM 2563 C CA . LEU B 1 8 ? -13.797 -23.688 -4.504 1 98.25 8 LEU B CA 1
ATOM 2564 C C . LEU B 1 8 ? -13.766 -25.094 -3.92 1 98.25 8 LEU B C 1
ATOM 2566 O O . LEU B 1 8 ? -12.812 -25.844 -4.137 1 98.25 8 LEU B O 1
ATOM 2570 N N . GLY B 1 9 ? -14.805 -25.453 -3.145 1 97.56 9 GLY B N 1
ATOM 2571 C CA . GLY B 1 9 ? -14.852 -26.766 -2.514 1 97.56 9 GLY B CA 1
ATOM 2572 C C . GLY B 1 9 ? -13.867 -26.922 -1.374 1 97.56 9 GLY B C 1
ATOM 2573 O O . GLY B 1 9 ? -13.219 -27.953 -1.238 1 97.56 9 GLY B O 1
ATOM 2574 N N . ILE B 1 10 ? -13.695 -25.859 -0.6 1 98.31 10 ILE B N 1
ATOM 2575 C CA . ILE B 1 10 ? -12.734 -25.891 0.494 1 98.31 10 ILE B CA 1
ATOM 2576 C C . ILE B 1 10 ? -13.438 -25.562 1.81 1 98.31 10 ILE B C 1
ATOM 2578 O O . ILE B 1 10 ? -14.586 -25.109 1.812 1 98.31 10 ILE B O 1
ATOM 2582 N N . HIS B 1 11 ? -12.75 -25.781 2.957 1 98.06 11 HIS B N 1
ATOM 2583 C CA . HIS B 1 11 ? -13.336 -25.578 4.277 1 98.06 11 HIS B CA 1
ATOM 2584 C C . HIS B 1 11 ? -13.031 -24.188 4.812 1 98.06 11 HIS B C 1
ATOM 2586 O O . HIS B 1 11 ? -13.867 -23.578 5.477 1 98.06 11 HIS B O 1
ATOM 2592 N N . HIS B 1 12 ? -11.781 -23.781 4.629 1 98.38 12 HIS B N 1
ATOM 2593 C CA . HIS B 1 12 ? -11.344 -22.453 5.07 1 98.38 12 HIS B CA 1
ATOM 2594 C C . HIS B 1 12 ? -11.039 -21.547 3.885 1 98.38 12 HIS B C 1
ATOM 2596 O O . HIS B 1 12 ? -10.492 -22 2.875 1 98.38 12 HIS B O 1
ATOM 2602 N N . PRO B 1 13 ? -11.406 -20.297 3.945 1 98.38 13 PRO B N 1
ATOM 2603 C CA . PRO B 1 13 ? -11.188 -19.391 2.818 1 98.38 13 PRO B CA 1
ATOM 2604 C C . PRO B 1 13 ? -9.742 -18.906 2.721 1 98.38 13 PRO B C 1
ATOM 2606 O O . PRO B 1 13 ? -9.492 -17.703 2.699 1 98.38 13 PRO B O 1
ATOM 2609 N N . ILE B 1 14 ? -8.828 -19.844 2.711 1 98.88 14 ILE B N 1
ATOM 2610 C CA . ILE B 1 14 ? -7.395 -19.578 2.695 1 98.88 14 ILE B CA 1
ATOM 2611 C C . ILE B 1 14 ? -6.75 -20.281 1.508 1 98.88 14 ILE B C 1
ATOM 2613 O O . ILE B 1 14 ? -6.871 -21.5 1.368 1 98.88 14 ILE B O 1
ATOM 2617 N N . ILE B 1 15 ? -6.105 -19.5 0.679 1 98.94 15 ILE B N 1
ATOM 2618 C CA . ILE B 1 15 ? -5.387 -20.031 -0.476 1 98.94 15 ILE B CA 1
ATOM 2619 C C . ILE B 1 15 ? -3.885 -19.844 -0.281 1 98.94 15 ILE B C 1
ATOM 2621 O O . ILE B 1 15 ? -3.426 -18.75 0.036 1 98.94 15 ILE B O 1
ATOM 2625 N N . GLN B 1 16 ? -3.119 -20.922 -0.341 1 98.94 16 GLN B N 1
ATOM 2626 C CA . GLN B 1 16 ? -1.674 -20.812 -0.51 1 98.94 16 GLN B CA 1
ATOM 2627 C C . GLN B 1 16 ? -1.317 -20.359 -1.923 1 98.94 16 GLN B C 1
ATOM 2629 O O . GLN B 1 16 ? -1.728 -21 -2.902 1 98.94 16 GLN B O 1
ATOM 2634 N N . ALA B 1 17 ? -0.675 -19.25 -2.012 1 98.88 17 ALA B N 1
ATOM 2635 C CA . ALA B 1 17 ? -0.4 -18.625 -3.305 1 98.88 17 ALA B CA 1
ATOM 2636 C C . ALA B 1 17 ? 0.44 -19.547 -4.188 1 98.88 17 ALA B C 1
ATOM 2638 O O . ALA B 1 17 ? 1.305 -20.266 -3.693 1 98.88 17 ALA B O 1
ATOM 2639 N N . PRO B 1 18 ? 0.166 -19.547 -5.492 1 98.75 18 PRO B N 1
ATOM 2640 C CA . PRO B 1 18 ? 1.102 -20.203 -6.406 1 98.75 18 PRO B CA 1
ATOM 2641 C C . PRO B 1 18 ? 2.441 -19.484 -6.504 1 98.75 18 PRO B C 1
ATOM 2643 O O . PRO B 1 18 ? 2.488 -18.312 -6.883 1 98.75 18 PRO B O 1
ATOM 2646 N N . MET B 1 19 ? 3.438 -20.141 -6.109 1 98 19 MET B N 1
ATOM 2647 C CA . MET B 1 19 ? 4.785 -19.594 -6.113 1 98 19 MET B CA 1
ATOM 2648 C C . MET B 1 19 ? 5.723 -20.438 -6.973 1 98 19 MET B C 1
ATOM 2650 O O . MET B 1 19 ? 6.254 -21.438 -6.508 1 98 19 MET B O 1
ATOM 2654 N N . VAL B 1 20 ? 5.938 -19.984 -8.195 1 94.69 20 VAL B N 1
ATOM 2655 C CA . VAL B 1 20 ? 6.785 -20.734 -9.117 1 94.69 20 VAL B CA 1
ATOM 2656 C C . VAL B 1 20 ? 8.156 -20.969 -8.484 1 94.69 20 VAL B C 1
ATOM 2658 O O . VAL B 1 20 ? 8.805 -20.031 -8.016 1 94.69 20 VAL B O 1
ATOM 2661 N N . GLY B 1 21 ? 8.547 -22.141 -8.383 1 92.38 21 GLY B N 1
ATOM 2662 C CA . GLY B 1 21 ? 9.844 -22.5 -7.844 1 92.38 21 GLY B CA 1
ATOM 2663 C C . GLY B 1 21 ? 9.828 -22.719 -6.344 1 92.38 21 GLY B C 1
ATOM 2664 O O . GLY B 1 21 ? 10.797 -23.219 -5.773 1 92.38 21 GLY B O 1
ATOM 2665 N N . VAL B 1 22 ? 8.727 -22.406 -5.719 1 96.94 22 VAL B N 1
ATOM 2666 C CA . VAL B 1 22 ? 8.664 -22.5 -4.266 1 96.94 22 VAL B CA 1
ATOM 2667 C C . VAL B 1 22 ? 7.516 -23.422 -3.863 1 96.94 22 VAL B C 1
ATOM 2669 O O . VAL B 1 22 ? 7.672 -24.281 -2.986 1 96.94 22 VAL B O 1
ATOM 2672 N N . SER B 1 23 ? 6.367 -23.297 -4.516 1 98 23 SER B N 1
ATOM 2673 C CA . SER B 1 23 ? 5.246 -24.188 -4.266 1 98 23 SER B CA 1
ATOM 2674 C C . SER B 1 23 ? 5.523 -25.594 -4.816 1 98 23 SER B C 1
ATOM 2676 O O . SER B 1 23 ? 5.891 -25.734 -5.984 1 98 23 SER B O 1
ATOM 2678 N N . THR B 1 24 ? 5.391 -26.578 -3.994 1 98.69 24 THR B N 1
ATOM 2679 C CA . THR B 1 24 ? 5.586 -27.969 -4.383 1 98.69 24 THR B CA 1
ATOM 2680 C C . THR B 1 24 ? 4.281 -28.75 -4.262 1 98.69 24 THR B C 1
ATOM 2682 O O . THR B 1 24 ? 3.338 -28.297 -3.609 1 98.69 24 THR B O 1
ATOM 2685 N N . PRO B 1 25 ? 4.238 -29.906 -4.93 1 98.81 25 PRO B N 1
ATOM 2686 C CA . PRO B 1 25 ? 3.088 -30.781 -4.711 1 98.81 25 PRO B CA 1
ATOM 2687 C C . PRO B 1 25 ? 2.85 -31.094 -3.236 1 98.81 25 PRO B C 1
ATOM 2689 O O . PRO B 1 25 ? 1.705 -31.078 -2.777 1 98.81 25 PRO B O 1
ATOM 2692 N N . ALA B 1 26 ? 3.928 -31.25 -2.49 1 98.88 26 ALA B N 1
ATOM 2693 C CA . ALA B 1 26 ? 3.809 -31.547 -1.063 1 98.88 26 ALA B CA 1
ATOM 2694 C C . ALA B 1 26 ? 3.182 -30.375 -0.312 1 98.88 26 ALA B C 1
ATOM 2696 O O . ALA B 1 26 ? 2.305 -30.578 0.533 1 98.88 26 ALA B O 1
ATOM 2697 N N . LEU B 1 27 ? 3.613 -29.172 -0.602 1 98.94 27 LEU B N 1
ATOM 2698 C CA . LEU B 1 27 ? 3.064 -27.984 0.041 1 98.94 27 LEU B CA 1
ATOM 2699 C C . LEU B 1 27 ? 1.59 -27.812 -0.304 1 98.94 27 LEU B C 1
ATOM 2701 O O . LEU B 1 27 ? 0.756 -27.641 0.586 1 98.94 27 LEU B O 1
ATOM 2705 N N . ALA B 1 28 ? 1.287 -27.875 -1.598 1 98.94 28 ALA B N 1
ATOM 2706 C CA . ALA B 1 28 ? -0.091 -27.719 -2.055 1 98.94 28 ALA B CA 1
ATOM 2707 C C . ALA B 1 28 ? -1.003 -28.766 -1.414 1 98.94 28 ALA B C 1
ATOM 2709 O O . ALA B 1 28 ? -2.096 -28.438 -0.944 1 98.94 28 ALA B O 1
ATOM 2710 N N . ALA B 1 29 ? -0.535 -29.984 -1.399 1 98.94 29 ALA B N 1
ATOM 2711 C CA . ALA B 1 29 ? -1.328 -31.062 -0.829 1 98.94 29 ALA B CA 1
ATOM 2712 C C . ALA B 1 29 ? -1.581 -30.844 0.658 1 98.94 29 ALA B C 1
ATOM 2714 O O . ALA B 1 29 ? -2.697 -31.031 1.143 1 98.94 29 ALA B O 1
ATOM 2715 N N . ALA B 1 30 ? -0.534 -30.422 1.372 1 98.94 30 ALA B N 1
ATOM 2716 C CA . ALA B 1 30 ? -0.667 -30.188 2.807 1 98.94 30 ALA B CA 1
ATOM 2717 C C . ALA B 1 30 ? -1.707 -29.109 3.09 1 98.94 30 ALA B C 1
ATOM 2719 O O . ALA B 1 30 ? -2.516 -29.234 4.012 1 98.94 30 ALA B O 1
ATOM 2720 N N . VAL B 1 31 ? -1.722 -28.047 2.326 1 98.94 31 VAL B N 1
ATOM 2721 C CA . VAL B 1 31 ? -2.672 -26.953 2.498 1 98.94 31 VAL B CA 1
ATOM 2722 C C . VAL B 1 31 ? -4.082 -27.438 2.178 1 98.94 31 VAL B C 1
ATOM 2724 O O . VAL B 1 31 ? -5.023 -27.172 2.93 1 98.94 31 VAL B O 1
ATOM 2727 N N . SER B 1 32 ? -4.215 -28.172 1.061 1 98.88 32 SER B N 1
ATOM 2728 C CA . SER B 1 32 ? -5.52 -28.688 0.659 1 98.88 32 SER B CA 1
ATOM 2729 C C . SER B 1 32 ? -6.082 -29.641 1.701 1 98.88 32 SER B C 1
ATOM 2731 O O . SER B 1 32 ? -7.258 -29.562 2.059 1 98.88 32 SER B O 1
ATOM 2733 N N . GLU B 1 33 ? -5.23 -30.516 2.213 1 98.75 33 GLU B N 1
ATOM 2734 C CA . GLU B 1 33 ? -5.652 -31.453 3.242 1 98.75 33 GLU B CA 1
ATOM 2735 C C . GLU B 1 33 ? -6.09 -30.734 4.512 1 98.75 33 GLU B C 1
ATOM 2737 O O . GLU B 1 33 ? -6.969 -31.203 5.234 1 98.75 33 GLU B O 1
ATOM 2742 N N . GLY B 1 34 ? -5.461 -29.625 4.75 1 98.38 34 GLY B N 1
ATOM 2743 C CA . GLY B 1 34 ? -5.801 -28.828 5.922 1 98.38 34 GLY B CA 1
ATOM 2744 C C . GLY B 1 34 ? -7.082 -28.047 5.75 1 98.38 34 GLY B C 1
ATOM 2745 O O . GLY B 1 34 ? -7.555 -27.406 6.695 1 98.38 34 GLY B O 1
ATOM 2746 N N . GLY B 1 35 ? -7.66 -28.047 4.602 1 98.44 35 GLY B N 1
ATOM 2747 C CA . GLY B 1 35 ? -8.945 -27.406 4.387 1 98.44 35 GLY B CA 1
ATOM 2748 C C . GLY B 1 35 ? -8.852 -26.141 3.574 1 98.44 35 GLY B C 1
ATOM 2749 O O . GLY B 1 35 ? -9.875 -25.516 3.27 1 98.44 35 GLY B O 1
ATOM 2750 N N . GLY B 1 36 ? -7.621 -25.672 3.258 1 98.75 36 GLY B N 1
ATOM 2751 C CA . GLY B 1 36 ? -7.434 -24.562 2.338 1 98.75 36 GLY B CA 1
ATOM 2752 C C . GLY B 1 36 ? -7.312 -25 0.891 1 98.75 36 GLY B C 1
ATOM 2753 O O . GLY B 1 36 ? -7.672 -26.125 0.545 1 98.75 36 GLY B O 1
ATOM 2754 N N . LEU B 1 37 ? -6.938 -24.078 0.071 1 98.94 37 LEU B N 1
ATOM 2755 C CA . LEU B 1 37 ? -6.66 -24.391 -1.328 1 98.94 37 LEU B CA 1
ATOM 2756 C C . LEU B 1 37 ? -5.164 -24.312 -1.616 1 98.94 37 LEU B C 1
ATOM 2758 O O . LEU B 1 37 ? -4.586 -23.219 -1.629 1 98.94 37 LEU B O 1
ATOM 2762 N N . GLY B 1 38 ? -4.539 -25.469 -1.793 1 98.88 38 GLY B N 1
ATOM 2763 C CA . GLY B 1 38 ? -3.16 -25.484 -2.26 1 98.88 38 GLY B CA 1
ATOM 2764 C C . GLY B 1 38 ? -3.018 -25.078 -3.711 1 98.88 38 GLY B C 1
ATOM 2765 O O . GLY B 1 38 ? -3.934 -25.266 -4.512 1 98.88 38 GLY B O 1
ATOM 2766 N N . SER B 1 39 ? -1.833 -24.469 -4.051 1 98.94 39 SER B N 1
ATOM 2767 C CA . SER B 1 39 ? -1.642 -24 -5.418 1 98.94 39 SER B CA 1
ATOM 2768 C C . SER B 1 39 ? -0.262 -24.375 -5.945 1 98.94 39 SER B C 1
ATOM 2770 O O . SER B 1 39 ? 0.712 -24.406 -5.191 1 98.94 39 SER B O 1
ATOM 2772 N N . LEU B 1 40 ? -0.223 -24.641 -7.211 1 98.75 40 LEU B N 1
ATOM 2773 C CA . LEU B 1 40 ? 1.011 -24.812 -7.965 1 98.75 40 LEU B CA 1
ATOM 2774 C C . LEU B 1 40 ? 1.153 -23.734 -9.031 1 98.75 40 LEU B C 1
ATOM 2776 O O . LEU B 1 40 ? 0.162 -23.328 -9.641 1 98.75 40 LEU B O 1
ATOM 2780 N N . GLY B 1 41 ? 2.326 -23.25 -9.172 1 98.06 41 GLY B N 1
ATOM 2781 C CA . GLY B 1 41 ? 2.627 -22.359 -10.273 1 98.06 41 GLY B CA 1
ATOM 2782 C C . GLY B 1 41 ? 3.197 -23.062 -11.484 1 98.06 41 GLY B C 1
ATOM 2783 O O . GLY B 1 41 ? 4.238 -23.719 -11.398 1 98.06 41 GLY B O 1
ATOM 2784 N N . LEU B 1 42 ? 2.598 -22.891 -12.641 1 97.5 42 LEU B N 1
ATOM 2785 C CA . LEU B 1 42 ? 3.01 -23.594 -13.844 1 97.5 42 LEU B CA 1
ATOM 2786 C C . LEU B 1 42 ? 3.748 -22.672 -14.805 1 97.5 42 LEU B C 1
ATOM 2788 O O . LEU B 1 42 ? 4.012 -23.031 -15.953 1 97.5 42 LEU B O 1
ATOM 2792 N N . GLY B 1 43 ? 4.02 -21.438 -14.359 1 92.94 43 GLY B N 1
ATOM 2793 C CA . GLY B 1 43 ? 4.613 -20.438 -15.227 1 92.94 43 GLY B CA 1
ATOM 2794 C C . GLY B 1 43 ? 5.848 -20.922 -15.953 1 92.94 43 GLY B C 1
ATOM 2795 O O . GLY B 1 43 ? 6.129 -20.484 -17.078 1 92.94 43 GLY B O 1
ATOM 2796 N N . ALA B 1 44 ? 6.562 -21.875 -15.375 1 89.94 44 ALA B N 1
ATOM 2797 C CA . ALA B 1 44 ? 7.805 -22.375 -15.969 1 89.94 44 ALA B CA 1
ATOM 2798 C C . ALA B 1 44 ? 7.648 -23.812 -16.438 1 89.94 44 ALA B C 1
ATOM 2800 O O . ALA B 1 44 ? 8.633 -24.469 -16.812 1 89.94 44 ALA B O 1
ATOM 2801 N N . SER B 1 45 ? 6.445 -24.297 -16.5 1 96.44 45 SER B N 1
ATOM 2802 C CA . SER B 1 45 ? 6.234 -25.719 -16.734 1 96.44 45 SER B CA 1
ATOM 2803 C C . SER B 1 45 ? 5.77 -25.969 -18.156 1 96.44 45 SER B C 1
ATOM 2805 O O . SER B 1 45 ? 4.977 -25.203 -18.703 1 96.44 45 SER B O 1
ATOM 2807 N N . THR B 1 46 ? 6.285 -27.047 -18.75 1 97 46 THR B N 1
ATOM 2808 C CA . THR B 1 46 ? 5.707 -27.594 -19.969 1 97 46 THR B CA 1
ATOM 2809 C C . THR B 1 46 ? 4.445 -28.391 -19.672 1 97 46 THR B C 1
ATOM 2811 O O . THR B 1 46 ? 4.195 -28.75 -18.516 1 97 46 THR B O 1
ATOM 2814 N N . PRO B 1 47 ? 3.664 -28.688 -20.734 1 98.06 47 PRO B N 1
ATOM 2815 C CA . PRO B 1 47 ? 2.498 -29.547 -20.516 1 98.06 47 PRO B CA 1
ATOM 2816 C C . PRO B 1 47 ? 2.863 -30.875 -19.844 1 98.06 47 PRO B C 1
ATOM 2818 O O . PRO B 1 47 ? 2.156 -31.328 -18.953 1 98.06 47 PRO B O 1
ATOM 2821 N N . ALA B 1 48 ? 3.98 -31.453 -20.266 1 98.31 48 ALA B N 1
ATOM 2822 C CA . ALA B 1 48 ? 4.418 -32.719 -19.672 1 98.31 48 ALA B CA 1
ATOM 2823 C C . ALA B 1 48 ? 4.754 -32.531 -18.203 1 98.31 48 ALA B C 1
ATOM 2825 O O . ALA B 1 48 ? 4.379 -33.375 -17.375 1 98.31 48 ALA B O 1
ATOM 2826 N N . GLN B 1 49 ? 5.414 -31.531 -17.875 1 98 49 GLN B N 1
ATOM 2827 C CA . GLN B 1 49 ? 5.762 -31.234 -16.484 1 98 49 GLN B CA 1
ATOM 2828 C C . GLN B 1 49 ? 4.516 -30.969 -15.648 1 98 49 GLN B C 1
ATOM 2830 O O . GLN B 1 49 ? 4.438 -31.359 -14.484 1 98 49 GLN B O 1
ATOM 2835 N N . ALA B 1 50 ? 3.582 -30.266 -16.281 1 98.44 50 ALA B N 1
ATOM 2836 C CA . ALA B 1 50 ? 2.312 -30.016 -15.602 1 98.44 50 ALA B CA 1
ATOM 2837 C C . ALA B 1 50 ? 1.614 -31.312 -15.227 1 98.44 50 ALA B C 1
ATOM 2839 O O . ALA B 1 50 ? 1.12 -31.469 -14.109 1 98.44 50 ALA B O 1
ATOM 2840 N N . ARG B 1 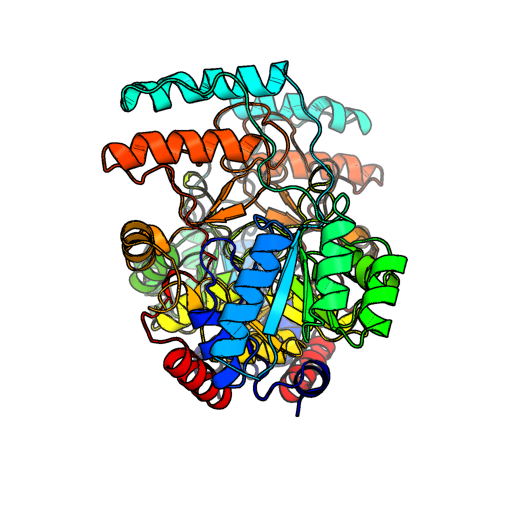51 ? 1.593 -32.25 -16.156 1 98.62 51 ARG B N 1
ATOM 2841 C CA . ARG B 1 51 ? 0.984 -33.562 -15.898 1 98.62 51 ARG B CA 1
ATOM 2842 C C . ARG B 1 51 ? 1.675 -34.25 -14.742 1 98.62 51 ARG B C 1
ATOM 2844 O O . ARG B 1 51 ? 1.013 -34.844 -13.883 1 98.62 51 ARG B O 1
ATOM 2851 N N . GLU B 1 52 ? 2.982 -34.125 -14.719 1 98.56 52 GLU B N 1
ATOM 2852 C CA . GLU B 1 52 ? 3.752 -34.75 -13.656 1 98.56 52 GLU B CA 1
ATOM 2853 C C . GLU B 1 52 ? 3.453 -34.125 -12.305 1 98.56 52 GLU B C 1
ATOM 2855 O O . GLU B 1 52 ? 3.254 -34.812 -11.312 1 98.56 52 GLU B O 1
ATOM 2860 N N . LEU B 1 53 ? 3.424 -32.844 -12.25 1 98.5 53 LEU B N 1
ATOM 2861 C CA . LEU B 1 53 ? 3.145 -32.125 -11.016 1 98.5 53 LEU B CA 1
ATOM 2862 C C . LEU B 1 53 ? 1.751 -32.469 -10.492 1 98.5 53 LEU B C 1
ATOM 2864 O O . LEU B 1 53 ? 1.564 -32.656 -9.289 1 98.5 53 LEU B O 1
ATOM 2868 N N . VAL B 1 54 ? 0.788 -32.5 -11.391 1 98.75 54 VAL B N 1
ATOM 2869 C CA . VAL B 1 54 ? -0.585 -32.812 -11.008 1 98.75 54 VAL B CA 1
ATOM 2870 C C . VAL B 1 54 ? -0.665 -34.25 -10.5 1 98.75 54 VAL B C 1
ATOM 2872 O O . VAL B 1 54 ? -1.313 -34.5 -9.484 1 98.75 54 VAL B O 1
ATOM 2875 N N . ALA B 1 55 ? 0.041 -35.156 -11.195 1 98.75 55 ALA B N 1
ATOM 2876 C CA . ALA B 1 55 ? 0.054 -36.562 -10.75 1 98.75 55 ALA B CA 1
ATOM 2877 C C . ALA B 1 55 ? 0.652 -36.688 -9.352 1 98.75 55 ALA B C 1
ATOM 2879 O O . ALA B 1 55 ? 0.117 -37.406 -8.508 1 98.75 55 ALA B O 1
ATOM 2880 N N . GLN B 1 56 ? 1.75 -36 -9.133 1 98.81 56 GLN B N 1
ATOM 2881 C CA . GLN B 1 56 ? 2.393 -36 -7.824 1 98.81 56 GLN B CA 1
ATOM 2882 C C . GLN B 1 56 ? 1.46 -35.438 -6.75 1 98.81 56 GLN B C 1
ATOM 2884 O O . GLN B 1 56 ? 1.387 -36 -5.648 1 98.81 56 GLN B O 1
ATOM 2889 N N . THR B 1 57 ? 0.779 -34.406 -7.031 1 98.88 57 THR B N 1
ATOM 2890 C CA . THR B 1 57 ? -0.127 -33.781 -6.074 1 98.88 57 THR B CA 1
ATOM 2891 C C . THR B 1 57 ? -1.305 -34.688 -5.766 1 98.88 57 THR B C 1
ATOM 2893 O O . THR B 1 57 ? -1.663 -34.875 -4.602 1 98.88 57 THR B O 1
ATOM 2896 N N . ARG B 1 58 ? -1.889 -35.312 -6.785 1 98.75 58 ARG B N 1
ATOM 2897 C CA . ARG B 1 58 ? -3.045 -36.188 -6.621 1 98.75 58 ARG B CA 1
ATOM 2898 C C . ARG B 1 58 ? -2.666 -37.438 -5.867 1 98.75 58 ARG B C 1
ATOM 2900 O O . ARG B 1 58 ? -3.518 -38.062 -5.238 1 98.75 58 ARG B O 1
ATOM 2907 N N . ALA B 1 59 ? -1.404 -37.781 -5.953 1 98.75 59 ALA B N 1
ATOM 2908 C CA . ALA B 1 59 ? -0.928 -38.938 -5.16 1 98.75 59 ALA B CA 1
ATOM 2909 C C . ALA B 1 59 ? -0.938 -38.594 -3.672 1 98.75 59 ALA B C 1
ATOM 2911 O O . ALA B 1 59 ? -1.002 -39.5 -2.83 1 98.75 59 ALA B O 1
ATOM 2912 N N . LEU B 1 60 ? -0.926 -37.312 -3.363 1 98.75 60 LEU B N 1
ATOM 2913 C CA . LEU B 1 60 ? -0.799 -36.875 -1.975 1 98.75 60 LEU B CA 1
ATOM 2914 C C . LEU B 1 60 ? -2.143 -36.438 -1.422 1 98.75 60 LEU B C 1
ATOM 2916 O O . LEU B 1 60 ? -2.326 -36.344 -0.205 1 98.75 60 LEU B O 1
ATOM 2920 N N . THR B 1 61 ? -3.102 -36.094 -2.336 1 98.69 61 THR B N 1
ATOM 2921 C CA . THR B 1 61 ? -4.387 -35.562 -1.867 1 98.69 61 THR B CA 1
ATOM 2922 C C . THR B 1 61 ? -5.461 -35.75 -2.936 1 98.69 61 THR B C 1
ATOM 2924 O O . THR B 1 61 ? -5.176 -35.688 -4.133 1 98.69 61 THR B O 1
ATOM 2927 N N . ALA B 1 62 ? -6.66 -35.875 -2.527 1 98.38 62 ALA B N 1
ATOM 2928 C CA . ALA B 1 62 ? -7.824 -35.906 -3.41 1 98.38 62 ALA B CA 1
ATOM 2929 C C . ALA B 1 62 ? -8.586 -34.594 -3.354 1 98.38 62 ALA B C 1
ATOM 2931 O O . ALA B 1 62 ? -9.594 -34.438 -4.039 1 98.38 62 ALA B O 1
ATOM 2932 N N . ARG B 1 63 ? -8.078 -33.688 -2.508 1 98.69 63 ARG B N 1
ATOM 2933 C CA . ARG B 1 63 ? -8.734 -32.406 -2.299 1 98.69 63 ARG B CA 1
ATOM 2934 C C . ARG B 1 63 ? -8.445 -31.438 -3.445 1 98.69 63 ARG B C 1
ATOM 2936 O O . ARG B 1 63 ? -7.5 -31.656 -4.211 1 98.69 63 ARG B O 1
ATOM 2943 N N . PRO B 1 64 ? -9.258 -30.438 -3.541 1 98.75 64 PRO B N 1
ATOM 2944 C CA . PRO B 1 64 ? -9.055 -29.484 -4.629 1 98.75 64 PRO B CA 1
ATOM 2945 C C . PRO B 1 64 ? -7.734 -28.719 -4.512 1 98.75 64 PRO B C 1
ATOM 2947 O O . PRO B 1 64 ? -7.285 -28.422 -3.402 1 98.75 64 PRO B O 1
ATOM 2950 N N . PHE B 1 65 ? -7.148 -28.391 -5.633 1 98.81 65 PHE B N 1
ATOM 2951 C CA . PHE B 1 65 ? -5.992 -27.5 -5.684 1 98.81 65 PHE B CA 1
ATOM 2952 C C . PHE B 1 65 ? -6.02 -26.656 -6.953 1 98.81 65 PHE B C 1
ATOM 2954 O O . PHE B 1 65 ? -6.809 -26.906 -7.863 1 98.81 65 PHE B O 1
ATOM 2961 N N . ASN B 1 66 ? -5.219 -25.594 -6.914 1 98.94 66 ASN B N 1
ATOM 2962 C CA . ASN B 1 66 ? -5.172 -24.562 -7.941 1 98.94 66 ASN B CA 1
ATOM 2963 C C . ASN B 1 66 ? -3.918 -24.688 -8.805 1 98.94 66 ASN B C 1
ATOM 2965 O O . ASN B 1 66 ? -2.836 -24.969 -8.297 1 98.94 66 ASN B O 1
ATOM 2969 N N . LEU B 1 67 ? -4.102 -24.594 -10.141 1 98.94 67 LEU B N 1
ATOM 2970 C CA . LEU B 1 67 ? -2.99 -24.422 -11.07 1 98.94 67 LEU B CA 1
ATOM 2971 C C . LEU B 1 67 ? -2.965 -23 -11.641 1 98.94 67 LEU B C 1
ATOM 2973 O O . LEU B 1 67 ? -3.959 -22.531 -12.203 1 98.94 67 LEU B O 1
ATOM 2977 N N . ASN B 1 68 ? -1.855 -22.375 -11.469 1 98.88 68 ASN B N 1
ATOM 2978 C CA . ASN B 1 68 ? -1.752 -20.984 -11.883 1 98.88 68 ASN B CA 1
ATOM 2979 C C . ASN B 1 68 ? -0.919 -20.828 -13.148 1 98.88 68 ASN B C 1
ATOM 2981 O O . ASN B 1 68 ? 0.114 -21.484 -13.305 1 98.88 68 ASN B O 1
ATOM 2985 N N . LEU B 1 69 ? -1.375 -19.953 -14.016 1 98.62 69 LEU B N 1
ATOM 2986 C CA . LEU B 1 69 ? -0.702 -19.688 -15.281 1 98.62 69 LEU B CA 1
ATOM 2987 C C . LEU B 1 69 ? -0.415 -18.188 -15.438 1 98.62 69 LEU B C 1
ATOM 2989 O O . LEU B 1 69 ? -1.166 -17.359 -14.938 1 98.62 69 LEU B O 1
ATOM 2993 N N . PHE B 1 70 ? 0.658 -17.875 -16.203 1 98.56 70 PHE B N 1
ATOM 2994 C CA . PHE B 1 70 ? 0.995 -16.5 -16.562 1 98.56 70 PHE B CA 1
ATOM 2995 C C . PHE B 1 70 ? 0.381 -16.125 -17.906 1 98.56 70 PHE B C 1
ATOM 2997 O O . PHE B 1 70 ? 0.581 -16.828 -18.891 1 98.56 70 PHE B O 1
ATOM 3004 N N . CYS B 1 71 ? -0.314 -15 -17.891 1 98.5 71 CYS B N 1
ATOM 3005 C CA . CYS B 1 71 ? -0.969 -14.523 -19.109 1 98.5 71 CYS B CA 1
ATOM 3006 C C . CYS B 1 71 ? -0.396 -13.188 -19.562 1 98.5 71 CYS B C 1
ATOM 3008 O O . CYS B 1 71 ? -1.144 -12.273 -19.906 1 98.5 71 CYS B O 1
ATOM 3010 N N . HIS B 1 72 ? 0.866 -13.039 -19.422 1 97.5 72 HIS B N 1
ATOM 3011 C CA . HIS B 1 72 ? 1.53 -11.82 -19.859 1 97.5 72 HIS B CA 1
ATOM 3012 C C . HIS B 1 72 ? 1.588 -11.742 -21.391 1 97.5 72 HIS B C 1
ATOM 3014 O O . HIS B 1 72 ? 1.468 -12.766 -22.062 1 97.5 72 HIS B O 1
ATOM 3020 N N . ALA B 1 73 ? 1.771 -10.547 -21.906 1 95.31 73 ALA B N 1
ATOM 3021 C CA . ALA B 1 73 ? 2.033 -10.391 -23.328 1 95.31 73 ALA B CA 1
ATOM 3022 C C . ALA B 1 73 ? 3.314 -11.109 -23.734 1 95.31 73 ALA B C 1
ATOM 3024 O O . ALA B 1 73 ? 4.324 -11.039 -23.031 1 95.31 73 ALA B O 1
ATOM 3025 N N . PRO B 1 74 ? 3.252 -11.828 -24.828 1 94.75 74 PRO B N 1
ATOM 3026 C CA . PRO B 1 74 ? 4.477 -12.508 -25.266 1 94.75 74 PRO B CA 1
ATOM 3027 C C . PRO B 1 74 ? 5.648 -11.539 -25.453 1 94.75 74 PRO B C 1
ATOM 3029 O O . PRO B 1 74 ? 5.457 -10.422 -25.938 1 94.75 74 PRO B O 1
ATOM 3032 N N . ALA B 1 75 ? 6.781 -12 -25.078 1 95.19 75 ALA B N 1
ATOM 3033 C CA . ALA B 1 75 ? 7.98 -11.164 -25.125 1 95.19 75 ALA B CA 1
ATOM 3034 C C . ALA B 1 75 ? 8.336 -10.797 -26.562 1 95.19 75 ALA B C 1
ATOM 3036 O O . ALA B 1 75 ? 8.156 -11.602 -27.484 1 95.19 75 ALA B O 1
ATOM 3037 N N . ARG B 1 76 ? 8.852 -9.586 -26.797 1 93.75 76 ARG B N 1
ATOM 3038 C CA . ARG B 1 76 ? 9.469 -9.141 -28.047 1 93.75 76 ARG B CA 1
ATOM 3039 C C . ARG B 1 76 ? 10.984 -9.125 -27.922 1 93.75 76 ARG B C 1
ATOM 3041 O O . ARG B 1 76 ? 11.547 -8.289 -27.203 1 93.75 76 ARG B O 1
ATOM 3048 N N . ALA B 1 77 ? 11.516 -10.016 -28.641 1 95.69 77 ALA B N 1
ATOM 3049 C CA . ALA B 1 77 ? 12.977 -10.07 -28.625 1 95.69 77 ALA B CA 1
ATOM 3050 C C . ALA B 1 77 ? 13.578 -8.805 -29.25 1 95.69 77 ALA B C 1
ATOM 3052 O O . ALA B 1 77 ? 13.055 -8.273 -30.219 1 95.69 77 ALA B O 1
ATOM 3053 N N . ASP B 1 78 ? 14.633 -8.273 -28.625 1 96.38 78 ASP B N 1
ATOM 3054 C CA . ASP B 1 78 ? 15.422 -7.137 -29.094 1 96.38 78 ASP B CA 1
ATOM 3055 C C . ASP B 1 78 ? 16.906 -7.359 -28.844 1 96.38 78 ASP B C 1
ATOM 3057 O O . ASP B 1 78 ? 17.406 -7.098 -27.75 1 96.38 78 ASP B O 1
ATOM 3061 N N . ALA B 1 79 ? 17.531 -7.723 -29.891 1 95.88 79 ALA B N 1
ATOM 3062 C CA . ALA B 1 79 ? 18.922 -8.164 -29.766 1 95.88 79 ALA B CA 1
ATOM 3063 C C . ALA B 1 79 ? 19.797 -7.051 -29.188 1 95.88 79 ALA B C 1
ATOM 3065 O O . ALA B 1 79 ? 20.703 -7.316 -28.391 1 95.88 79 ALA B O 1
ATOM 3066 N N . ALA B 1 80 ? 19.609 -5.902 -29.641 1 95.88 80 ALA B N 1
ATOM 3067 C CA . ALA B 1 80 ? 20.406 -4.777 -29.188 1 95.88 80 ALA B CA 1
ATOM 3068 C C . ALA B 1 80 ? 20.188 -4.508 -27.703 1 95.88 80 ALA B C 1
ATOM 3070 O O . ALA B 1 80 ? 21.141 -4.316 -26.938 1 95.88 80 ALA B O 1
ATOM 3071 N N . ARG B 1 81 ? 18.969 -4.535 -27.328 1 96 81 ARG B N 1
ATOM 3072 C CA . ARG B 1 81 ? 18.625 -4.332 -25.922 1 96 81 ARG B CA 1
ATOM 3073 C C . ARG B 1 81 ? 19.172 -5.457 -25.047 1 96 81 ARG B C 1
ATOM 3075 O O . ARG B 1 81 ? 19.672 -5.215 -23.953 1 96 81 ARG B O 1
ATOM 3082 N N . GLU B 1 82 ? 19.031 -6.605 -25.516 1 97.5 82 GLU B N 1
ATOM 3083 C CA . GLU B 1 82 ? 19.484 -7.785 -24.781 1 97.5 82 GLU B CA 1
ATOM 3084 C C . GLU B 1 82 ? 21.016 -7.777 -24.641 1 97.5 82 GLU B C 1
ATOM 3086 O O . GLU B 1 82 ? 21.531 -8.039 -23.547 1 97.5 82 GLU B O 1
ATOM 3091 N N . GLN B 1 83 ? 21.688 -7.398 -25.672 1 96 83 GLN B N 1
ATOM 3092 C CA . GLN B 1 83 ? 23.141 -7.34 -25.625 1 96 83 GLN B CA 1
ATOM 3093 C C . GLN B 1 83 ? 23.609 -6.23 -24.688 1 96 83 GLN B C 1
ATOM 3095 O O . GLN B 1 83 ? 24.594 -6.402 -23.953 1 96 83 GLN B O 1
ATOM 3100 N N . ALA B 1 84 ? 22.969 -5.164 -24.766 1 96.56 84 ALA B N 1
ATOM 3101 C CA . ALA B 1 84 ? 23.328 -4.055 -23.875 1 96.56 84 ALA B CA 1
ATOM 3102 C C . ALA B 1 84 ? 23.156 -4.457 -22.406 1 96.56 84 ALA B C 1
ATOM 3104 O O . ALA B 1 84 ? 23.984 -4.102 -21.562 1 96.56 84 ALA B O 1
ATOM 3105 N N . TRP B 1 85 ? 22.109 -5.156 -22.141 1 97.06 85 TRP B N 1
ATOM 3106 C CA . TRP B 1 85 ? 21.844 -5.633 -20.797 1 97.06 85 TRP B CA 1
ATOM 3107 C C . TRP B 1 85 ? 22.922 -6.621 -20.359 1 97.06 85 TRP B C 1
ATOM 3109 O O . TRP B 1 85 ? 23.453 -6.523 -19.25 1 97.06 85 TRP B O 1
ATOM 3119 N N . LEU B 1 86 ? 23.297 -7.496 -21.203 1 97.06 86 LEU B N 1
ATOM 3120 C CA . LEU B 1 86 ? 24.344 -8.469 -20.906 1 97.06 86 LEU B CA 1
ATOM 3121 C C . LEU B 1 86 ? 25.688 -7.777 -20.672 1 97.06 86 LEU B C 1
ATOM 3123 O O . LEU B 1 86 ? 26.438 -8.172 -19.781 1 97.06 86 LEU B O 1
ATOM 3127 N N . GLU B 1 87 ? 25.938 -6.746 -21.422 1 96 87 GLU B N 1
ATOM 3128 C CA . GLU B 1 87 ? 27.172 -5.992 -21.234 1 96 87 GLU B CA 1
ATOM 3129 C C . GLU B 1 87 ? 27.188 -5.277 -19.891 1 96 87 GLU B C 1
ATOM 3131 O O . GLU B 1 87 ? 28.234 -5.168 -19.25 1 96 87 GLU B O 1
ATOM 3136 N N . ARG B 1 88 ? 26.047 -4.781 -19.531 1 96 88 ARG B N 1
ATOM 3137 C CA . ARG B 1 88 ? 25.922 -4.141 -18.219 1 96 88 ARG B CA 1
ATOM 3138 C C . ARG B 1 88 ? 26.203 -5.129 -17.094 1 96 88 ARG B C 1
ATOM 3140 O O . ARG B 1 88 ? 26.766 -4.758 -16.062 1 96 88 ARG B O 1
ATOM 3147 N N . LEU B 1 89 ? 25.844 -6.434 -17.25 1 96.69 89 LEU B N 1
ATOM 3148 C CA . LEU B 1 89 ? 25.969 -7.449 -16.203 1 96.69 89 LEU B CA 1
ATOM 3149 C C . LEU B 1 89 ? 27.344 -8.109 -16.266 1 96.69 89 LEU B C 1
ATOM 3151 O O . LEU B 1 89 ? 27.734 -8.836 -15.344 1 96.69 89 LEU B O 1
ATOM 3155 N N . ARG B 1 90 ? 28.078 -7.859 -17.328 1 97.19 90 ARG B N 1
ATOM 3156 C CA . ARG B 1 90 ? 29.344 -8.555 -17.578 1 97.19 90 ARG B CA 1
ATOM 3157 C C . ARG B 1 90 ? 30.281 -8.43 -16.391 1 97.19 90 ARG B C 1
ATOM 3159 O O . ARG B 1 90 ? 30.906 -9.422 -15.984 1 97.19 90 ARG B O 1
ATOM 3166 N N . PRO B 1 91 ? 30.391 -7.191 -15.797 1 97.12 91 PRO B N 1
ATOM 3167 C CA . PRO B 1 91 ? 31.297 -7.102 -14.641 1 97.12 91 PRO B CA 1
ATOM 3168 C C . PRO B 1 91 ? 30.844 -7.988 -13.484 1 97.12 91 PRO B C 1
ATOM 3170 O O . PRO B 1 91 ? 31.688 -8.516 -12.742 1 97.12 91 PRO B O 1
ATOM 3173 N N . LEU B 1 92 ? 29.641 -8.203 -13.273 1 97.25 92 LEU B N 1
ATOM 3174 C CA . LEU B 1 92 ? 29.141 -9.055 -12.203 1 97.25 92 LEU B CA 1
ATOM 3175 C C . LEU B 1 92 ? 29.438 -10.523 -12.484 1 97.25 92 LEU B C 1
ATOM 3177 O O . LEU B 1 92 ? 29.844 -11.266 -11.586 1 97.25 92 LEU B O 1
ATOM 3181 N N . PHE B 1 93 ? 29.234 -10.969 -13.742 1 98.06 93 PHE B N 1
ATOM 3182 C CA . PHE B 1 93 ? 29.609 -12.32 -14.133 1 98.06 93 PHE B CA 1
ATOM 3183 C C . PHE B 1 93 ? 31.094 -12.562 -13.883 1 98.06 93 PHE B C 1
ATOM 3185 O O . PHE B 1 93 ? 31.484 -13.617 -13.367 1 98.06 93 PHE B O 1
ATOM 3192 N N . ALA B 1 94 ? 31.859 -11.555 -14.195 1 98.19 94 ALA B N 1
ATOM 3193 C CA . ALA B 1 94 ? 33.312 -11.672 -14.102 1 98.19 94 ALA B CA 1
ATOM 3194 C C . ALA B 1 94 ? 33.75 -11.922 -12.664 1 98.19 94 ALA B C 1
ATOM 3196 O O . ALA B 1 94 ? 34.75 -12.602 -12.422 1 98.19 94 ALA B O 1
ATOM 3197 N N . GLU B 1 95 ? 33.031 -11.398 -11.734 1 98 95 GLU B N 1
ATOM 3198 C CA . GLU B 1 95 ? 33.312 -11.633 -10.32 1 98 95 GLU B CA 1
ATOM 3199 C C . GLU B 1 95 ? 33.344 -13.117 -10 1 98 95 GLU B C 1
ATOM 3201 O O . GLU B 1 95 ? 34 -13.539 -9.039 1 98 95 GLU B O 1
ATOM 3206 N N . PHE B 1 96 ? 32.719 -13.875 -10.805 1 98 96 PHE B N 1
ATOM 3207 C CA . PHE B 1 96 ? 32.594 -15.297 -10.516 1 98 96 PHE B CA 1
ATOM 3208 C C . PHE B 1 96 ? 33.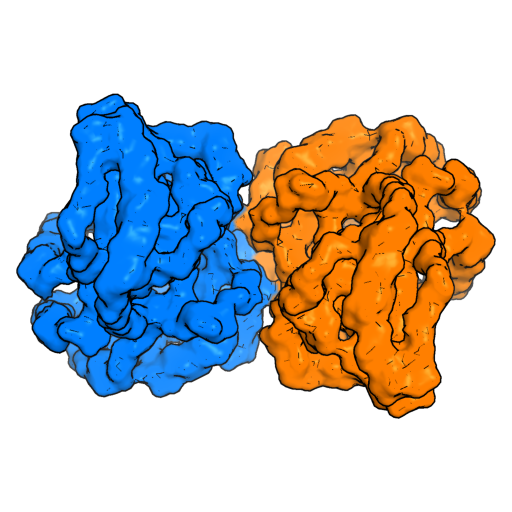25 -16.141 -11.602 1 98 96 PHE B C 1
ATOM 3210 O O . PHE B 1 96 ? 32.906 -17.312 -11.781 1 98 96 PHE B O 1
ATOM 3217 N N . GLY B 1 97 ? 34.094 -15.5 -12.383 1 97.5 97 GLY B N 1
ATOM 3218 C CA . GLY B 1 97 ? 34.844 -16.188 -13.422 1 97.5 97 GLY B CA 1
ATOM 3219 C C . GLY B 1 97 ? 33.969 -16.688 -14.547 1 97.5 97 GLY B C 1
ATOM 3220 O O . GLY B 1 97 ? 34.25 -17.719 -15.172 1 97.5 97 GLY B O 1
ATOM 3221 N N . ALA B 1 98 ? 32.844 -16.125 -14.758 1 97.81 98 ALA B N 1
ATOM 3222 C CA . ALA B 1 98 ? 31.891 -16.516 -15.781 1 97.81 98 ALA B CA 1
ATOM 3223 C C . ALA B 1 98 ? 31.672 -15.406 -16.797 1 97.81 98 ALA B C 1
ATOM 3225 O O . ALA B 1 98 ? 32.094 -14.266 -16.578 1 97.81 98 ALA B O 1
ATOM 3226 N N . ALA B 1 99 ? 31.188 -15.711 -17.906 1 97.44 99 ALA B N 1
ATOM 3227 C CA . ALA B 1 99 ? 30.75 -14.758 -18.922 1 97.44 99 ALA B CA 1
ATOM 3228 C C . ALA B 1 99 ? 29.234 -14.797 -19.094 1 97.44 99 ALA B C 1
ATOM 3230 O O . ALA B 1 99 ? 28.594 -15.82 -18.812 1 97.44 99 ALA B O 1
ATOM 3231 N N . PRO B 1 100 ? 28.703 -13.602 -19.5 1 97.81 100 PRO B N 1
ATOM 3232 C CA . PRO B 1 100 ? 27.281 -13.68 -19.844 1 97.81 100 PRO B CA 1
ATOM 3233 C C . PRO B 1 100 ? 27 -14.656 -20.984 1 97.81 100 PRO B C 1
ATOM 3235 O O . PRO B 1 100 ? 27.891 -14.938 -21.781 1 97.81 100 PRO B O 1
ATOM 3238 N N . PRO B 1 101 ? 25.797 -15.195 -21 1 97.25 101 PRO B N 1
ATOM 3239 C CA . PRO B 1 101 ? 25.453 -16.031 -22.141 1 97.25 101 PRO B CA 1
ATOM 3240 C C . PRO B 1 101 ? 25.5 -15.273 -23.469 1 97.25 101 PRO B C 1
ATOM 3242 O O . PRO B 1 101 ? 25.391 -14.047 -23.484 1 97.25 101 PRO B O 1
ATOM 3245 N N . ALA B 1 102 ? 25.688 -16.031 -24.531 1 95.31 102 ALA B N 1
ATOM 3246 C CA . ALA B 1 102 ? 25.797 -15.414 -25.844 1 95.31 102 ALA B CA 1
ATOM 3247 C C . ALA B 1 102 ? 24.453 -14.812 -26.281 1 95.31 102 ALA B C 1
ATOM 3249 O O . ALA B 1 102 ? 24.438 -13.812 -27 1 95.31 102 ALA B O 1
ATOM 3250 N N . ALA B 1 103 ? 23.391 -15.492 -25.891 1 95.44 103 ALA B N 1
ATOM 3251 C CA . ALA B 1 103 ? 22.031 -15.039 -26.188 1 95.44 103 ALA B CA 1
ATOM 3252 C C . ALA B 1 103 ? 21.078 -15.391 -25.062 1 95.44 103 ALA B C 1
ATOM 3254 O O . ALA B 1 103 ? 21.328 -16.312 -24.281 1 95.44 103 ALA B O 1
ATOM 3255 N N . LEU B 1 104 ? 20.047 -14.578 -24.953 1 97.12 104 LEU B N 1
ATOM 3256 C CA . LEU B 1 104 ? 19.031 -14.82 -23.922 1 97.12 104 LEU B CA 1
ATOM 3257 C C . LEU B 1 104 ? 17.859 -15.594 -24.5 1 97.12 104 LEU B C 1
ATOM 3259 O O . LEU B 1 104 ? 17.562 -15.492 -25.688 1 97.12 104 LEU B O 1
ATOM 3263 N N . ARG B 1 105 ? 17.266 -16.438 -23.766 1 95.25 105 ARG B N 1
ATOM 3264 C CA . ARG B 1 105 ? 16.141 -17.281 -24.141 1 95.25 105 ARG B CA 1
ATOM 3265 C C . ARG B 1 105 ? 14.859 -16.828 -23.453 1 95.25 105 ARG B C 1
ATOM 3267 O O . ARG B 1 105 ? 14.906 -16.156 -22.422 1 95.25 105 ARG B O 1
ATOM 3274 N N . GLU B 1 106 ? 13.703 -17.078 -23.984 1 94.81 106 GLU B N 1
ATOM 3275 C CA . GLU B 1 106 ? 12.414 -16.953 -23.312 1 94.81 106 GLU B CA 1
ATOM 3276 C C . GLU B 1 106 ? 12.133 -18.188 -22.438 1 94.81 106 GLU B C 1
ATOM 3278 O O . GLU B 1 106 ? 11.633 -19.203 -22.922 1 94.81 106 GLU B O 1
ATOM 3283 N N . ILE B 1 107 ? 12.188 -18.031 -21.172 1 93.12 107 ILE B N 1
ATOM 3284 C CA . ILE B 1 107 ? 12.227 -19.203 -20.312 1 93.12 107 ILE B CA 1
ATOM 3285 C C . ILE B 1 107 ? 10.867 -19.391 -19.641 1 93.12 107 ILE B C 1
ATOM 3287 O O . ILE B 1 107 ? 10.633 -20.406 -18.969 1 93.12 107 ILE B O 1
ATOM 3291 N N . TYR B 1 108 ? 9.953 -18.438 -19.688 1 94.81 108 TYR B N 1
ATOM 3292 C CA . TYR B 1 108 ? 8.586 -18.5 -19.188 1 94.81 108 TYR B CA 1
ATOM 3293 C C . TYR B 1 108 ? 7.59 -18.141 -20.281 1 94.81 108 TYR B C 1
ATOM 3295 O O . TYR B 1 108 ? 7.066 -17.031 -20.312 1 94.81 108 TYR B O 1
ATOM 3303 N N . PRO B 1 109 ? 7.332 -19.078 -21.172 1 93.44 109 PRO B N 1
ATOM 3304 C CA . PRO B 1 109 ? 6.352 -18.75 -22.219 1 93.44 109 PRO B CA 1
ATOM 3305 C C . PRO B 1 109 ? 4.973 -18.422 -21.641 1 93.44 109 PRO B C 1
ATOM 3307 O O . PRO B 1 109 ? 4.543 -19.047 -20.656 1 93.44 109 PRO B O 1
ATOM 3310 N N . SER B 1 110 ? 4.32 -17.453 -22.281 1 97.56 110 SER B N 1
ATOM 3311 C CA . SER B 1 110 ? 2.98 -17.062 -21.844 1 97.56 110 SER B CA 1
ATOM 3312 C C . SER B 1 110 ? 1.957 -18.156 -22.172 1 97.56 110 SER B C 1
ATOM 3314 O O . SER B 1 110 ? 2.016 -18.766 -23.234 1 97.56 110 SER B O 1
ATOM 3316 N N . PHE B 1 111 ? 1.011 -18.297 -21.281 1 98.31 111 PHE B N 1
ATOM 3317 C CA . PHE B 1 111 ? -0.12 -19.188 -21.516 1 98.31 111 PHE B CA 1
ATOM 3318 C C . PHE B 1 111 ? -0.859 -18.797 -22.781 1 98.31 111 PHE B C 1
ATOM 3320 O O . PHE B 1 111 ? -1.373 -19.656 -23.5 1 98.31 111 PHE B O 1
ATOM 3327 N N . LEU B 1 112 ? -0.84 -17.5 -23.094 1 97.69 112 LEU B N 1
ATOM 3328 C CA . LEU B 1 112 ? -1.537 -16.969 -24.266 1 97.69 112 LEU B CA 1
ATOM 3329 C C . LEU B 1 112 ? -1.006 -17.578 -25.547 1 97.69 112 LEU B C 1
ATOM 3331 O O . LEU B 1 112 ? -1.702 -17.609 -26.562 1 97.69 112 LEU B O 1
ATOM 3335 N N . ALA B 1 113 ? 0.15 -18.125 -25.516 1 96.25 113 ALA B N 1
ATOM 3336 C CA . ALA B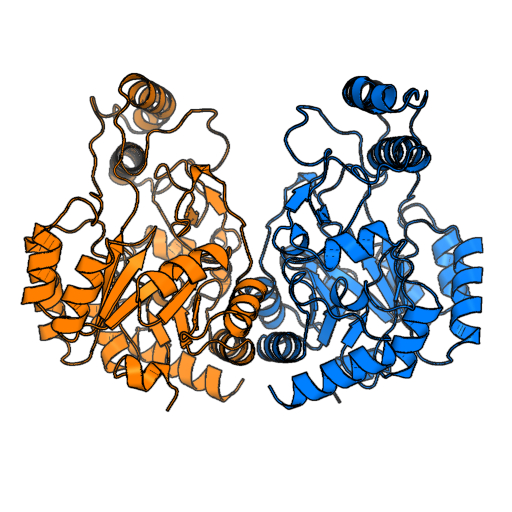 1 113 ? 0.797 -18.688 -26.688 1 96.25 113 ALA B CA 1
ATOM 3337 C C . ALA B 1 113 ? 0.946 -20.203 -26.578 1 96.25 113 ALA B C 1
ATOM 3339 O O . ALA B 1 113 ? 1.776 -20.812 -27.25 1 96.25 113 ALA B O 1
ATOM 3340 N N . ASP B 1 114 ? 0.192 -20.797 -25.703 1 96.94 114 ASP B N 1
ATOM 3341 C CA . ASP B 1 114 ? 0.407 -22.203 -25.422 1 96.94 114 ASP B CA 1
ATOM 3342 C C . ASP B 1 114 ? -0.91 -22.984 -25.438 1 96.94 114 ASP B C 1
ATOM 3344 O O . ASP B 1 114 ? -1.342 -23.516 -24.422 1 96.94 114 ASP B O 1
ATOM 3348 N N . PRO B 1 115 ? -1.523 -23.172 -26.594 1 97.5 115 PRO B N 1
ATOM 3349 C CA . PRO B 1 115 ? -2.77 -23.938 -26.672 1 97.5 115 PRO B CA 1
ATOM 3350 C C . PRO B 1 115 ? -2.617 -25.375 -26.172 1 97.5 115 PRO B C 1
ATOM 3352 O O . PRO B 1 115 ? -3.586 -25.969 -25.703 1 97.5 115 PRO B O 1
ATOM 3355 N N . ALA B 1 116 ? -1.415 -25.906 -26.25 1 98.31 116 ALA B N 1
ATOM 3356 C CA . ALA B 1 116 ? -1.179 -27.266 -25.75 1 98.31 116 ALA B CA 1
ATOM 3357 C C . ALA B 1 116 ? -1.395 -27.328 -24.25 1 98.31 116 ALA B C 1
ATOM 3359 O O . ALA B 1 116 ? -1.898 -28.328 -23.719 1 98.31 116 ALA B O 1
ATOM 3360 N N . MET B 1 117 ? -1 -26.344 -23.562 1 98.62 117 MET B N 1
ATOM 3361 C CA . MET B 1 117 ? -1.234 -26.297 -22.125 1 98.62 117 MET B CA 1
ATOM 3362 C C . MET B 1 117 ? -2.727 -26.234 -21.812 1 98.62 117 MET B C 1
ATOM 3364 O O . MET B 1 117 ? -3.191 -26.859 -20.859 1 98.62 117 MET B O 1
ATOM 3368 N N . LEU B 1 118 ? -3.482 -25.453 -22.625 1 98.75 118 LEU B N 1
ATOM 3369 C CA . LEU B 1 118 ? -4.93 -25.438 -22.422 1 98.75 118 LEU B CA 1
ATOM 3370 C C . LEU B 1 118 ? -5.504 -26.859 -22.531 1 98.75 118 LEU B C 1
ATOM 3372 O O . LEU B 1 118 ? -6.277 -27.281 -21.672 1 98.75 118 LEU B O 1
ATOM 3376 N N . GLU B 1 119 ? -5.078 -27.516 -23.578 1 98.75 119 GLU B N 1
ATOM 3377 C CA . GLU B 1 119 ? -5.57 -28.891 -23.75 1 98.75 119 GLU B CA 1
ATOM 3378 C C . GLU B 1 119 ? -5.172 -29.781 -22.594 1 98.75 119 GLU B C 1
ATOM 3380 O O . GLU B 1 119 ? -5.945 -30.641 -22.172 1 98.75 119 GLU B O 1
ATOM 3385 N N . THR B 1 120 ? -3.98 -29.609 -22.109 1 98.81 120 THR B N 1
ATOM 3386 C CA . THR B 1 120 ? -3.502 -30.359 -20.953 1 98.81 120 THR B CA 1
ATOM 3387 C C . THR B 1 120 ? -4.375 -30.078 -19.734 1 98.81 120 THR B C 1
ATOM 3389 O O . THR B 1 120 ? -4.77 -31 -19.016 1 98.81 120 THR B O 1
ATOM 3392 N N . LEU B 1 121 ? -4.734 -28.844 -19.484 1 98.81 121 LEU B N 1
ATOM 3393 C CA . LEU B 1 121 ? -5.582 -28.469 -18.359 1 98.81 121 LEU B CA 1
ATOM 3394 C C . LEU B 1 121 ? -6.965 -29.094 -18.484 1 98.81 121 LEU B C 1
ATOM 3396 O O . LEU B 1 121 ? -7.523 -29.578 -17.5 1 98.81 121 LEU B O 1
ATOM 3400 N N . LEU B 1 122 ? -7.488 -29.062 -19.719 1 98.81 122 LEU B N 1
ATOM 3401 C CA . LEU B 1 122 ? -8.812 -29.625 -19.969 1 98.81 122 LEU B CA 1
ATOM 3402 C C . LEU B 1 122 ? -8.82 -31.141 -19.719 1 98.81 122 LEU B C 1
ATOM 3404 O O . LEU B 1 122 ? -9.828 -31.688 -19.281 1 98.81 122 LEU B O 1
ATOM 3408 N N . ALA B 1 123 ? -7.699 -31.703 -20 1 98.62 123 ALA B N 1
ATOM 3409 C CA . ALA B 1 123 ? -7.57 -33.156 -19.766 1 98.62 123 ALA B CA 1
ATOM 3410 C C . ALA B 1 123 ? -7.406 -33.438 -18.266 1 98.62 123 ALA B C 1
ATOM 3412 O O . ALA B 1 123 ? -7.965 -34.406 -17.766 1 98.62 123 ALA B O 1
ATOM 3413 N N . LEU B 1 124 ? -6.633 -32.656 -17.594 1 98.5 124 LEU B N 1
ATOM 3414 C CA . LEU B 1 124 ? -6.305 -32.875 -16.188 1 98.5 124 LEU B CA 1
ATOM 3415 C C . LEU B 1 124 ? -7.484 -32.5 -15.297 1 98.5 124 LEU B C 1
ATOM 3417 O O . LEU B 1 124 ? -7.645 -33.062 -14.203 1 98.5 124 LEU B O 1
ATOM 3421 N N . ARG B 1 125 ? -8.242 -31.516 -15.656 1 98.31 125 ARG B N 1
ATOM 3422 C CA . ARG B 1 125 ? -9.445 -31.031 -14.992 1 98.31 125 ARG B CA 1
ATOM 3423 C C . ARG B 1 125 ? -9.164 -30.703 -13.531 1 98.31 125 ARG B C 1
ATOM 3425 O O . ARG B 1 125 ? -9.867 -31.188 -12.633 1 98.31 125 ARG B O 1
ATOM 3432 N N . PRO B 1 126 ? -8.164 -29.844 -13.242 1 98.38 126 PRO B N 1
ATOM 3433 C CA . PRO B 1 126 ? -8.047 -29.359 -11.867 1 98.38 126 PRO B CA 1
ATOM 3434 C C . PRO B 1 126 ? -9.297 -28.625 -11.383 1 98.38 126 PRO B C 1
ATOM 3436 O O . PRO B 1 126 ? -10.109 -28.188 -12.203 1 98.38 126 PRO B O 1
ATOM 3439 N N . ALA B 1 127 ? -9.445 -28.547 -10.055 1 98.5 127 ALA B N 1
ATOM 3440 C CA . ALA B 1 127 ? -10.609 -27.859 -9.516 1 98.5 127 ALA B CA 1
ATOM 3441 C C . ALA B 1 127 ? -10.594 -26.375 -9.898 1 98.5 127 ALA B C 1
ATOM 3443 O O . ALA B 1 127 ? -11.641 -25.781 -10.133 1 98.5 127 ALA B O 1
ATOM 3444 N N . VAL B 1 128 ? -9.391 -25.812 -9.914 1 98.94 128 VAL B N 1
ATOM 3445 C CA . VAL B 1 128 ? -9.25 -24.375 -10.109 1 98.94 128 VAL B CA 1
ATOM 3446 C C . VAL B 1 128 ? -8.07 -24.094 -11.039 1 98.94 128 VAL B C 1
ATOM 3448 O O . VAL B 1 128 ? -7.031 -24.75 -10.953 1 98.94 128 VAL B O 1
ATOM 3451 N N . VAL B 1 129 ? -8.211 -23.141 -11.914 1 98.94 129 VAL B N 1
ATOM 3452 C CA . VAL B 1 129 ? -7.137 -22.531 -12.688 1 98.94 129 VAL B CA 1
ATOM 3453 C C . VAL B 1 129 ? -7.137 -21.016 -12.469 1 98.94 129 VAL B C 1
ATOM 3455 O O . VAL B 1 129 ? -8.188 -20.375 -12.539 1 98.94 129 VAL B O 1
ATOM 3458 N N . SER B 1 130 ? -5.992 -20.484 -12.141 1 98.94 130 SER B N 1
ATOM 3459 C CA . SER B 1 130 ? -5.906 -19.047 -11.922 1 98.94 130 SER B CA 1
ATOM 3460 C C . SER B 1 130 ? -4.918 -18.406 -12.883 1 98.94 130 SER B C 1
ATOM 3462 O O . SER B 1 130 ? -4.012 -19.062 -13.391 1 98.94 130 SER B O 1
ATOM 3464 N N . PHE B 1 131 ? -5.137 -17.094 -13.109 1 98.94 131 PHE B N 1
ATOM 3465 C CA . PHE B 1 131 ? -4.355 -16.359 -14.094 1 98.94 131 PHE B CA 1
ATOM 3466 C C . PHE B 1 131 ? -3.656 -15.172 -13.453 1 98.94 131 PHE B C 1
ATOM 3468 O O . PHE B 1 131 ? -4.234 -14.492 -12.602 1 98.94 131 PHE B O 1
ATOM 3475 N N . HIS B 1 132 ? -2.455 -14.984 -13.797 1 98.69 132 HIS B N 1
ATOM 3476 C CA . HIS B 1 132 ? -1.626 -13.867 -13.367 1 98.69 132 HIS B CA 1
ATOM 3477 C C . HIS B 1 132 ? -1.096 -13.078 -14.562 1 98.69 132 HIS B C 1
ATOM 3479 O O . HIS B 1 132 ? -0.917 -13.641 -15.648 1 98.69 132 HIS B O 1
ATOM 3485 N N . PHE B 1 133 ? -0.91 -11.734 -14.57 1 98.44 133 PHE B N 1
ATOM 3486 C CA . PHE B 1 133 ? -0.323 -10.836 -15.562 1 98.44 133 PHE B CA 1
ATOM 3487 C C . PHE B 1 133 ? -1.345 -10.469 -16.625 1 98.44 133 PHE B C 1
ATOM 3489 O O . PHE B 1 133 ? -1.055 -9.672 -17.516 1 98.44 133 PHE B O 1
ATOM 3496 N N . GLY B 1 134 ? -2.51 -10.984 -16.562 1 98.44 134 GLY B N 1
ATOM 3497 C CA . GLY B 1 134 ? -3.508 -10.781 -17.594 1 98.44 134 GLY B CA 1
ATOM 3498 C C . GLY B 1 134 ? -4.535 -11.898 -17.656 1 98.44 134 GLY B C 1
ATOM 3499 O O . GLY B 1 134 ? -4.691 -12.664 -16.703 1 98.44 134 GLY B O 1
ATOM 3500 N N . LEU B 1 135 ? -5.254 -11.945 -18.828 1 98.69 135 LEU B N 1
ATOM 3501 C CA . LEU B 1 135 ? -6.336 -12.898 -19.031 1 98.69 135 LEU B CA 1
ATOM 3502 C C . LEU B 1 135 ? -6.152 -13.664 -20.328 1 98.69 135 LEU B C 1
ATOM 3504 O O . LEU B 1 135 ? -5.711 -13.086 -21.328 1 98.69 135 LEU B O 1
ATOM 3508 N N . PRO B 1 136 ? -6.461 -14.961 -20.312 1 98.44 136 PRO B N 1
ATOM 3509 C CA . PRO B 1 136 ? -6.594 -15.633 -21.609 1 98.44 136 PRO B CA 1
ATOM 3510 C C . PRO B 1 136 ? -7.84 -15.195 -22.359 1 98.44 136 PRO B C 1
ATOM 3512 O O . PRO B 1 136 ? -8.68 -14.469 -21.828 1 98.44 136 PRO B O 1
ATOM 3515 N N . PRO B 1 137 ? -7.941 -15.57 -23.625 1 97.19 137 PRO B N 1
ATOM 3516 C CA . PRO B 1 137 ? -9.188 -15.289 -24.344 1 97.19 137 PRO B CA 1
ATOM 3517 C C . PRO B 1 137 ? -10.422 -15.812 -23.625 1 97.19 137 PRO B C 1
ATOM 3519 O O . PRO B 1 137 ? -10.383 -16.891 -23.016 1 97.19 137 PRO B O 1
ATOM 3522 N N . ALA B 1 138 ? -11.516 -15.07 -23.766 1 97.62 138 ALA B N 1
ATOM 3523 C CA . ALA B 1 138 ? -12.773 -15.43 -23.094 1 97.62 138 ALA B CA 1
ATOM 3524 C C . ALA B 1 138 ? -13.211 -16.828 -23.484 1 97.62 138 ALA B C 1
ATOM 3526 O O . ALA B 1 138 ? -13.781 -17.562 -22.672 1 97.62 138 ALA B O 1
ATOM 3527 N N . GLU B 1 139 ? -12.906 -17.188 -24.703 1 98.12 139 GLU B N 1
ATOM 3528 C CA . GLU B 1 139 ? -13.258 -18.516 -25.188 1 98.12 139 GLU B CA 1
ATOM 3529 C C . GLU B 1 139 ? -12.539 -19.594 -24.375 1 98.12 139 GLU B C 1
ATOM 3531 O O . GLU B 1 139 ? -13.102 -20.672 -24.125 1 98.12 139 GLU B O 1
ATOM 3536 N N . TRP B 1 140 ? -11.258 -19.375 -24.016 1 98.81 140 TRP B N 1
ATOM 3537 C CA . TRP B 1 140 ? -10.516 -20.344 -23.203 1 98.81 140 TRP B CA 1
ATOM 3538 C C . TRP B 1 140 ? -11.133 -20.484 -21.812 1 98.81 140 TRP B C 1
ATOM 3540 O O . TRP B 1 140 ? -11.234 -21.594 -21.281 1 98.81 140 TRP B O 1
ATOM 3550 N N . ILE B 1 141 ? -11.57 -19.422 -21.25 1 98.81 141 ILE B N 1
ATOM 3551 C CA . ILE B 1 141 ? -12.227 -19.438 -19.938 1 98.81 141 ILE B CA 1
ATOM 3552 C C . ILE B 1 141 ? -13.516 -20.25 -20.016 1 98.81 141 ILE B C 1
ATOM 3554 O O . ILE B 1 141 ? -13.797 -21.078 -19.156 1 98.81 141 ILE B O 1
ATOM 3558 N N . GLU B 1 142 ? -14.25 -20.031 -21.078 1 98.56 142 GLU B N 1
ATOM 3559 C CA . GLU B 1 142 ? -15.484 -20.781 -21.281 1 98.56 142 GLU B CA 1
ATOM 3560 C C . GLU B 1 142 ? -15.211 -22.281 -21.391 1 98.56 142 GLU B C 1
ATOM 3562 O O . GLU B 1 142 ? -15.945 -23.094 -20.812 1 98.56 142 GLU B O 1
ATOM 3567 N N . ARG B 1 143 ? -14.195 -22.609 -22.125 1 98.75 143 ARG B N 1
ATOM 3568 C CA . ARG B 1 143 ? -13.836 -24.016 -22.25 1 98.75 143 ARG B CA 1
ATOM 3569 C C . ARG B 1 143 ? -13.461 -24.609 -20.906 1 98.75 143 ARG B C 1
ATOM 3571 O O . ARG B 1 143 ? -13.82 -25.766 -20.609 1 98.75 143 ARG B O 1
ATOM 3578 N N . LEU B 1 144 ? -12.75 -23.891 -20.109 1 98.94 144 LEU B N 1
ATOM 3579 C CA . LEU B 1 144 ? -12.406 -24.359 -18.766 1 98.94 144 LEU B CA 1
ATOM 3580 C C . LEU B 1 144 ? -13.664 -24.547 -17.922 1 98.94 144 LEU B C 1
ATOM 3582 O O . LEU B 1 144 ? -13.789 -25.562 -17.219 1 98.94 144 LEU B O 1
ATOM 3586 N N . HIS B 1 145 ? -14.633 -23.672 -18.047 1 98.75 145 HIS B N 1
ATOM 3587 C CA . HIS B 1 145 ? -15.898 -23.781 -17.328 1 98.75 145 HIS B CA 1
ATOM 3588 C C . HIS B 1 145 ? -16.672 -25.031 -17.75 1 98.75 145 HIS B C 1
ATOM 3590 O O . HIS B 1 145 ? -17.234 -25.719 -16.906 1 98.75 145 HIS B O 1
ATOM 3596 N N . GLN B 1 146 ? -16.641 -25.203 -19.016 1 98.56 146 GLN B N 1
ATOM 3597 C CA . GLN B 1 146 ? -17.359 -26.375 -19.531 1 98.56 146 GLN B CA 1
ATOM 3598 C C . GLN B 1 146 ? -16.766 -27.656 -18.984 1 98.56 146 GLN B C 1
ATOM 3600 O O . GLN B 1 146 ? -17.453 -28.672 -18.875 1 98.56 146 GLN B O 1
ATOM 3605 N N . ALA B 1 147 ? -15.516 -27.594 -18.672 1 98.62 147 ALA B N 1
ATOM 3606 C CA . ALA B 1 147 ? -14.836 -28.734 -18.078 1 98.62 147 ALA B CA 1
ATOM 3607 C C . ALA B 1 147 ? -14.977 -28.734 -16.547 1 98.62 147 ALA B C 1
ATOM 3609 O O . ALA B 1 147 ? -14.289 -29.484 -15.852 1 98.62 147 ALA B O 1
ATOM 3610 N N . ALA B 1 148 ? -15.781 -27.859 -15.992 1 98.25 148 ALA B N 1
ATOM 3611 C CA . ALA B 1 148 ? -16.109 -27.719 -14.57 1 98.25 148 ALA B CA 1
ATOM 3612 C C . ALA B 1 148 ? -14.906 -27.219 -13.773 1 98.25 148 ALA B C 1
ATOM 3614 O O . ALA B 1 148 ? -14.719 -27.609 -12.617 1 98.25 148 ALA B O 1
ATOM 3615 N N . ILE B 1 149 ? -14.062 -26.484 -14.43 1 98.81 149 ILE B N 1
ATOM 3616 C CA . ILE B 1 149 ? -12.914 -25.844 -13.789 1 98.81 149 ILE B CA 1
ATOM 3617 C C . ILE B 1 149 ? -13.273 -24.422 -13.398 1 98.81 149 ILE B C 1
ATOM 3619 O O . ILE B 1 149 ? -13.758 -23.641 -14.227 1 98.81 149 ILE B O 1
ATOM 3623 N N . ARG B 1 150 ? -13.102 -24.062 -12.109 1 98.88 150 ARG B N 1
ATOM 3624 C CA . ARG B 1 150 ? -13.281 -22.688 -11.68 1 98.88 150 ARG B CA 1
ATOM 3625 C C . ARG B 1 150 ? -12.07 -21.828 -12.039 1 98.88 150 ARG B C 1
ATOM 3627 O O . ARG B 1 150 ? -10.938 -22.328 -12.047 1 98.88 150 ARG B O 1
ATOM 3634 N N . THR B 1 151 ? -12.305 -20.547 -12.305 1 98.94 151 THR B N 1
ATOM 3635 C CA . THR B 1 151 ? -11.211 -19.688 -12.75 1 98.94 151 THR B CA 1
ATOM 3636 C C . THR B 1 151 ? -11.078 -18.469 -11.852 1 98.94 151 THR B C 1
ATOM 3638 O O . THR B 1 151 ? -12.078 -17.891 -11.414 1 98.94 151 THR B O 1
ATOM 3641 N N . LEU B 1 152 ? -9.867 -18.125 -11.453 1 98.94 152 LEU B N 1
ATOM 3642 C CA . LEU B 1 152 ? -9.531 -16.906 -10.711 1 98.94 152 LEU B CA 1
ATOM 3643 C C . LEU B 1 152 ? -8.594 -16.016 -11.523 1 98.94 152 LEU B C 1
ATOM 3645 O O . LEU B 1 152 ? -7.773 -16.516 -12.297 1 98.94 152 LEU B O 1
ATOM 3649 N N . ALA B 1 153 ? -8.672 -14.703 -11.352 1 98.94 153 ALA B N 1
ATOM 3650 C CA . ALA B 1 153 ? -7.758 -13.773 -12 1 98.94 153 ALA B CA 1
ATOM 3651 C C . ALA B 1 153 ? -7.168 -12.789 -11 1 98.94 153 ALA B C 1
ATOM 3653 O O . ALA B 1 153 ? -7.906 -12.156 -10.234 1 98.94 153 ALA B O 1
ATOM 3654 N N . CYS B 1 154 ? -5.895 -12.695 -11.008 1 98.94 154 CYS B N 1
ATOM 3655 C CA . CYS B 1 154 ? -5.223 -11.672 -10.211 1 98.94 154 CYS B CA 1
ATOM 3656 C C . CYS B 1 154 ? -5.41 -10.289 -10.828 1 98.94 154 CYS B C 1
ATOM 3658 O O . CYS B 1 154 ? -5.203 -10.109 -12.023 1 98.94 154 CYS B O 1
ATOM 3660 N N . VAL B 1 155 ? -5.867 -9.336 -10.055 1 98.94 155 VAL B N 1
ATOM 3661 C CA . VAL B 1 155 ? -6.078 -7.965 -10.508 1 98.94 155 VAL B CA 1
ATOM 3662 C C . VAL B 1 155 ? -5.441 -6.992 -9.516 1 98.94 155 VAL B C 1
ATOM 3664 O O . VAL B 1 155 ? -5.367 -7.273 -8.32 1 98.94 155 VAL B O 1
ATOM 3667 N N . THR B 1 156 ? -5.02 -5.812 -10.031 1 98.81 156 THR B N 1
ATOM 3668 C CA . THR B 1 156 ? -4.344 -4.84 -9.18 1 98.81 156 THR B CA 1
ATOM 3669 C C . THR B 1 156 ? -5.086 -3.51 -9.18 1 98.81 156 THR B C 1
ATOM 3671 O O . THR B 1 156 ? -4.684 -2.566 -8.5 1 98.81 156 THR B O 1
ATOM 3674 N N . THR B 1 157 ? -6.18 -3.398 -9.984 1 98.5 157 THR B N 1
ATOM 3675 C CA . THR B 1 157 ? -6.996 -2.189 -10.055 1 98.5 157 THR B CA 1
ATOM 3676 C C . THR B 1 157 ? -8.461 -2.537 -10.305 1 98.5 157 THR B C 1
ATOM 3678 O O . THR B 1 157 ? -8.773 -3.625 -10.789 1 98.5 157 THR B O 1
ATOM 3681 N N . PRO B 1 158 ? -9.359 -1.578 -10.008 1 98.44 158 PRO B N 1
ATOM 3682 C CA . PRO B 1 158 ? -10.766 -1.78 -10.375 1 98.44 158 PRO B CA 1
ATOM 3683 C C . PRO B 1 158 ? -10.961 -1.951 -11.883 1 98.44 158 PRO B C 1
ATOM 3685 O O . PRO B 1 158 ? -11.836 -2.707 -12.312 1 98.44 158 PRO B O 1
ATOM 3688 N N . ALA B 1 159 ? -10.18 -1.286 -12.695 1 97.94 159 ALA B N 1
ATOM 3689 C CA . ALA B 1 159 ? -10.281 -1.43 -14.141 1 97.94 159 ALA B CA 1
ATOM 3690 C C . ALA B 1 159 ? -9.953 -2.855 -14.578 1 97.94 159 ALA B C 1
ATOM 3692 O O . ALA B 1 159 ? -10.68 -3.449 -15.375 1 97.94 159 ALA B O 1
ATOM 3693 N N . GLU B 1 160 ? -8.875 -3.428 -14.047 1 98.69 160 GLU B N 1
ATOM 3694 C CA . GLU B 1 160 ? -8.531 -4.816 -14.336 1 98.69 160 GLU B CA 1
ATOM 3695 C C . GLU B 1 160 ? -9.617 -5.77 -13.844 1 98.69 160 GLU B C 1
ATOM 3697 O O . GLU B 1 160 ? -9.914 -6.77 -14.5 1 98.69 160 GLU B O 1
ATOM 3702 N N . ALA B 1 161 ? -10.18 -5.445 -12.695 1 98.81 161 ALA B N 1
ATOM 3703 C CA . ALA B 1 161 ? -11.258 -6.266 -12.156 1 98.81 161 ALA B CA 1
ATOM 3704 C C . ALA B 1 161 ? -12.445 -6.309 -13.117 1 98.81 161 ALA B C 1
ATOM 3706 O O . ALA B 1 161 ? -13.016 -7.375 -13.359 1 98.81 161 ALA B O 1
ATOM 3707 N N . ARG B 1 162 ? -12.781 -5.16 -13.625 1 98.56 162 ARG B N 1
ATOM 3708 C CA . ARG B 1 162 ? -13.883 -5.102 -14.578 1 98.56 162 ARG B CA 1
ATOM 3709 C C . ARG B 1 162 ? -13.57 -5.934 -15.82 1 98.56 162 ARG B C 1
ATOM 3711 O O . ARG B 1 162 ? -14.453 -6.617 -16.344 1 98.56 162 ARG B O 1
ATOM 3718 N N . MET B 1 163 ? -12.32 -5.895 -16.297 1 98.56 163 MET B N 1
ATOM 3719 C CA . MET B 1 163 ? -11.906 -6.695 -17.438 1 98.56 163 MET B CA 1
ATOM 3720 C C . MET B 1 163 ? -12.031 -8.188 -17.141 1 98.56 163 MET B C 1
ATOM 3722 O O . MET B 1 163 ? -12.531 -8.953 -17.969 1 98.56 163 MET B O 1
ATOM 3726 N N . ALA B 1 164 ? -11.594 -8.57 -15.977 1 98.81 164 ALA B N 1
ATOM 3727 C CA . ALA B 1 164 ? -11.648 -9.977 -15.578 1 98.81 164 ALA B CA 1
ATOM 3728 C C . ALA B 1 164 ? -13.086 -10.453 -15.438 1 98.81 164 ALA B C 1
ATOM 3730 O O . ALA B 1 164 ? -13.422 -11.562 -15.867 1 98.81 164 ALA B O 1
ATOM 3731 N N . GLU B 1 165 ? -13.93 -9.633 -14.852 1 98.38 165 GLU B N 1
ATOM 3732 C CA . GLU B 1 165 ? -15.352 -9.953 -14.719 1 98.38 165 GLU B CA 1
ATOM 3733 C C . GLU B 1 165 ? -16 -10.133 -16.094 1 98.38 165 GLU B C 1
ATOM 3735 O O . GLU B 1 165 ? -16.766 -11.07 -16.297 1 98.38 165 GLU B O 1
ATOM 3740 N N . ALA B 1 166 ? -15.672 -9.219 -16.953 1 98.25 166 ALA B N 1
ATOM 3741 C CA . ALA B 1 166 ? -16.219 -9.273 -18.312 1 98.25 166 ALA B CA 1
ATOM 3742 C C . ALA B 1 166 ? -15.758 -10.539 -19.031 1 98.25 166 ALA B C 1
ATOM 3744 O O . ALA B 1 166 ? -16.5 -11.102 -19.844 1 98.25 166 ALA B O 1
ATOM 3745 N N . ALA B 1 167 ? -14.547 -11 -18.719 1 98.44 167 ALA B N 1
ATOM 3746 C CA . ALA B 1 167 ? -13.992 -12.195 -19.344 1 98.44 167 ALA B CA 1
ATOM 3747 C C . ALA B 1 167 ? -14.648 -13.461 -18.797 1 98.44 167 ALA B C 1
ATOM 3749 O O . ALA B 1 167 ? -14.539 -14.531 -19.391 1 98.44 167 ALA B O 1
ATOM 3750 N N . GLY B 1 168 ? -15.242 -13.336 -17.594 1 98.25 168 GLY B N 1
ATOM 3751 C CA . GLY B 1 168 ? -16.062 -14.422 -17.094 1 98.25 168 GLY B CA 1
ATOM 3752 C C . GLY B 1 168 ? -15.391 -15.227 -15.992 1 98.25 168 GLY B C 1
ATOM 3753 O O . GLY B 1 168 ? -15.812 -16.344 -15.688 1 98.25 168 GLY B O 1
ATOM 3754 N N . VAL B 1 169 ? -14.398 -14.711 -15.383 1 98.75 169 VAL B N 1
ATOM 3755 C CA . VAL B 1 169 ? -13.758 -15.469 -14.312 1 98.75 169 VAL B CA 1
ATOM 3756 C C . VAL B 1 169 ? -14.711 -15.602 -13.125 1 98.75 169 VAL B C 1
ATOM 3758 O O . VAL B 1 169 ? -15.688 -14.859 -13.023 1 98.75 169 VAL B O 1
ATOM 3761 N N . ASP B 1 170 ? -14.406 -16.516 -12.203 1 98.75 170 ASP B N 1
ATOM 3762 C CA . ASP B 1 170 ? -15.32 -16.844 -11.117 1 98.75 170 ASP B CA 1
ATOM 3763 C C . ASP B 1 170 ? -15.008 -16.031 -9.867 1 98.75 170 ASP B C 1
ATOM 3765 O O . ASP B 1 170 ? -15.875 -15.844 -9.008 1 98.75 170 ASP B O 1
ATOM 3769 N N . ALA B 1 171 ? -13.797 -15.586 -9.656 1 98.88 171 ALA B N 1
ATOM 3770 C CA . ALA B 1 171 ? -13.375 -14.789 -8.508 1 98.88 171 ALA B CA 1
ATOM 3771 C C . ALA B 1 171 ? -12.141 -13.961 -8.836 1 98.88 171 ALA B C 1
ATOM 3773 O O . ALA B 1 171 ? -11.477 -14.195 -9.852 1 98.88 171 ALA B O 1
ATOM 3774 N N . LEU B 1 172 ? -11.883 -12.945 -8.07 1 98.88 172 LEU B N 1
ATOM 3775 C CA . LEU B 1 172 ? -10.781 -12.016 -8.281 1 98.88 172 LEU B CA 1
ATOM 3776 C C . LEU B 1 172 ? -9.773 -12.094 -7.137 1 98.88 172 LEU B C 1
ATOM 3778 O O . LEU B 1 172 ? -10.156 -12.023 -5.969 1 98.88 172 LEU B O 1
ATOM 3782 N N . VAL B 1 173 ? -8.523 -12.336 -7.449 1 98.94 173 VAL B N 1
ATOM 3783 C CA . VAL B 1 173 ? -7.453 -12.188 -6.473 1 98.94 173 VAL B CA 1
ATOM 3784 C C . VAL B 1 173 ? -6.934 -10.75 -6.496 1 98.94 173 VAL B C 1
ATOM 3786 O O . VAL B 1 173 ? -6.246 -10.344 -7.438 1 98.94 173 VAL B O 1
ATOM 3789 N N . ALA B 1 174 ? -7.25 -9.984 -5.48 1 98.94 174 ALA B N 1
ATOM 3790 C CA . ALA B 1 174 ? -6.863 -8.578 -5.383 1 98.94 174 ALA B CA 1
ATOM 3791 C C . ALA B 1 174 ? -5.465 -8.438 -4.793 1 98.94 174 ALA B C 1
ATOM 3793 O O . ALA B 1 174 ? -5.289 -8.477 -3.574 1 98.94 174 ALA B O 1
ATOM 3794 N N . GLN B 1 175 ? -4.539 -8.211 -5.68 1 98.94 175 GLN B N 1
ATOM 3795 C CA . GLN B 1 175 ? -3.146 -8.156 -5.242 1 98.94 175 GLN B CA 1
ATOM 3796 C C . GLN B 1 175 ? -2.73 -6.723 -4.914 1 98.94 175 GLN B C 1
ATOM 3798 O O . GLN B 1 175 ? -2.576 -5.895 -5.812 1 98.94 175 GLN B O 1
ATOM 3803 N N . GLY B 1 176 ? -2.559 -6.441 -3.648 1 98.88 176 GLY B N 1
ATOM 3804 C CA . GLY B 1 176 ? -2.035 -5.152 -3.227 1 98.88 176 GLY B CA 1
ATOM 3805 C C . GLY B 1 176 ? -0.537 -5.023 -3.418 1 98.88 176 GLY B C 1
ATOM 3806 O O . GLY B 1 176 ? 0.15 -6.02 -3.666 1 98.88 176 GLY B O 1
ATOM 3807 N N . ILE B 1 177 ? -0.044 -3.832 -3.223 1 98.62 177 ILE B N 1
ATOM 3808 C CA . ILE B 1 177 ? 1.349 -3.496 -3.498 1 98.62 177 ILE B CA 1
ATOM 3809 C C . ILE B 1 177 ? 2.258 -4.199 -2.492 1 98.62 177 ILE B C 1
ATOM 3811 O O . ILE B 1 177 ? 3.467 -4.309 -2.711 1 98.62 177 ILE B O 1
ATOM 3815 N N . GLU B 1 178 ? 1.673 -4.711 -1.396 1 98.81 178 GLU B N 1
ATOM 3816 C CA . GLU B 1 178 ? 2.436 -5.352 -0.328 1 98.81 178 GLU B CA 1
ATOM 3817 C C . GLU B 1 178 ? 2.885 -6.75 -0.736 1 98.81 178 GLU B C 1
ATOM 3819 O O . GLU B 1 178 ? 3.752 -7.344 -0.089 1 98.81 178 GLU B O 1
ATOM 3824 N N . ALA B 1 179 ? 2.303 -7.285 -1.75 1 98.81 179 ALA B N 1
ATOM 3825 C CA . ALA B 1 179 ? 2.48 -8.695 -2.094 1 98.81 179 ALA B CA 1
ATOM 3826 C C . ALA B 1 179 ? 3.91 -8.969 -2.547 1 98.81 179 ALA B C 1
ATOM 3828 O O . ALA B 1 179 ? 4.531 -8.141 -3.213 1 98.81 179 ALA B O 1
ATOM 3829 N N . GLY B 1 180 ? 4.387 -10.125 -2.172 1 98.69 180 GLY B N 1
ATOM 3830 C CA . GLY B 1 180 ? 5.641 -10.602 -2.727 1 98.69 180 GLY B CA 1
ATOM 3831 C C . GLY B 1 180 ? 5.496 -11.18 -4.121 1 98.69 180 GLY B C 1
ATOM 3832 O O . GLY B 1 180 ? 4.453 -11.742 -4.461 1 98.69 180 GLY B O 1
ATOM 3833 N N . GLY B 1 181 ? 6.637 -11.102 -4.867 1 98.38 181 GLY B N 1
ATOM 3834 C CA . GLY B 1 181 ? 6.621 -11.641 -6.219 1 98.38 181 GLY B CA 1
ATOM 3835 C C . GLY B 1 181 ? 6.242 -10.609 -7.266 1 98.38 181 GLY B C 1
ATOM 3836 O O . GLY B 1 181 ? 6.293 -9.406 -7.012 1 98.38 181 GLY B O 1
ATOM 3837 N N . HIS B 1 182 ? 5.973 -11.07 -8.445 1 98.44 182 HIS B N 1
ATOM 3838 C CA . HIS B 1 182 ? 5.668 -10.203 -9.578 1 98.44 182 HIS B CA 1
ATOM 3839 C C . HIS B 1 182 ? 4.348 -9.469 -9.367 1 98.44 182 HIS B C 1
ATOM 3841 O O . HIS B 1 182 ? 3.359 -10.07 -8.938 1 98.44 182 HIS B O 1
ATOM 3847 N N . ARG B 1 183 ? 4.359 -8.18 -9.656 1 98.62 183 ARG B N 1
ATOM 3848 C CA . ARG B 1 183 ? 3.111 -7.43 -9.75 1 98.62 183 ARG B CA 1
ATOM 3849 C C . ARG B 1 183 ? 2.236 -7.969 -10.875 1 98.62 183 ARG B C 1
ATOM 3851 O O . ARG B 1 183 ? 2.707 -8.156 -12 1 98.62 183 ARG B O 1
ATOM 3858 N N . GLY B 1 184 ? 0.98 -8.227 -10.602 1 98.56 184 GLY B N 1
ATOM 3859 C CA . GLY B 1 184 ? 0.078 -8.844 -11.555 1 98.56 184 GLY B CA 1
ATOM 3860 C C . GLY B 1 184 ? -0.503 -7.867 -12.555 1 98.56 184 GLY B C 1
ATOM 3861 O O . GLY B 1 184 ? -1.528 -8.148 -13.18 1 98.56 184 GLY B O 1
ATOM 3862 N N . VAL B 1 185 ? 0.118 -6.738 -12.805 1 98.5 185 VAL B N 1
ATOM 3863 C CA . VAL B 1 185 ? -0.378 -5.68 -13.68 1 98.5 185 VAL B CA 1
ATOM 3864 C C . VAL B 1 185 ? -0.563 -6.223 -15.094 1 98.5 185 VAL B C 1
ATOM 3866 O O . VAL B 1 185 ? 0.323 -6.895 -15.625 1 98.5 185 VAL B O 1
ATOM 3869 N N . PHE B 1 186 ? -1.697 -5.906 -15.703 1 98.44 186 PHE B N 1
ATOM 3870 C CA . PHE B 1 186 ? -2.025 -6.438 -17.016 1 98.44 186 PHE B CA 1
ATOM 3871 C C . PHE B 1 186 ? -1.151 -5.801 -18.094 1 98.44 186 PHE B C 1
ATOM 3873 O O . PHE B 1 186 ? -0.602 -6.496 -18.953 1 98.44 186 PHE B O 1
ATOM 3880 N N . VAL B 1 187 ? -1.019 -4.422 -18.016 1 96.31 187 VAL B N 1
ATOM 3881 C CA . VAL B 1 187 ? -0.268 -3.66 -19.016 1 96.31 187 VAL B CA 1
ATOM 3882 C C . VAL B 1 187 ? 0.794 -2.811 -18.312 1 96.31 187 VAL B C 1
ATOM 3884 O O . VAL B 1 187 ? 0.601 -1.609 -18.109 1 96.31 187 VAL B O 1
ATOM 3887 N N . PRO B 1 188 ? 1.91 -3.422 -18.016 1 94.25 188 PRO B N 1
ATOM 3888 C CA . PRO B 1 188 ? 2.92 -2.732 -17.203 1 94.25 188 PRO B CA 1
ATOM 3889 C C . PRO B 1 188 ? 3.412 -1.44 -17.859 1 94.25 188 PRO B C 1
ATOM 3891 O O . PRO B 1 188 ? 3.859 -0.526 -17.156 1 94.25 188 PRO B O 1
ATOM 3894 N N . GLU B 1 189 ? 3.301 -1.325 -19.203 1 90.75 189 GLU B N 1
ATOM 3895 C CA . GLU B 1 189 ? 3.738 -0.134 -19.922 1 90.75 189 GLU B CA 1
ATOM 3896 C C . GLU B 1 189 ? 2.91 1.086 -19.531 1 90.75 189 GLU B C 1
ATOM 3898 O O . GLU B 1 189 ? 3.357 2.225 -19.688 1 90.75 189 GLU B O 1
ATOM 3903 N N . GLU B 1 190 ? 1.767 0.774 -19 1 93 190 GLU B N 1
ATOM 3904 C CA . GLU B 1 190 ? 0.887 1.865 -18.594 1 93 190 GLU B CA 1
ATOM 3905 C C . GLU B 1 190 ? 1.126 2.25 -17.141 1 93 190 GLU B C 1
ATOM 3907 O O . GLU B 1 190 ? 0.473 3.154 -16.609 1 93 190 GLU B O 1
ATOM 3912 N N . GLY B 1 191 ? 2.045 1.604 -16.516 1 93.62 191 GLY B N 1
ATOM 3913 C CA . GLY B 1 191 ? 2.359 1.908 -15.125 1 93.62 191 GLY B CA 1
ATOM 3914 C C . GLY B 1 191 ? 1.668 0.985 -14.141 1 93.62 191 GLY B C 1
ATOM 3915 O O . GLY B 1 191 ? 0.917 0.092 -14.539 1 93.62 191 GLY B O 1
ATOM 3916 N N . ASP B 1 192 ? 2.025 1.093 -12.93 1 96.75 192 ASP B N 1
ATOM 3917 C CA . ASP B 1 192 ? 1.418 0.403 -11.789 1 96.75 192 ASP B CA 1
ATOM 3918 C C . ASP B 1 192 ? 0.721 1.389 -10.859 1 96.75 192 ASP B C 1
ATOM 3920 O O . ASP B 1 192 ? 1.356 2.299 -10.32 1 96.75 192 ASP B O 1
ATOM 3924 N N . ALA B 1 193 ? -0.583 1.184 -10.664 1 97.25 193 ALA B N 1
ATOM 3925 C CA . ALA B 1 193 ? -1.328 2.055 -9.758 1 97.25 193 ALA B CA 1
ATOM 3926 C C . ALA B 1 193 ? -0.868 1.871 -8.32 1 97.25 193 ALA B C 1
ATOM 3928 O O . ALA B 1 193 ? -1.124 2.723 -7.465 1 97.25 193 ALA B O 1
ATOM 3929 N N . ALA B 1 194 ? -0.233 0.796 -8.031 1 98 194 ALA B N 1
ATOM 3930 C CA . ALA B 1 194 ? 0.404 0.514 -6.75 1 98 194 ALA B CA 1
ATOM 3931 C C . ALA B 1 194 ? -0.584 0.676 -5.598 1 98 194 ALA B C 1
ATOM 3933 O O . ALA B 1 194 ? -0.269 1.303 -4.586 1 98 194 ALA B O 1
ATOM 3934 N N . LEU B 1 195 ? -1.826 0.175 -5.773 1 98.75 195 LEU B N 1
ATOM 3935 C CA . LEU B 1 195 ? -2.824 0.241 -4.711 1 98.75 195 LEU B CA 1
ATOM 3936 C C . LEU B 1 195 ? -2.461 -0.699 -3.566 1 98.75 195 LEU B C 1
ATOM 3938 O O . LEU B 1 195 ? -2.008 -1.821 -3.799 1 98.75 195 LEU B O 1
ATOM 3942 N N . GLY B 1 196 ? -2.633 -0.196 -2.322 1 98.75 196 GLY B N 1
ATOM 3943 C CA . GLY B 1 196 ? -2.494 -1.065 -1.165 1 98.75 196 GLY B CA 1
ATOM 3944 C C . GLY B 1 196 ? -3.637 -2.053 -1.021 1 98.75 196 GLY B C 1
ATOM 3945 O O . GLY B 1 196 ? -4.738 -1.812 -1.517 1 98.75 196 GLY B O 1
ATOM 3946 N N . THR B 1 197 ? -3.383 -3.123 -0.315 1 98.88 197 THR B N 1
ATOM 3947 C CA . THR B 1 197 ? -4.355 -4.199 -0.163 1 98.88 197 THR B CA 1
ATOM 3948 C C . THR B 1 197 ? -5.637 -3.682 0.487 1 98.88 197 THR B C 1
ATOM 3950 O O . THR B 1 197 ? -6.738 -3.992 0.032 1 98.88 197 THR B O 1
ATOM 3953 N N . LEU B 1 198 ? -5.496 -2.848 1.511 1 98.81 198 LEU B N 1
ATOM 3954 C CA . LEU B 1 198 ? -6.656 -2.336 2.232 1 98.81 198 LEU B CA 1
ATOM 3955 C C . LEU B 1 198 ? -7.578 -1.56 1.299 1 98.81 198 LEU B C 1
ATOM 3957 O O . LEU B 1 198 ? -8.773 -1.859 1.207 1 98.81 198 LEU B O 1
ATOM 3961 N N . ALA B 1 199 ? -7.031 -0.618 0.579 1 98.81 199 ALA B N 1
ATOM 3962 C CA . ALA B 1 199 ? -7.824 0.213 -0.321 1 98.81 199 ALA B CA 1
ATOM 3963 C C . ALA B 1 199 ? -8.375 -0.608 -1.483 1 98.81 199 ALA B C 1
ATOM 3965 O O . ALA B 1 199 ? -9.555 -0.494 -1.829 1 98.81 199 ALA B O 1
ATOM 3966 N N . LEU B 1 200 ? -7.562 -1.478 -2.082 1 98.88 200 LEU B N 1
ATOM 3967 C CA . LEU B 1 200 ? -7.949 -2.246 -3.258 1 98.88 200 LEU B CA 1
ATOM 3968 C C . LEU B 1 200 ? -9.117 -3.18 -2.939 1 98.88 200 LEU B C 1
ATOM 3970 O O . LEU B 1 200 ? -10.109 -3.211 -3.668 1 98.88 200 LEU B O 1
ATOM 3974 N N . VAL B 1 201 ? -9 -3.928 -1.838 1 98.88 201 VAL B N 1
ATOM 3975 C CA . VAL B 1 201 ? -10.047 -4.875 -1.471 1 98.88 201 VAL B CA 1
ATOM 3976 C C . VAL B 1 201 ? -11.359 -4.133 -1.226 1 98.88 201 VAL B C 1
ATOM 3978 O O . VAL B 1 201 ? -12.422 -4.574 -1.668 1 98.88 201 VAL B O 1
ATOM 3981 N N . ARG B 1 202 ? -11.25 -3.006 -0.533 1 98.81 202 ARG B N 1
ATOM 3982 C CA . ARG B 1 202 ? -12.469 -2.271 -0.218 1 98.81 202 ARG B CA 1
ATOM 3983 C C . ARG B 1 202 ? -13.117 -1.716 -1.482 1 98.81 202 ARG B C 1
ATOM 3985 O O . ARG B 1 202 ? -14.336 -1.79 -1.646 1 98.81 202 ARG B O 1
ATOM 3992 N N . LEU B 1 203 ? -12.305 -1.154 -2.375 1 98.75 203 LEU B N 1
ATOM 3993 C CA . LEU B 1 203 ? -12.82 -0.642 -3.641 1 98.75 203 LEU B CA 1
ATOM 3994 C C . LEU B 1 203 ? -13.508 -1.748 -4.438 1 98.75 203 LEU B C 1
ATOM 3996 O O . LEU B 1 203 ? -14.625 -1.566 -4.93 1 98.75 203 LEU B O 1
ATOM 4000 N N . LEU B 1 204 ? -12.852 -2.908 -4.539 1 98.81 204 LEU B N 1
ATOM 4001 C CA . LEU B 1 204 ? -13.398 -4.008 -5.324 1 98.81 204 LEU B CA 1
ATOM 4002 C C . LEU B 1 204 ? -14.656 -4.57 -4.676 1 98.81 204 LEU B C 1
ATOM 4004 O O . LEU B 1 204 ? -15.602 -4.953 -5.371 1 98.81 204 LEU B O 1
ATOM 4008 N N . ALA B 1 205 ? -14.648 -4.648 -3.348 1 97.94 205 ALA B N 1
ATOM 4009 C CA . ALA B 1 205 ? -15.828 -5.148 -2.643 1 97.94 205 ALA B CA 1
ATOM 4010 C C . ALA B 1 205 ? -17.047 -4.289 -2.945 1 97.94 205 ALA B C 1
ATOM 4012 O O . ALA B 1 205 ? -18.188 -4.785 -2.943 1 97.94 205 ALA B O 1
ATOM 4013 N N . GLN B 1 206 ? -16.828 -3.027 -3.195 1 96.31 206 GLN B N 1
ATOM 4014 C CA . GLN B 1 206 ? -17.922 -2.102 -3.473 1 96.31 206 GLN B CA 1
ATOM 4015 C C . GLN B 1 206 ? -18.297 -2.119 -4.949 1 96.31 206 GLN B C 1
ATOM 4017 O O . GLN B 1 206 ? -19.453 -1.835 -5.312 1 96.31 206 GLN B O 1
ATOM 4022 N N . GLN B 1 207 ? -17.375 -2.541 -5.781 1 96.25 207 GLN B N 1
ATOM 4023 C CA . GLN B 1 207 ? -17.578 -2.273 -7.203 1 96.25 207 GLN B CA 1
ATOM 4024 C C . GLN B 1 207 ? -17.766 -3.57 -7.984 1 96.25 207 GLN B C 1
ATOM 4026 O O . GLN B 1 207 ? -18.281 -3.553 -9.109 1 96.25 207 GLN B O 1
ATOM 4031 N N . SER B 1 208 ? -17.312 -4.691 -7.426 1 96.44 208 SER B N 1
ATOM 4032 C CA . SER B 1 208 ? -17.375 -5.961 -8.148 1 96.44 208 SER B CA 1
ATOM 4033 C C . SER B 1 208 ? -18.469 -6.867 -7.59 1 96.44 208 SER B C 1
ATOM 4035 O O . SER B 1 208 ? -18.797 -6.789 -6.406 1 96.44 208 SER B O 1
ATOM 4037 N N . ARG B 1 209 ? -19.031 -7.719 -8.438 1 95 209 ARG B N 1
ATOM 4038 C CA . ARG B 1 209 ? -20.047 -8.688 -8.016 1 95 209 ARG B CA 1
ATOM 4039 C C . ARG B 1 209 ? -19.406 -10.039 -7.703 1 95 209 ARG B C 1
ATOM 4041 O O . ARG B 1 209 ? -20.047 -10.906 -7.109 1 95 209 ARG B O 1
ATOM 4048 N N . LEU B 1 210 ? -18.188 -10.227 -8.055 1 98.12 210 LEU B N 1
ATOM 4049 C CA . LEU B 1 210 ? -17.484 -11.492 -7.836 1 98.12 210 LEU B CA 1
ATOM 4050 C C . LEU B 1 210 ? -16.859 -11.531 -6.449 1 98.12 210 LEU B C 1
ATOM 4052 O O . LEU B 1 210 ? -16.547 -10.484 -5.871 1 98.12 210 LEU B O 1
ATOM 4056 N N . PRO B 1 211 ? -16.688 -12.781 -5.91 1 98.56 211 PRO B N 1
ATOM 4057 C CA . PRO B 1 211 ? -15.906 -12.891 -4.676 1 98.56 211 PRO B CA 1
ATOM 4058 C C . PRO B 1 211 ? -14.484 -12.336 -4.828 1 98.56 211 PRO B C 1
ATOM 4060 O O . PRO B 1 211 ? -13.836 -12.57 -5.852 1 98.56 211 PRO B O 1
ATOM 4063 N N . ILE B 1 212 ? -14.094 -11.57 -3.812 1 98.75 212 ILE B N 1
ATOM 4064 C CA . ILE B 1 212 ? -12.75 -10.992 -3.785 1 98.75 212 ILE B CA 1
ATOM 4065 C C . ILE B 1 212 ? -11.852 -11.812 -2.861 1 98.75 212 ILE B C 1
ATOM 4067 O O . ILE B 1 212 ? -12.242 -12.133 -1.736 1 98.75 212 ILE B O 1
ATOM 4071 N N . ILE B 1 213 ? -10.695 -12.195 -3.334 1 98.94 213 ILE B N 1
ATOM 4072 C CA . ILE B 1 213 ? -9.656 -12.836 -2.547 1 98.94 213 ILE B CA 1
ATOM 4073 C C . ILE B 1 213 ? -8.516 -11.852 -2.295 1 98.94 213 ILE B C 1
ATOM 4075 O O . ILE B 1 213 ? -7.809 -11.461 -3.229 1 98.94 213 ILE B O 1
ATOM 4079 N N . ALA B 1 214 ? -8.367 -11.445 -1.049 1 98.94 214 ALA B N 1
ATOM 4080 C CA . ALA B 1 214 ? -7.328 -10.469 -0.712 1 98.94 214 ALA B CA 1
ATOM 4081 C C . ALA B 1 214 ? -5.945 -11.117 -0.739 1 98.94 214 ALA B C 1
ATOM 4083 O O . ALA B 1 214 ? -5.746 -12.203 -0.193 1 98.94 214 ALA B O 1
ATOM 4084 N N . ALA B 1 215 ? -5.004 -10.445 -1.374 1 98.88 215 ALA B N 1
ATOM 4085 C CA . ALA B 1 215 ? -3.615 -10.898 -1.422 1 98.88 215 ALA B CA 1
ATOM 4086 C C . ALA B 1 215 ? -2.648 -9.734 -1.259 1 98.88 215 ALA B C 1
ATOM 4088 O O . ALA B 1 215 ? -2.771 -8.719 -1.947 1 98.88 215 ALA B O 1
ATOM 4089 N N . GLY B 1 216 ? -1.664 -9.93 -0.375 1 98.75 216 GLY B N 1
ATOM 4090 C CA . GLY B 1 216 ? -0.647 -8.922 -0.122 1 98.75 216 GLY B CA 1
ATOM 4091 C C . GLY B 1 216 ? -0.56 -8.516 1.337 1 98.75 216 GLY B C 1
ATOM 4092 O O . GLY B 1 216 ? -1.471 -7.871 1.862 1 98.75 216 GLY B O 1
ATOM 4093 N N . GLY B 1 217 ? 0.523 -8.875 1.986 1 98.56 217 GLY B N 1
ATOM 4094 C CA . GLY B 1 217 ? 0.813 -8.406 3.332 1 98.56 217 GLY B CA 1
ATOM 4095 C C . GLY B 1 217 ? 0.122 -9.227 4.41 1 98.56 217 GLY B C 1
ATOM 4096 O O . GLY B 1 217 ? 0.233 -8.914 5.598 1 98.56 217 GLY B O 1
ATOM 4097 N N . ILE B 1 218 ? -0.593 -10.273 4.066 1 98.88 218 ILE B N 1
ATOM 4098 C CA . ILE B 1 218 ? -1.348 -11.07 5.027 1 98.88 218 ILE B CA 1
ATOM 4099 C C . ILE B 1 218 ? -0.503 -12.258 5.496 1 98.88 218 ILE B C 1
ATOM 4101 O O . ILE B 1 218 ? -0.104 -13.094 4.688 1 98.88 218 ILE B O 1
ATOM 4105 N N . MET B 1 219 ? -0.284 -12.336 6.84 1 98.81 219 MET B N 1
ATOM 4106 C CA . MET B 1 219 ? 0.676 -13.312 7.34 1 98.81 219 MET B CA 1
ATOM 4107 C C . MET B 1 219 ? 0.064 -14.156 8.453 1 98.81 219 MET B C 1
ATOM 4109 O O . MET B 1 219 ? 0.597 -15.203 8.812 1 98.81 219 MET B O 1
ATOM 4113 N N . ASP B 1 220 ? -1.054 -13.664 9.031 1 98.75 220 ASP B N 1
ATOM 4114 C CA . ASP B 1 220 ? -1.615 -14.359 10.188 1 98.75 220 ASP B CA 1
ATOM 4115 C C . ASP B 1 220 ? -3.129 -14.172 10.258 1 98.75 220 ASP B C 1
ATOM 4117 O O . ASP B 1 220 ? -3.734 -13.617 9.344 1 98.75 220 ASP B O 1
ATOM 4121 N N . GLY B 1 221 ? -3.711 -14.695 11.32 1 98.69 221 GLY B N 1
ATOM 4122 C CA . GLY B 1 221 ? -5.16 -14.695 11.445 1 98.69 221 GLY B CA 1
ATOM 4123 C C . GLY B 1 221 ? -5.746 -13.305 11.57 1 98.69 221 GLY B C 1
ATOM 4124 O O . GLY B 1 221 ? -6.848 -13.039 11.086 1 98.69 221 GLY B O 1
ATOM 4125 N N . ALA B 1 222 ? -5.059 -12.414 12.211 1 98.5 222 ALA B N 1
ATOM 4126 C CA . ALA B 1 222 ? -5.516 -11.031 12.312 1 98.5 222 ALA B CA 1
ATOM 4127 C C . ALA B 1 222 ? -5.617 -10.383 10.93 1 98.5 222 ALA B C 1
ATOM 4129 O O . ALA B 1 222 ? -6.586 -9.68 10.633 1 98.5 222 ALA B O 1
ATOM 4130 N N . GLY B 1 223 ? -4.566 -10.641 10.125 1 98.75 223 GLY B N 1
ATOM 4131 C CA . GLY B 1 223 ? -4.625 -10.172 8.75 1 98.75 223 GLY B CA 1
ATOM 4132 C C . GLY B 1 223 ? -5.793 -10.758 7.969 1 98.75 223 GLY B C 1
ATOM 4133 O O . GLY B 1 223 ? -6.43 -10.055 7.18 1 98.75 223 GLY B O 1
ATOM 4134 N N . ILE B 1 224 ? -6.051 -12.023 8.18 1 98.81 224 ILE B N 1
ATOM 4135 C CA . ILE B 1 224 ? -7.16 -12.688 7.504 1 98.81 224 ILE B CA 1
ATOM 4136 C C . ILE B 1 224 ? -8.477 -12.047 7.934 1 98.81 224 ILE B C 1
ATOM 4138 O O . ILE B 1 224 ? -9.305 -11.688 7.09 1 98.81 224 ILE B O 1
ATOM 4142 N N . ARG B 1 225 ? -8.688 -11.859 9.195 1 98.56 225 ARG B N 1
ATOM 4143 C CA . ARG B 1 225 ? -9.914 -11.25 9.711 1 98.56 225 ARG B CA 1
ATOM 4144 C C . ARG B 1 225 ? -10.102 -9.844 9.148 1 98.56 225 ARG B C 1
ATOM 4146 O O . ARG B 1 225 ? -11.219 -9.445 8.812 1 98.56 225 ARG B O 1
ATOM 4153 N N . ALA B 1 226 ? -9.031 -9.102 9.109 1 98.69 226 ALA B N 1
ATOM 4154 C CA . ALA B 1 226 ? -9.086 -7.754 8.555 1 98.69 226 ALA B CA 1
ATOM 4155 C C . ALA B 1 226 ? -9.547 -7.777 7.098 1 98.69 226 ALA B C 1
ATOM 4157 O O . ALA B 1 226 ? -10.398 -6.98 6.699 1 98.69 226 ALA B O 1
ATOM 4158 N N . ALA B 1 227 ? -8.969 -8.703 6.309 1 98.69 227 ALA B N 1
ATOM 4159 C CA . ALA B 1 227 ? -9.359 -8.812 4.906 1 98.69 227 ALA B CA 1
ATOM 4160 C C . ALA B 1 227 ? -10.844 -9.133 4.77 1 98.69 227 ALA B C 1
ATOM 4162 O O . ALA B 1 227 ? -11.539 -8.547 3.928 1 98.69 227 ALA B O 1
ATOM 4163 N N . LEU B 1 228 ? -11.32 -10.023 5.578 1 98.31 228 LEU B N 1
ATOM 4164 C CA . LEU B 1 228 ? -12.742 -10.367 5.551 1 98.31 228 LEU B CA 1
ATOM 4165 C C . LEU B 1 228 ? -13.602 -9.172 5.93 1 98.31 228 LEU B C 1
ATOM 4167 O O . LEU B 1 228 ? -14.641 -8.93 5.316 1 98.31 228 LEU B O 1
ATOM 4171 N N . ALA B 1 229 ? -13.156 -8.383 6.891 1 97.88 229 ALA B N 1
ATOM 4172 C CA . ALA B 1 229 ? -13.883 -7.188 7.309 1 97.88 229 ALA B CA 1
ATOM 4173 C C . ALA B 1 229 ? -13.969 -6.168 6.18 1 97.88 229 ALA B C 1
ATOM 4175 O O . ALA B 1 229 ? -14.938 -5.418 6.078 1 97.88 229 ALA B O 1
ATOM 4176 N N . LEU B 1 230 ? -13.008 -6.148 5.336 1 98.38 230 LEU B N 1
ATOM 4177 C CA . LEU B 1 230 ? -12.961 -5.211 4.219 1 98.38 230 LEU B CA 1
ATOM 4178 C C . LEU B 1 230 ? -13.961 -5.609 3.133 1 98.38 230 LEU B C 1
ATOM 4180 O O . LEU B 1 230 ? -14.242 -4.824 2.229 1 98.38 230 LEU B O 1
ATOM 4184 N N . GLY B 1 231 ? -14.406 -6.871 3.164 1 97.88 231 GLY B N 1
ATOM 4185 C CA . GLY B 1 231 ? -15.352 -7.355 2.172 1 97.88 231 GLY B CA 1
ATOM 4186 C C . GLY B 1 231 ? -14.805 -8.492 1.33 1 97.88 231 GLY B C 1
ATOM 4187 O O . GLY B 1 231 ? -15.469 -8.953 0.4 1 97.88 231 GLY B O 1
ATOM 4188 N N . ALA B 1 232 ? -13.602 -8.961 1.631 1 98.56 232 ALA B N 1
ATOM 4189 C CA . ALA B 1 232 ? -13.062 -10.125 0.922 1 98.56 232 ALA B CA 1
ATOM 4190 C C . ALA B 1 232 ? -13.812 -11.398 1.312 1 98.56 232 ALA B C 1
ATOM 4192 O O . ALA B 1 232 ? -14.281 -11.531 2.445 1 98.56 232 ALA B O 1
ATOM 4193 N N . ALA B 1 233 ? -13.875 -12.305 0.357 1 98.62 233 ALA B N 1
ATOM 4194 C CA . ALA B 1 233 ? -14.469 -13.617 0.607 1 98.62 233 ALA B CA 1
ATOM 4195 C C . ALA B 1 233 ? -13.43 -14.609 1.098 1 98.62 233 ALA B C 1
ATOM 4197 O O . ALA B 1 233 ? -13.773 -15.672 1.618 1 98.62 233 ALA B O 1
ATOM 4198 N N . GLY B 1 234 ? -12.188 -14.305 0.945 1 98.69 234 GLY B N 1
ATOM 4199 C CA . GLY B 1 234 ? -11.047 -15.117 1.356 1 98.69 234 GLY B CA 1
ATOM 4200 C C . GLY B 1 234 ? -9.711 -14.422 1.14 1 98.69 234 GLY B C 1
ATOM 4201 O O . GLY B 1 234 ? -9.672 -13.227 0.848 1 98.69 234 GLY B O 1
ATOM 4202 N N . VAL B 1 235 ? -8.656 -15.219 1.379 1 98.94 235 VAL B N 1
ATOM 4203 C CA . VAL B 1 235 ? -7.324 -14.633 1.318 1 98.94 235 VAL B CA 1
ATOM 4204 C C . VAL B 1 235 ? -6.375 -15.57 0.586 1 98.94 235 VAL B C 1
ATOM 4206 O O . VAL B 1 235 ? -6.613 -16.781 0.525 1 98.94 235 VAL B O 1
ATOM 4209 N N . GLN B 1 236 ? -5.387 -15.016 -0.042 1 98.94 236 GLN B N 1
ATOM 4210 C CA . GLN B 1 236 ? -4.254 -15.727 -0.624 1 98.94 236 GLN B CA 1
ATOM 4211 C C . GLN B 1 236 ? -2.938 -15.266 -0.003 1 98.94 236 GLN B C 1
ATOM 4213 O O . GLN B 1 236 ? -2.619 -14.07 -0.021 1 98.94 236 GLN B O 1
ATOM 4218 N N . LEU B 1 237 ? -2.207 -16.203 0.612 1 98.94 237 LEU B N 1
ATOM 4219 C CA . LEU B 1 237 ? -0.938 -15.93 1.274 1 98.94 237 LEU B CA 1
ATOM 4220 C C . LEU B 1 237 ? 0.217 -16.609 0.547 1 98.94 237 LEU B C 1
ATOM 4222 O O . LEU B 1 237 ? 0.133 -17.797 0.209 1 98.94 237 LEU B O 1
ATOM 4226 N N . GLY B 1 238 ? 1.268 -15.875 0.298 1 98.75 238 GLY B N 1
ATOM 4227 C CA . GLY B 1 238 ? 2.461 -16.438 -0.312 1 98.75 238 GLY B CA 1
ATOM 4228 C C . GLY B 1 238 ? 3.631 -16.547 0.647 1 98.75 238 GLY B C 1
ATOM 4229 O O . GLY B 1 238 ? 3.92 -17.625 1.169 1 98.75 238 GLY B O 1
ATOM 4230 N N . THR B 1 239 ? 4.133 -15.383 1.127 1 98.88 239 THR B N 1
ATOM 4231 C CA . THR B 1 239 ? 5.309 -15.305 1.985 1 98.88 239 THR B CA 1
ATOM 4232 C C . THR B 1 239 ? 5.113 -16.141 3.248 1 98.88 239 THR B C 1
ATOM 4234 O O . THR B 1 239 ? 6.055 -16.766 3.729 1 98.88 239 THR B O 1
ATOM 4237 N N . ALA B 1 240 ? 3.939 -16.266 3.752 1 98.88 240 ALA B N 1
ATOM 4238 C CA . ALA B 1 240 ? 3.635 -16.984 4.984 1 98.88 240 ALA B CA 1
ATOM 4239 C C . ALA B 1 240 ? 3.996 -18.469 4.852 1 98.88 240 ALA B C 1
ATOM 4241 O O . ALA B 1 240 ? 4.328 -19.125 5.844 1 98.88 240 ALA B O 1
ATOM 4242 N N . PHE B 1 241 ? 3.973 -18.953 3.613 1 98.94 241 PHE B N 1
ATOM 4243 C CA . PHE B 1 241 ? 4.148 -20.391 3.418 1 98.94 241 PHE B CA 1
ATOM 4244 C C . PHE B 1 241 ? 5.566 -20.703 2.955 1 98.94 241 PHE B C 1
ATOM 4246 O O . PHE B 1 241 ? 5.922 -21.875 2.775 1 98.94 241 PHE B O 1
ATOM 4253 N N . VAL B 1 242 ? 6.438 -19.688 2.771 1 98.88 242 VAL B N 1
ATOM 4254 C CA . VAL B 1 242 ? 7.762 -19.891 2.189 1 98.88 242 VAL B CA 1
ATOM 4255 C C . VAL B 1 242 ? 8.617 -20.734 3.139 1 98.88 242 VAL B C 1
ATOM 4257 O O . VAL B 1 242 ? 9.391 -21.594 2.697 1 98.88 242 VAL B O 1
ATOM 4260 N N . LEU B 1 243 ? 8.406 -20.547 4.449 1 98.75 243 LEU B N 1
ATOM 4261 C CA . LEU B 1 243 ? 9.273 -21.203 5.41 1 98.75 243 LEU B CA 1
ATOM 4262 C C . LEU B 1 243 ? 8.711 -22.562 5.809 1 98.75 243 LEU B C 1
ATOM 4264 O O . LEU B 1 243 ? 9.266 -23.25 6.668 1 98.75 243 LEU B O 1
ATOM 4268 N N . CYS B 1 244 ? 7.551 -22.953 5.246 1 98.88 244 CYS B N 1
ATOM 4269 C CA . CYS B 1 244 ? 7.098 -24.328 5.453 1 98.88 244 CYS B CA 1
ATOM 4270 C C . CYS B 1 244 ? 8.117 -25.328 4.91 1 98.88 244 CYS B C 1
ATOM 4272 O O . CYS B 1 244 ? 8.656 -25.141 3.822 1 98.88 244 CYS B O 1
ATOM 4274 N N . PRO B 1 245 ? 8.367 -26.406 5.676 1 98.69 245 PRO B N 1
ATOM 4275 C CA . PRO B 1 245 ? 9.359 -27.375 5.207 1 98.69 245 PRO B CA 1
ATOM 4276 C C . PRO B 1 245 ? 8.984 -28 3.871 1 98.69 245 PRO B C 1
ATOM 4278 O O . PRO B 1 245 ? 9.852 -28.469 3.131 1 98.69 245 PRO B O 1
ATOM 4281 N N . GLU B 1 246 ? 7.715 -27.953 3.525 1 98.81 246 GLU B N 1
ATOM 4282 C CA . GLU B 1 246 ? 7.219 -28.562 2.295 1 98.81 246 GLU B CA 1
ATOM 4283 C C . GLU B 1 246 ? 7.543 -27.688 1.081 1 98.81 246 GLU B C 1
ATOM 4285 O O . GLU B 1 246 ? 7.406 -28.141 -0.06 1 98.81 246 GLU B O 1
ATOM 4290 N N . SER B 1 247 ? 7.93 -26.375 1.346 1 98.62 247 SER B N 1
ATOM 4291 C CA . SER B 1 247 ? 8.25 -25.5 0.23 1 98.62 247 SER B CA 1
ATOM 4292 C C . SER B 1 247 ? 9.625 -25.812 -0.345 1 98.62 247 SER B C 1
ATOM 4294 O O . SER B 1 247 ? 10.438 -26.484 0.301 1 98.62 247 SER B O 1
ATOM 4296 N N . ALA B 1 248 ? 9.906 -25.344 -1.48 1 98.31 248 ALA B N 1
ATOM 4297 C CA . ALA B 1 248 ? 11.18 -25.609 -2.146 1 98.31 248 ALA B CA 1
ATOM 4298 C C . ALA B 1 248 ? 12.18 -24.484 -1.893 1 98.31 248 ALA B C 1
ATOM 4300 O O . ALA B 1 248 ? 13.227 -24.406 -2.537 1 98.31 248 ALA B O 1
ATOM 4301 N N . ALA B 1 249 ? 11.844 -23.516 -0.973 1 97.88 249 ALA B N 1
ATOM 4302 C CA . ALA B 1 249 ? 12.797 -22.469 -0.651 1 97.88 249 ALA B CA 1
ATOM 4303 C C . ALA B 1 249 ? 14.125 -23.047 -0.183 1 97.88 249 ALA B C 1
ATOM 4305 O O . ALA B 1 249 ? 14.156 -23.953 0.661 1 97.88 249 ALA B O 1
ATOM 4306 N N . ASN B 1 250 ? 15.203 -22.578 -0.764 1 96.44 250 ASN B N 1
ATOM 4307 C CA . ASN B 1 250 ? 16.5 -23.125 -0.374 1 96.44 250 ASN B CA 1
ATOM 4308 C C . ASN B 1 250 ? 17 -22.5 0.928 1 96.44 250 ASN B C 1
ATOM 4310 O O . ASN B 1 250 ? 16.328 -21.625 1.5 1 96.44 250 ASN B O 1
ATOM 4314 N N . ALA B 1 251 ? 18.141 -22.922 1.418 1 96.75 251 ALA B N 1
ATOM 4315 C CA . ALA B 1 251 ? 18.641 -22.547 2.732 1 96.75 251 ALA B CA 1
ATOM 4316 C C . ALA B 1 251 ? 18.922 -21.047 2.799 1 96.75 251 ALA B C 1
ATOM 4318 O O . ALA B 1 251 ? 18.609 -20.391 3.805 1 96.75 251 ALA B O 1
ATOM 4319 N N . ALA B 1 252 ? 19.484 -20.516 1.746 1 96.62 252 ALA B N 1
ATOM 4320 C CA . ALA B 1 252 ? 19.812 -19.094 1.724 1 96.62 252 ALA B CA 1
ATOM 4321 C C . ALA B 1 252 ? 18.562 -18.234 1.807 1 96.62 252 ALA B C 1
ATOM 4323 O O . ALA B 1 252 ? 18.516 -17.234 2.539 1 96.62 252 ALA B O 1
ATOM 4324 N N . TYR B 1 253 ? 17.594 -18.641 1.026 1 97.5 253 TYR B N 1
ATOM 4325 C CA . TYR B 1 253 ? 16.312 -17.953 1.047 1 97.5 253 TYR B CA 1
ATOM 4326 C C . TYR B 1 253 ? 15.68 -18.016 2.434 1 97.5 253 TYR B C 1
ATOM 4328 O O . TYR B 1 253 ? 15.242 -16.984 2.971 1 97.5 253 TYR B O 1
ATOM 4336 N N . ARG B 1 254 ? 15.664 -19.125 3.039 1 98.19 254 ARG B N 1
ATOM 4337 C CA . ARG B 1 254 ? 15.109 -19.328 4.375 1 98.19 254 ARG B CA 1
ATOM 4338 C C . ARG B 1 254 ? 15.844 -18.484 5.402 1 98.19 254 ARG B C 1
ATOM 4340 O O . ARG B 1 254 ? 15.219 -17.828 6.238 1 98.19 254 ARG B O 1
ATOM 4347 N N . GLU B 1 255 ? 17.094 -18.453 5.32 1 97.62 255 GLU B N 1
ATOM 4348 C CA . GLU B 1 255 ? 17.906 -17.656 6.25 1 97.62 255 GLU B CA 1
ATOM 4349 C C . GLU B 1 255 ? 17.609 -16.172 6.102 1 97.62 255 GLU B C 1
ATOM 4351 O O . GLU B 1 255 ? 17.484 -15.461 7.102 1 97.62 255 GLU B O 1
ATOM 4356 N N . ALA B 1 256 ? 17.516 -15.703 4.875 1 97.25 256 ALA B N 1
ATOM 4357 C CA . ALA B 1 256 ? 17.219 -14.297 4.613 1 97.25 256 ALA B CA 1
ATOM 4358 C C . ALA B 1 256 ? 15.852 -13.906 5.18 1 97.25 256 ALA B C 1
ATOM 4360 O O . ALA B 1 256 ? 15.703 -12.852 5.793 1 97.25 256 ALA B O 1
ATOM 4361 N N . LEU B 1 257 ? 14.883 -14.75 4.988 1 97.81 257 LEU B N 1
ATOM 4362 C CA . LEU B 1 257 ? 13.516 -14.477 5.418 1 97.81 257 LEU B CA 1
ATOM 4363 C C . LEU B 1 257 ? 13.406 -14.508 6.941 1 97.81 257 LEU B C 1
ATOM 4365 O O . LEU B 1 257 ? 12.555 -13.844 7.523 1 97.81 257 LEU B O 1
ATOM 4369 N N . LYS B 1 258 ? 14.281 -15.234 7.617 1 97.44 258 LYS B N 1
ATOM 4370 C CA . LYS B 1 258 ? 14.281 -15.344 9.07 1 97.44 258 LYS B CA 1
ATOM 4371 C C . LYS B 1 258 ? 15.094 -14.219 9.711 1 97.44 258 LYS B C 1
ATOM 4373 O O . LYS B 1 258 ? 15.008 -13.984 10.914 1 97.44 258 LYS B O 1
ATOM 4378 N N . GLY B 1 259 ? 15.883 -13.492 8.906 1 95.69 259 GLY B N 1
ATOM 4379 C CA . GLY B 1 259 ? 16.828 -12.516 9.43 1 95.69 259 GLY B CA 1
ATOM 4380 C C . GLY B 1 259 ? 16.359 -11.086 9.25 1 95.69 259 GLY B C 1
ATOM 4381 O O . GLY B 1 259 ? 15.188 -10.844 8.961 1 95.69 259 GLY B O 1
ATOM 4382 N N . GLU B 1 260 ? 17.266 -10.18 9.414 1 95.12 260 GLU B N 1
ATOM 4383 C CA . GLU B 1 260 ? 17 -8.742 9.391 1 95.12 260 GLU B CA 1
ATOM 4384 C C . GLU B 1 260 ? 16.609 -8.281 7.988 1 95.12 260 GLU B C 1
ATOM 4386 O O . GLU B 1 260 ? 15.93 -7.27 7.832 1 95.12 260 GLU B O 1
ATOM 4391 N N . LYS B 1 261 ? 17 -9.086 7.012 1 95 261 LYS B N 1
ATOM 4392 C CA . LYS B 1 261 ? 16.688 -8.727 5.629 1 95 261 LYS B CA 1
ATOM 4393 C C . LYS B 1 261 ? 15.188 -8.672 5.395 1 95 261 LYS B C 1
ATOM 4395 O O . LYS B 1 261 ? 14.711 -7.918 4.543 1 95 261 LYS B O 1
ATOM 4400 N N . ALA B 1 262 ? 14.469 -9.438 6.191 1 96.94 262 ALA B N 1
ATOM 4401 C CA . ALA B 1 262 ? 13.023 -9.547 6.016 1 96.94 262 ALA B CA 1
ATOM 4402 C C . ALA B 1 262 ? 12.328 -8.227 6.352 1 96.94 262 ALA B C 1
ATOM 4404 O O . ALA B 1 262 ? 11.188 -7.996 5.949 1 96.94 262 ALA B O 1
ATOM 4405 N N . ALA B 1 263 ? 13.008 -7.316 7.016 1 95.94 263 ALA B N 1
ATOM 4406 C CA . ALA B 1 263 ? 12.422 -6.051 7.449 1 95.94 263 ALA B CA 1
ATOM 4407 C C . ALA B 1 263 ? 12.258 -5.086 6.277 1 95.94 263 ALA B C 1
ATOM 4409 O O . ALA B 1 263 ? 11.547 -4.09 6.379 1 95.94 263 ALA B O 1
ATOM 4410 N N . HIS B 1 264 ? 12.938 -5.414 5.195 1 95.38 264 HIS B N 1
ATOM 4411 C CA . HIS B 1 264 ? 12.898 -4.527 4.039 1 95.38 264 HIS B CA 1
ATOM 4412 C C . HIS B 1 264 ? 12.625 -5.305 2.756 1 95.38 264 HIS B C 1
ATOM 4414 O O . HIS B 1 264 ? 13.352 -6.246 2.43 1 95.38 264 HIS B O 1
ATOM 4420 N N . THR B 1 265 ? 11.578 -5.031 2.111 1 98.31 265 THR B N 1
ATOM 4421 C CA . THR B 1 265 ? 11.328 -5.527 0.763 1 98.31 265 THR B CA 1
ATOM 4422 C C . THR B 1 265 ? 11.219 -4.375 -0.229 1 98.31 265 THR B C 1
ATOM 4424 O O . THR B 1 265 ? 10.977 -3.23 0.165 1 98.31 265 THR B O 1
ATOM 4427 N N . ALA B 1 266 ? 11.5 -4.633 -1.467 1 97.69 266 ALA B N 1
ATOM 4428 C CA . ALA B 1 266 ? 11.43 -3.617 -2.516 1 97.69 266 ALA B CA 1
ATOM 4429 C C . ALA B 1 266 ? 10.992 -4.234 -3.844 1 97.69 266 ALA B C 1
ATOM 4431 O O . ALA B 1 266 ? 11.008 -5.457 -4 1 97.69 266 ALA B O 1
ATOM 4432 N N . ILE B 1 267 ? 10.547 -3.439 -4.738 1 97.5 267 ILE B N 1
ATOM 4433 C CA . ILE B 1 267 ? 10.141 -3.865 -6.074 1 97.5 267 ILE B CA 1
ATOM 4434 C C . ILE B 1 267 ? 11.234 -3.52 -7.082 1 97.5 267 ILE B C 1
ATOM 4436 O O . ILE B 1 267 ? 11.812 -2.43 -7.031 1 97.5 267 ILE B O 1
ATOM 4440 N N . THR B 1 268 ? 11.594 -4.414 -7.93 1 97.06 268 THR B N 1
ATOM 4441 C CA . THR B 1 268 ? 12.531 -4.156 -9.016 1 97.06 268 THR B CA 1
ATOM 4442 C C . THR B 1 268 ? 12.109 -4.898 -10.281 1 97.06 268 THR B C 1
ATOM 4444 O O . THR B 1 268 ? 11.445 -5.938 -10.211 1 97.06 268 THR B O 1
ATOM 4447 N N . ALA B 1 269 ? 12.414 -4.391 -11.375 1 96.75 269 ALA B N 1
ATOM 4448 C CA . ALA B 1 269 ? 12.219 -5.078 -12.648 1 96.75 269 ALA B CA 1
ATOM 4449 C C . ALA B 1 269 ? 13.516 -5.699 -13.148 1 96.75 269 ALA B C 1
ATOM 4451 O O . ALA B 1 269 ? 13.516 -6.492 -14.094 1 96.75 269 ALA B O 1
ATOM 4452 N N . ASN B 1 270 ? 14.633 -5.395 -12.453 1 96.88 270 ASN B N 1
ATOM 4453 C CA . ASN B 1 270 ? 15.961 -5.754 -12.945 1 96.88 270 ASN B CA 1
ATOM 4454 C C . ASN B 1 270 ? 16.125 -7.266 -13.047 1 96.88 270 ASN B C 1
ATOM 4456 O O . ASN B 1 270 ? 16.875 -7.758 -13.906 1 96.88 270 ASN B O 1
ATOM 4460 N N . LEU B 1 271 ? 15.422 -7.949 -12.195 1 96.88 271 LEU B N 1
ATOM 4461 C CA . LEU B 1 271 ? 15.625 -9.391 -12.133 1 96.88 271 LEU B CA 1
ATOM 4462 C C . LEU B 1 271 ? 14.984 -10.086 -13.328 1 96.88 271 LEU B C 1
ATOM 4464 O O . LEU B 1 271 ? 15.609 -10.938 -13.969 1 96.88 271 LEU B O 1
ATOM 4468 N N . SER B 1 272 ? 13.766 -9.602 -13.641 1 96.75 272 SER B N 1
ATOM 4469 C CA . SER B 1 272 ? 12.992 -10.445 -14.547 1 96.75 272 SER B CA 1
ATOM 4470 C C . SER B 1 272 ? 12.5 -9.648 -15.75 1 96.75 272 SER B C 1
ATOM 4472 O O . SER B 1 272 ? 12.031 -10.219 -16.734 1 96.75 272 SER B O 1
ATOM 4474 N N . GLY B 1 273 ? 12.641 -8.359 -15.734 1 95.75 273 GLY B N 1
ATOM 4475 C CA . GLY B 1 273 ? 12.07 -7.508 -16.766 1 95.75 273 GLY B CA 1
ATOM 4476 C C . GLY B 1 273 ? 10.688 -6.984 -16.422 1 95.75 273 GLY B C 1
ATOM 4477 O O . GLY B 1 273 ? 10.148 -6.133 -17.125 1 95.75 273 GLY B O 1
ATOM 4478 N N . ARG B 1 274 ? 10.164 -7.492 -15.383 1 95.94 274 ARG B N 1
ATOM 4479 C CA . ARG B 1 274 ? 8.875 -7.047 -14.859 1 95.94 274 ARG B CA 1
ATOM 4480 C C . ARG B 1 274 ? 8.961 -6.754 -13.367 1 95.94 274 ARG B C 1
ATOM 4482 O O . ARG B 1 274 ? 9.648 -7.465 -12.633 1 95.94 274 ARG B O 1
ATOM 4489 N N . PRO B 1 275 ? 8.227 -5.695 -12.883 1 97.12 275 PRO B N 1
ATOM 4490 C CA . PRO B 1 275 ? 8.297 -5.352 -11.461 1 97.12 275 PRO B CA 1
ATOM 4491 C C . PRO B 1 275 ? 7.875 -6.504 -10.555 1 97.12 275 PRO B C 1
ATOM 4493 O O . PRO B 1 275 ? 6.832 -7.117 -10.781 1 97.12 275 PRO B O 1
ATOM 4496 N N . ALA B 1 276 ? 8.664 -6.781 -9.586 1 98.12 276 ALA B N 1
ATOM 4497 C CA . ALA B 1 276 ? 8.398 -7.82 -8.594 1 98.12 276 ALA B CA 1
ATOM 4498 C C . ALA B 1 276 ? 8.992 -7.449 -7.238 1 98.12 276 ALA B C 1
ATOM 4500 O O . ALA B 1 276 ? 10.078 -6.859 -7.164 1 98.12 276 ALA B O 1
ATOM 4501 N N . ARG B 1 277 ? 8.336 -7.805 -6.199 1 98.75 277 ARG B N 1
ATOM 4502 C CA . ARG B 1 277 ? 8.789 -7.473 -4.852 1 98.75 277 ARG B CA 1
ATOM 4503 C C . ARG B 1 277 ? 9.539 -8.641 -4.223 1 98.75 277 ARG B C 1
ATOM 4505 O O . ARG B 1 277 ? 9.07 -9.781 -4.266 1 98.75 277 ARG B O 1
ATOM 4512 N N . GLY B 1 278 ? 10.609 -8.328 -3.57 1 98.56 278 GLY B N 1
ATOM 4513 C CA . GLY B 1 278 ? 11.375 -9.312 -2.824 1 98.56 278 GLY B CA 1
ATOM 4514 C C . GLY B 1 278 ? 12.406 -8.695 -1.896 1 98.56 278 GLY B C 1
ATOM 4515 O O . GLY B 1 278 ? 12.359 -7.496 -1.622 1 98.56 278 GLY B O 1
ATOM 4516 N N . LEU B 1 279 ? 13.188 -9.555 -1.27 1 98.19 279 LEU B N 1
ATOM 4517 C CA . LEU B 1 279 ? 14.336 -9.109 -0.481 1 98.19 279 LEU B CA 1
ATOM 4518 C C . LEU B 1 279 ? 15.422 -8.523 -1.379 1 98.19 279 LEU B C 1
ATOM 4520 O O . LEU B 1 279 ? 15.898 -9.195 -2.297 1 98.19 279 LEU B O 1
ATOM 4524 N N . PRO B 1 280 ? 15.766 -7.266 -1.108 1 97.19 280 PRO B N 1
ATOM 4525 C CA . PRO B 1 280 ? 16.719 -6.625 -2.008 1 97.19 280 PRO B CA 1
ATOM 4526 C C . PRO B 1 280 ? 18.078 -7.34 -2.037 1 97.19 280 PRO B C 1
ATOM 4528 O O . PRO B 1 280 ? 18.531 -7.848 -1.01 1 97.19 280 PRO B O 1
ATOM 4531 N N . ASN B 1 281 ? 18.656 -7.426 -3.195 1 96.31 281 ASN B N 1
ATOM 4532 C CA . ASN B 1 281 ? 20 -7.93 -3.402 1 96.31 281 ASN B CA 1
ATOM 4533 C C . ASN B 1 281 ? 20.812 -7.02 -4.332 1 96.31 281 ASN B C 1
ATOM 4535 O O . ASN B 1 281 ? 20.484 -5.84 -4.477 1 96.31 281 ASN B O 1
ATOM 4539 N N . ARG B 1 282 ? 21.844 -7.496 -4.945 1 96.31 282 ARG B N 1
ATOM 4540 C CA . ARG B 1 282 ? 22.781 -6.652 -5.691 1 96.31 282 ARG B CA 1
ATOM 4541 C C . ARG B 1 282 ? 22.172 -6.207 -7.016 1 96.31 282 ARG B C 1
ATOM 4543 O O . ARG B 1 282 ? 22.703 -5.312 -7.676 1 96.31 282 ARG B O 1
ATOM 4550 N N . LEU B 1 283 ? 21.031 -6.77 -7.391 1 96.62 283 LEU B N 1
ATOM 4551 C CA . LEU B 1 283 ? 20.406 -6.398 -8.656 1 96.62 283 LEU B CA 1
ATOM 4552 C C . LEU B 1 283 ? 19.281 -5.395 -8.43 1 96.62 283 LEU B C 1
ATOM 4554 O O . LEU B 1 283 ? 18.578 -5.035 -9.367 1 96.62 283 LEU B O 1
ATOM 4558 N N . TYR B 1 284 ? 19.203 -5.059 -7.145 1 94.56 284 TYR B N 1
ATOM 4559 C CA . TYR B 1 284 ? 18.234 -4.016 -6.828 1 94.56 284 TYR B CA 1
ATOM 4560 C C . TYR B 1 284 ? 18.859 -2.633 -6.957 1 94.56 284 TYR B C 1
ATOM 4562 O O . TYR B 1 284 ? 20.062 -2.469 -6.77 1 94.56 284 TYR B O 1
ATOM 4570 N N . GLY B 1 285 ? 18.125 -1.561 -7.383 1 86.5 285 GLY B N 1
ATOM 4571 C CA . GLY B 1 285 ? 18.625 -0.209 -7.586 1 86.5 285 GLY B CA 1
ATOM 4572 C C . GLY B 1 285 ? 18.625 0.214 -9.047 1 86.5 285 GLY B C 1
ATOM 4573 O O . GLY B 1 285 ? 18.016 -0.45 -9.891 1 86.5 285 GLY B O 1
ATOM 4574 N N . ASP B 1 286 ? 19.281 1.298 -9.312 1 83.31 286 ASP B N 1
ATOM 4575 C CA . ASP B 1 286 ? 19.312 1.818 -10.672 1 83.31 286 ASP B CA 1
ATOM 4576 C C . ASP B 1 286 ? 20.531 1.307 -11.43 1 83.31 286 ASP B C 1
ATOM 4578 O O . ASP B 1 286 ? 21.672 1.702 -11.141 1 83.31 286 ASP B O 1
ATOM 4582 N N . LEU B 1 287 ? 20.203 0.455 -12.328 1 84.88 287 LEU B N 1
ATOM 4583 C CA . LEU B 1 287 ? 21.297 -0.09 -13.125 1 84.88 287 LEU B CA 1
ATOM 4584 C C . LEU B 1 287 ? 21.375 0.599 -14.484 1 84.88 287 LEU B C 1
ATOM 4586 O O . LEU B 1 287 ? 22.297 0.361 -15.258 1 84.88 287 LEU B O 1
ATOM 4590 N N . GLY B 1 288 ? 20.453 1.695 -14.703 1 71.75 288 GLY B N 1
ATOM 4591 C CA . GLY B 1 288 ? 20.594 2.625 -15.812 1 71.75 288 GLY B CA 1
ATOM 4592 C C . GLY B 1 288 ? 20.375 1.977 -17.172 1 71.75 288 GLY B C 1
ATOM 4593 O O . GLY B 1 288 ? 21.031 2.342 -18.141 1 71.75 288 GLY B O 1
ATOM 4594 N N . ALA B 1 289 ? 19.516 0.923 -17.375 1 70.12 289 ALA B N 1
ATOM 4595 C CA . ALA B 1 289 ? 19.422 0.28 -18.688 1 70.12 289 ALA B CA 1
ATOM 4596 C C . ALA B 1 289 ? 17.969 -0.007 -19.047 1 70.12 289 ALA B C 1
ATOM 4598 O O . ALA B 1 289 ? 17.109 -0.142 -18.172 1 70.12 289 ALA B O 1
ATOM 4599 N N . GLN B 1 290 ? 17.828 0.116 -20.375 1 88.75 290 GLN B N 1
ATOM 4600 C CA . GLN B 1 290 ? 16.578 -0.453 -20.875 1 88.75 290 GLN B CA 1
ATOM 4601 C C . GLN B 1 290 ? 16.578 -1.974 -20.766 1 88.75 290 GLN B C 1
ATOM 4603 O O . GLN B 1 290 ? 17.469 -2.645 -21.312 1 88.75 290 GLN B O 1
ATOM 4608 N N . LEU B 1 291 ? 15.695 -2.494 -20.094 1 96.25 291 LEU B N 1
ATOM 4609 C CA . LEU B 1 291 ? 15.656 -3.924 -19.812 1 96.25 291 LEU B CA 1
ATOM 4610 C C . LEU B 1 291 ? 15.047 -4.695 -20.969 1 96.25 291 LEU B C 1
ATOM 4612 O O . LEU B 1 291 ? 14.141 -4.199 -21.641 1 96.25 291 LEU B O 1
ATOM 4616 N N . PRO B 1 292 ? 15.594 -5.93 -21.219 1 96.94 292 PRO B N 1
ATOM 4617 C CA . PRO B 1 292 ? 14.844 -6.824 -22.094 1 96.94 292 PRO B CA 1
ATOM 4618 C C . PRO B 1 292 ? 13.43 -7.105 -21.594 1 96.94 292 PRO B C 1
ATOM 4620 O O . PRO B 1 292 ? 13.141 -6.914 -20.422 1 96.94 292 PRO B O 1
ATOM 4623 N N . ASP B 1 293 ? 12.594 -7.531 -22.516 1 96.56 293 ASP B N 1
ATOM 4624 C CA . ASP B 1 293 ? 11.227 -7.871 -22.141 1 96.56 293 ASP B CA 1
ATOM 4625 C C . ASP B 1 293 ? 11.203 -9.062 -21.188 1 96.56 293 ASP B C 1
ATOM 4627 O O . ASP B 1 293 ? 12.055 -9.945 -21.25 1 96.56 293 ASP B O 1
ATOM 4631 N N . TYR B 1 294 ? 10.273 -9.125 -20.234 1 96.69 294 TYR B N 1
ATOM 4632 C CA . TYR B 1 294 ? 9.938 -10.336 -19.5 1 96.69 294 TYR B CA 1
ATOM 4633 C C . TYR B 1 294 ? 9.453 -11.43 -20.438 1 96.69 294 TYR B C 1
ATOM 4635 O O . TYR B 1 294 ? 8.672 -11.172 -21.359 1 96.69 294 TYR B O 1
ATOM 4643 N N . PRO B 1 295 ? 9.945 -12.602 -20.25 1 96.81 295 PRO B N 1
ATOM 4644 C CA . PRO B 1 295 ? 10.875 -13.078 -19.219 1 96.81 295 PRO B CA 1
ATOM 4645 C C . PRO B 1 295 ? 12.305 -13.227 -19.75 1 96.81 295 PRO B C 1
ATOM 4647 O O . PRO B 1 295 ? 13.141 -13.844 -19.094 1 96.81 295 PRO B O 1
ATOM 4650 N N . ILE B 1 296 ? 12.57 -12.648 -20.938 1 97.5 296 ILE B N 1
ATOM 4651 C CA . ILE B 1 296 ? 13.906 -12.758 -21.516 1 97.5 296 ILE B CA 1
ATOM 4652 C C . ILE B 1 296 ? 14.938 -12.188 -20.547 1 97.5 296 ILE B C 1
ATOM 4654 O O . ILE B 1 296 ? 15.992 -12.797 -20.328 1 97.5 296 ILE B O 1
ATOM 4658 N N . CYS B 1 297 ? 14.656 -11.117 -19.953 1 97.25 297 CYS B N 1
ATOM 4659 C CA . CYS B 1 297 ? 15.516 -10.477 -18.953 1 97.25 297 CYS B CA 1
ATOM 4660 C C . CYS B 1 297 ? 15.852 -11.438 -17.828 1 97.25 297 CYS B C 1
ATOM 4662 O O . CYS B 1 297 ? 16.984 -11.461 -17.344 1 97.25 297 CYS B O 1
ATOM 4664 N N . TYR B 1 298 ? 14.898 -12.227 -17.484 1 97.44 298 TYR B N 1
ATOM 4665 C CA . TYR B 1 298 ? 15.023 -13.133 -16.359 1 97.44 298 TYR B CA 1
ATOM 4666 C C . TYR B 1 298 ? 16.094 -14.188 -16.609 1 97.44 298 TYR B C 1
ATOM 4668 O O . TYR B 1 298 ? 16.734 -14.664 -15.68 1 97.44 298 TYR B O 1
ATOM 4676 N N . ASP B 1 299 ? 16.234 -14.555 -17.875 1 97.75 299 ASP B N 1
ATOM 4677 C CA . ASP B 1 299 ? 17.25 -15.547 -18.266 1 97.75 299 ASP B CA 1
ATOM 4678 C C . ASP B 1 299 ? 18.641 -15.094 -17.844 1 97.75 299 ASP B C 1
ATOM 4680 O O . ASP B 1 299 ? 19.438 -15.891 -17.344 1 97.75 299 ASP B O 1
ATOM 4684 N N . ALA B 1 300 ? 18.938 -13.828 -18 1 97.56 300 ALA B N 1
ATOM 4685 C CA . ALA B 1 300 ? 20.234 -13.273 -17.641 1 97.56 300 ALA B CA 1
ATOM 4686 C C . ALA B 1 300 ? 20.453 -13.352 -16.125 1 97.56 300 ALA B C 1
ATOM 4688 O O . ALA B 1 300 ? 21.531 -13.766 -15.664 1 97.56 300 ALA B O 1
ATOM 4689 N N . ALA B 1 301 ? 19.453 -12.961 -15.367 1 97.44 301 ALA B N 1
ATOM 4690 C CA . ALA B 1 301 ? 19.547 -12.969 -13.914 1 97.44 301 ALA B CA 1
ATOM 4691 C C . ALA B 1 301 ? 19.734 -14.391 -13.391 1 97.44 301 ALA B C 1
ATOM 4693 O O . ALA B 1 301 ? 20.516 -14.625 -12.461 1 97.44 301 ALA B O 1
ATOM 4694 N N . LYS B 1 302 ? 19.016 -15.32 -13.969 1 97.06 302 LYS B N 1
ATOM 4695 C CA . LYS B 1 302 ? 19.156 -16.719 -13.57 1 97.06 302 LYS B CA 1
ATOM 4696 C C . LYS B 1 302 ? 20.547 -17.25 -13.883 1 97.06 302 LYS B C 1
ATOM 4698 O O . LYS B 1 302 ? 21.109 -18.016 -13.102 1 97.06 302 LYS B O 1
ATOM 4703 N N . ALA B 1 303 ? 21.094 -16.859 -15.055 1 98.06 303 ALA B N 1
ATOM 4704 C CA . ALA B 1 303 ? 22.453 -17.266 -15.414 1 98.06 303 ALA B CA 1
ATOM 4705 C C . ALA B 1 303 ? 23.469 -16.688 -14.422 1 98.06 303 ALA B C 1
ATOM 4707 O O . ALA B 1 303 ? 24.391 -17.406 -14 1 98.06 303 ALA B O 1
ATOM 4708 N N . LEU B 1 304 ? 23.266 -15.453 -14.094 1 98.19 304 LEU B N 1
ATOM 4709 C CA . LEU B 1 304 ? 24.172 -14.812 -13.133 1 98.19 304 LEU B CA 1
ATOM 4710 C C . LEU B 1 304 ? 24.062 -15.477 -11.766 1 98.19 304 LEU B C 1
ATOM 4712 O O . LEU B 1 304 ? 25.078 -15.75 -11.117 1 98.19 304 LEU B O 1
ATOM 4716 N N . GLN B 1 305 ? 22.844 -15.734 -11.328 1 97.69 305 GLN B N 1
ATOM 4717 C CA . GLN B 1 305 ? 22.625 -16.422 -10.062 1 97.69 305 GLN B CA 1
ATOM 4718 C C . GLN B 1 305 ? 23.312 -17.797 -10.055 1 97.69 305 GLN B C 1
ATOM 4720 O O . GLN B 1 305 ? 23.891 -18.203 -9.047 1 97.69 305 GLN B O 1
ATOM 4725 N N . ALA B 1 306 ? 23.203 -18.484 -11.148 1 97.31 306 ALA B N 1
ATOM 4726 C CA . ALA B 1 306 ? 23.844 -19.797 -11.25 1 97.31 306 ALA B CA 1
ATOM 4727 C C . ALA B 1 306 ? 25.359 -19.688 -11.117 1 97.31 306 ALA B C 1
ATOM 4729 O O . ALA B 1 306 ? 25.969 -20.469 -10.391 1 97.31 306 ALA B O 1
ATOM 4730 N N . ALA B 1 307 ? 25.922 -18.719 -11.797 1 97.88 307 ALA B N 1
ATOM 4731 C CA . ALA B 1 307 ? 27.359 -18.516 -11.719 1 97.88 307 ALA B CA 1
ATOM 4732 C C . ALA B 1 307 ? 27.797 -18.172 -10.297 1 97.88 307 ALA B C 1
ATOM 4734 O O . ALA B 1 307 ? 28.766 -18.719 -9.781 1 97.88 307 ALA B O 1
ATOM 4735 N N . ALA B 1 308 ? 27.047 -17.328 -9.688 1 97.88 308 ALA B N 1
ATOM 4736 C CA . ALA B 1 308 ? 27.359 -16.875 -8.328 1 97.88 308 ALA B CA 1
ATOM 4737 C C . ALA B 1 308 ? 27.188 -18.016 -7.328 1 97.88 308 ALA B C 1
ATOM 4739 O O . ALA B 1 308 ? 28.047 -18.219 -6.469 1 97.88 308 ALA B O 1
ATOM 4740 N N . SER B 1 309 ? 26.109 -18.75 -7.48 1 96.06 309 SER B N 1
ATOM 4741 C CA . SER B 1 309 ? 25.797 -19.828 -6.539 1 96.06 309 SER B CA 1
ATOM 4742 C C . SER B 1 309 ? 26.828 -20.938 -6.621 1 96.06 309 SER B C 1
ATOM 4744 O O . SER B 1 309 ? 27.141 -21.578 -5.613 1 96.06 309 SER B O 1
ATOM 4746 N N . ALA B 1 310 ? 27.328 -21.141 -7.781 1 96.12 310 ALA B N 1
ATOM 4747 C CA . ALA B 1 310 ? 28.375 -22.141 -7.965 1 96.12 310 ALA B CA 1
ATOM 4748 C C . ALA B 1 310 ? 29.609 -21.812 -7.125 1 96.12 310 ALA B C 1
ATOM 4750 O O . ALA B 1 310 ? 30.391 -22.703 -6.789 1 96.12 310 ALA B O 1
ATOM 4751 N N . GLN B 1 311 ? 29.688 -20.578 -6.781 1 96.38 311 GLN B N 1
ATOM 4752 C CA . GLN B 1 311 ? 30.812 -20.141 -5.961 1 96.38 311 GLN B CA 1
ATOM 4753 C C . GLN B 1 311 ? 30.359 -19.797 -4.543 1 96.38 311 GLN B C 1
ATOM 4755 O O . GLN B 1 311 ? 31.047 -19.078 -3.82 1 96.38 311 GLN B O 1
ATOM 4760 N N . GLY B 1 312 ? 29.125 -20.156 -4.207 1 94 312 GLY B N 1
ATOM 4761 C CA . GLY B 1 312 ? 28.625 -20.031 -2.85 1 94 312 GLY B CA 1
ATOM 4762 C C . GLY B 1 312 ? 28.016 -18.672 -2.566 1 94 312 GLY B C 1
ATOM 4763 O O . GLY B 1 312 ? 27.719 -18.344 -1.415 1 94 312 GLY B O 1
ATOM 4764 N N . CYS B 1 313 ? 27.922 -17.875 -3.562 1 96 313 CYS B N 1
ATOM 4765 C CA . CYS B 1 313 ? 27.328 -16.547 -3.41 1 96 313 CYS B CA 1
ATOM 4766 C C . CYS B 1 313 ? 25.859 -16.547 -3.797 1 96 313 CYS B C 1
ATOM 4768 O O . CYS B 1 313 ? 25.5 -17.016 -4.879 1 96 313 CYS B O 1
ATOM 4770 N N . HIS B 1 314 ? 24.922 -16 -2.891 1 94.56 314 HIS B N 1
ATOM 4771 C CA . HIS B 1 314 ? 23.484 -16.031 -3.127 1 94.56 314 HIS B CA 1
ATOM 4772 C C . HIS B 1 314 ? 22.938 -14.617 -3.273 1 94.56 314 HIS B C 1
ATOM 4774 O O . HIS B 1 314 ? 21.75 -14.383 -3.033 1 94.56 314 HIS B O 1
ATOM 4780 N N . ASP B 1 315 ? 23.75 -13.688 -3.703 1 95.06 315 ASP B N 1
ATOM 4781 C CA . ASP B 1 315 ? 23.422 -12.266 -3.699 1 95.06 315 ASP B CA 1
ATOM 4782 C C . ASP B 1 315 ? 22.672 -11.875 -4.973 1 95.06 315 ASP B C 1
ATOM 4784 O O . ASP B 1 315 ? 22.516 -10.688 -5.258 1 95.06 315 ASP B O 1
ATOM 4788 N N . PHE B 1 316 ? 22.25 -12.891 -5.762 1 97.06 316 PHE B N 1
ATOM 4789 C CA . PHE B 1 316 ? 21.594 -12.555 -7.023 1 97.06 316 PHE B CA 1
ATOM 4790 C C . PHE B 1 316 ? 20.297 -13.328 -7.188 1 97.06 316 PHE B C 1
ATOM 4792 O O . PHE B 1 316 ? 19.625 -13.219 -8.219 1 97.06 316 PHE B O 1
ATOM 4799 N N . ALA B 1 317 ? 19.906 -14.102 -6.148 1 95.94 317 ALA B N 1
ATOM 4800 C CA . ALA B 1 317 ? 18.734 -14.969 -6.215 1 95.94 317 ALA B CA 1
ATOM 4801 C C . ALA B 1 317 ? 17.438 -14.156 -6.059 1 95.94 317 ALA B C 1
ATOM 4803 O O . ALA B 1 317 ? 17.391 -13.211 -5.262 1 95.94 317 ALA B O 1
ATOM 4804 N N . ALA B 1 318 ? 16.469 -14.539 -6.84 1 96.12 318 ALA B N 1
ATOM 4805 C CA . ALA B 1 318 ? 15.133 -14.008 -6.617 1 96.12 318 ALA B CA 1
ATOM 4806 C C . ALA B 1 318 ? 14.539 -14.539 -5.316 1 96.12 318 ALA B C 1
ATOM 4808 O O . ALA B 1 318 ? 14.141 -15.711 -5.242 1 96.12 318 ALA B O 1
ATOM 4809 N N . GLN B 1 319 ? 14.531 -13.758 -4.281 1 97.81 319 GLN B N 1
ATOM 4810 C CA . GLN B 1 319 ? 13.906 -14.078 -3.004 1 97.81 319 GLN B CA 1
ATOM 4811 C C . GLN B 1 319 ? 12.656 -13.227 -2.773 1 97.81 319 GLN B C 1
ATOM 4813 O O . GLN B 1 319 ? 12.711 -12.219 -2.061 1 97.81 319 GLN B O 1
ATOM 4818 N N . TRP B 1 320 ? 11.578 -13.703 -3.393 1 98.31 320 TRP B N 1
ATOM 4819 C CA . TRP B 1 320 ? 10.32 -12.961 -3.375 1 98.31 320 TRP B CA 1
ATOM 4820 C C . TRP B 1 320 ? 9.703 -12.969 -1.982 1 98.31 320 TRP B C 1
ATOM 4822 O O . TRP B 1 320 ? 9.625 -14.016 -1.337 1 98.31 320 TRP B O 1
ATOM 4832 N N . ALA B 1 321 ? 9.281 -11.82 -1.493 1 98.81 321 ALA B N 1
ATOM 4833 C CA . ALA B 1 321 ? 8.664 -11.656 -0.182 1 98.81 321 ALA B CA 1
ATOM 4834 C C . ALA B 1 321 ? 7.84 -10.375 -0.121 1 98.81 321 ALA B C 1
ATOM 4836 O O . ALA B 1 321 ? 8.227 -9.352 -0.693 1 98.81 321 ALA B O 1
ATOM 4837 N N . GLY B 1 322 ? 6.688 -10.469 0.52 1 98.81 322 GLY B N 1
ATOM 4838 C CA . GLY B 1 322 ? 5.855 -9.289 0.714 1 98.81 322 GLY B CA 1
ATOM 4839 C C . GLY B 1 322 ? 6.25 -8.477 1.934 1 98.81 322 GLY B C 1
ATOM 4840 O O . GLY B 1 322 ? 7.207 -8.82 2.631 1 98.81 322 GLY B O 1
ATOM 4841 N N . GLN B 1 323 ? 5.492 -7.465 2.223 1 98.81 323 GLN B N 1
ATOM 4842 C CA . GLN B 1 323 ? 5.848 -6.492 3.25 1 98.81 323 GLN B CA 1
ATOM 4843 C C . GLN B 1 323 ? 5.566 -7.035 4.648 1 98.81 323 GLN B C 1
ATOM 4845 O O . GLN B 1 323 ? 6.016 -6.465 5.645 1 98.81 323 GLN B O 1
ATOM 4850 N N . GLY B 1 324 ? 4.844 -8.141 4.777 1 98.69 324 GLY B N 1
ATOM 4851 C CA . GLY B 1 324 ? 4.629 -8.797 6.059 1 98.69 324 GLY B CA 1
ATOM 4852 C C . GLY B 1 324 ? 5.738 -9.766 6.426 1 98.69 324 GLY B C 1
ATOM 4853 O O . GLY B 1 324 ? 5.645 -10.469 7.438 1 98.69 324 GLY B O 1
ATOM 4854 N N . ALA B 1 325 ? 6.859 -9.789 5.711 1 98.75 325 ALA B N 1
ATOM 4855 C CA . ALA B 1 325 ? 7.914 -10.797 5.773 1 98.75 325 ALA B CA 1
ATOM 4856 C C . ALA B 1 325 ? 8.422 -10.977 7.203 1 98.75 325 ALA B C 1
ATOM 4858 O O . ALA B 1 325 ? 8.68 -12.102 7.641 1 98.75 325 ALA B O 1
ATOM 4859 N N . PRO B 1 326 ? 8.492 -9.883 8.016 1 98.25 326 PRO B N 1
ATOM 4860 C CA . PRO B 1 326 ? 9.008 -10.055 9.375 1 98.25 326 PRO B CA 1
ATOM 4861 C C . PRO B 1 326 ? 8.117 -10.945 10.234 1 98.25 326 PRO B C 1
ATOM 4863 O O . PRO B 1 326 ? 8.523 -11.359 11.328 1 98.25 326 PRO B O 1
ATOM 4866 N N . LEU B 1 327 ? 6.91 -11.266 9.766 1 98.31 327 LEU B N 1
ATOM 4867 C CA . LEU B 1 327 ? 5.965 -12.055 10.539 1 98.31 327 LEU B CA 1
ATOM 4868 C C . LEU B 1 327 ? 6.016 -13.523 10.133 1 98.31 327 LEU B C 1
ATOM 4870 O O . LEU B 1 327 ? 5.195 -14.328 10.578 1 98.31 327 LEU B O 1
ATOM 4874 N N . ALA B 1 328 ? 6.957 -13.891 9.273 1 98.19 328 ALA B N 1
ATOM 4875 C CA . ALA B 1 328 ? 7.07 -15.266 8.781 1 98.19 328 ALA B CA 1
ATOM 4876 C C . ALA B 1 328 ? 7.328 -16.234 9.922 1 98.19 328 ALA B C 1
ATOM 4878 O O . ALA B 1 328 ? 8.078 -15.93 10.852 1 98.19 328 ALA B O 1
ATOM 4879 N N . ARG B 1 329 ? 6.699 -17.422 9.867 1 97.81 329 ARG B N 1
ATOM 4880 C CA . ARG B 1 329 ? 6.852 -18.5 10.836 1 97.81 329 ARG B CA 1
ATOM 4881 C C . ARG B 1 329 ? 7.309 -19.797 10.164 1 97.81 329 ARG B C 1
ATOM 4883 O O . ARG B 1 329 ? 6.844 -20.125 9.07 1 97.81 329 ARG B O 1
ATOM 4890 N N . GLU B 1 330 ? 8.219 -20.422 10.797 1 98.25 330 GLU B N 1
ATOM 4891 C CA . GLU B 1 330 ? 8.688 -21.703 10.297 1 98.25 330 GLU B CA 1
ATOM 4892 C C . GLU B 1 330 ? 7.895 -22.859 10.906 1 98.25 330 GLU B C 1
ATOM 4894 O O . GLU B 1 330 ? 8.219 -23.328 12 1 98.25 330 GLU B O 1
ATOM 4899 N N . LEU B 1 331 ? 6.871 -23.312 10.203 1 98.62 331 LEU B N 1
ATOM 4900 C CA . LEU B 1 331 ? 5.961 -24.375 10.617 1 98.62 331 LEU B CA 1
ATOM 4901 C C . LEU B 1 331 ? 5.578 -25.25 9.43 1 98.62 331 LEU B C 1
ATOM 4903 O O . LEU B 1 331 ? 5.48 -24.766 8.305 1 98.62 331 LEU B O 1
ATOM 4907 N N . PRO B 1 332 ? 5.352 -26.531 9.727 1 98.81 332 PRO B N 1
ATOM 4908 C CA . PRO B 1 332 ? 4.73 -27.328 8.656 1 98.81 332 PRO B CA 1
ATOM 4909 C C . PRO B 1 332 ? 3.42 -26.719 8.164 1 98.81 332 PRO B C 1
ATOM 4911 O O . PRO B 1 332 ? 2.662 -26.141 8.953 1 98.81 332 PRO B O 1
ATOM 4914 N N . ALA B 1 333 ? 3.139 -26.828 6.906 1 98.81 333 ALA B N 1
ATOM 4915 C CA . ALA B 1 333 ? 2.01 -26.156 6.266 1 98.81 333 ALA B CA 1
ATOM 4916 C C . ALA B 1 333 ? 0.701 -26.484 6.98 1 98.81 333 ALA B C 1
ATOM 4918 O O . ALA B 1 333 ? -0.139 -25.609 7.188 1 98.81 333 ALA B O 1
ATOM 4919 N N . ALA B 1 334 ? 0.488 -27.734 7.3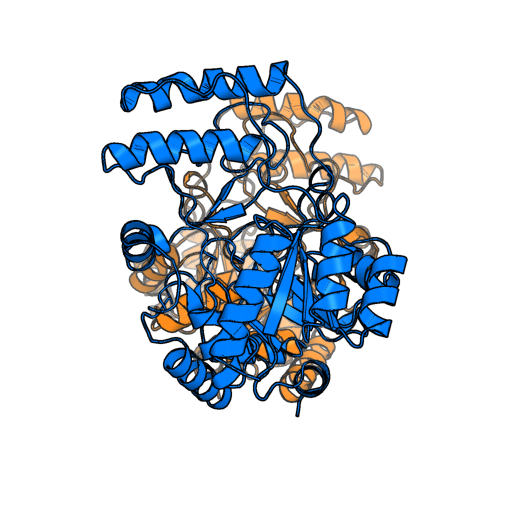2 1 98.5 334 ALA B N 1
ATOM 4920 C CA . ALA B 1 334 ? -0.731 -28.156 8.016 1 98.5 334 ALA B CA 1
ATOM 4921 C C . ALA B 1 334 ? -0.873 -27.422 9.352 1 98.5 334 ALA B C 1
ATOM 4923 O O . ALA B 1 334 ? -1.961 -26.969 9.703 1 98.5 334 ALA B O 1
ATOM 4924 N N . GLU B 1 335 ? 0.231 -27.359 10.078 1 98.75 335 GLU B N 1
ATOM 4925 C CA . GLU B 1 335 ? 0.222 -26.672 11.367 1 98.75 335 GLU B CA 1
ATOM 4926 C C . GLU B 1 335 ? -0.006 -25.172 11.188 1 98.75 335 GLU B C 1
ATOM 4928 O O . GLU B 1 335 ? -0.719 -24.547 11.977 1 98.75 335 GLU B O 1
ATOM 4933 N N . LEU B 1 336 ? 0.625 -24.594 10.188 1 98.81 336 LEU B N 1
ATOM 4934 C CA . LEU B 1 336 ? 0.429 -23.172 9.898 1 98.81 336 LEU B CA 1
ATOM 4935 C C . LEU B 1 336 ? -1.04 -22.875 9.617 1 98.81 336 LEU B C 1
ATOM 4937 O O . LEU B 1 336 ? -1.591 -21.906 10.133 1 98.81 336 LEU B O 1
ATOM 4941 N N . LEU B 1 337 ? -1.682 -23.719 8.836 1 98.69 337 LEU B N 1
ATOM 4942 C CA . LEU B 1 337 ? -3.088 -23.5 8.508 1 98.69 337 LEU B CA 1
ATOM 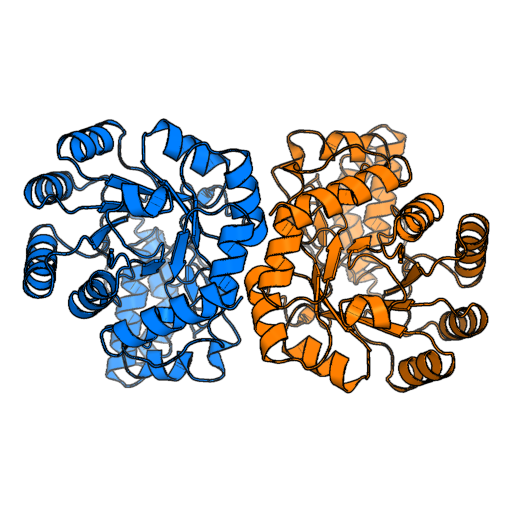4943 C C . LEU B 1 337 ? -3.955 -23.562 9.758 1 98.69 337 LEU B C 1
ATOM 4945 O O . LEU B 1 337 ? -4.867 -22.75 9.93 1 98.69 337 LEU B O 1
ATOM 4949 N N . VAL B 1 338 ? -3.682 -24.531 10.617 1 98.56 338 VAL B N 1
ATOM 4950 C CA . VAL B 1 338 ? -4.418 -24.641 11.867 1 98.56 338 VAL B CA 1
ATOM 4951 C C . VAL B 1 338 ? -4.25 -23.375 12.688 1 98.56 338 VAL B C 1
ATOM 4953 O O . VAL B 1 338 ? -5.223 -22.844 13.234 1 98.56 338 VAL B O 1
ATOM 4956 N N . ARG B 1 339 ? -3.037 -22.891 12.734 1 98.62 339 ARG B N 1
ATOM 4957 C CA . ARG B 1 339 ? -2.742 -21.672 13.492 1 98.62 339 ARG B CA 1
ATOM 4958 C C . ARG B 1 339 ? -3.457 -20.469 12.891 1 98.62 339 ARG B C 1
ATOM 4960 O O . ARG B 1 339 ? -4.02 -19.641 13.617 1 98.62 339 ARG B O 1
ATOM 4967 N N . LEU B 1 340 ? -3.41 -20.328 11.594 1 98.75 340 LEU B N 1
ATOM 4968 C CA . LEU B 1 340 ? -4.074 -19.234 10.906 1 98.75 340 LEU B CA 1
ATOM 4969 C C . LEU B 1 340 ? -5.57 -19.219 11.211 1 98.75 340 LEU B C 1
ATOM 4971 O O . LEU B 1 340 ? -6.141 -18.172 11.508 1 98.75 340 LEU B O 1
ATOM 4975 N N . VAL B 1 341 ? -6.195 -20.375 11.133 1 98.38 341 VAL B N 1
ATOM 4976 C CA . VAL B 1 341 ? -7.629 -20.484 11.352 1 98.38 341 VAL B CA 1
ATOM 4977 C C . VAL B 1 341 ? -7.957 -20.125 12.805 1 98.38 341 VAL B C 1
ATOM 4979 O O . VAL B 1 341 ? -8.922 -19.406 13.07 1 98.38 341 VAL B O 1
ATOM 4982 N N . ALA B 1 342 ? -7.145 -20.625 13.719 1 98.44 342 ALA B N 1
ATOM 4983 C CA . ALA B 1 342 ? -7.363 -20.328 15.133 1 98.44 342 ALA B CA 1
ATOM 4984 C C . ALA B 1 342 ? -7.238 -18.828 15.406 1 98.44 342 ALA B C 1
ATOM 4986 O O . ALA B 1 342 ? -8.078 -18.234 16.094 1 98.44 342 ALA B O 1
ATOM 4987 N N . GLU B 1 343 ? -6.184 -18.25 14.844 1 98.25 343 GLU B N 1
ATOM 4988 C CA . GLU B 1 343 ? -5.949 -16.812 15.008 1 98.25 343 GLU B CA 1
ATOM 4989 C C . GLU B 1 343 ? -7.09 -16 14.406 1 98.25 343 GLU B C 1
ATOM 4991 O O . GLU B 1 343 ? -7.508 -14.992 14.977 1 98.25 343 GLU B O 1
ATOM 4996 N N . MET B 1 344 ? -7.492 -16.422 13.234 1 97.12 344 MET B N 1
ATOM 4997 C CA . MET B 1 344 ? -8.594 -15.742 12.547 1 97.12 344 MET B CA 1
ATOM 4998 C C . MET B 1 344 ? -9.852 -15.742 13.406 1 97.12 344 MET B C 1
ATOM 5000 O O . MET B 1 344 ? -10.562 -14.734 13.477 1 97.12 344 MET B O 1
ATOM 5004 N N . ARG B 1 345 ? -10.172 -16.812 14.109 1 96.06 345 ARG B N 1
ATOM 5005 C CA . ARG B 1 345 ? -11.352 -16.938 14.953 1 96.06 345 ARG B CA 1
ATOM 5006 C C . ARG B 1 345 ? -11.227 -16.062 16.203 1 96.06 345 ARG B C 1
ATOM 5008 O O . ARG B 1 345 ? -12.234 -15.578 16.719 1 96.06 345 ARG B O 1
ATOM 5015 N N . GLN B 1 346 ? -10.047 -15.859 16.641 1 93.56 346 GLN B N 1
ATOM 5016 C CA . GLN B 1 346 ? -9.805 -15.086 17.859 1 93.56 346 GLN B CA 1
ATOM 5017 C C . GLN B 1 346 ? -9.82 -13.586 17.562 1 93.56 346 GLN B C 1
ATOM 5019 O O . GLN B 1 346 ? -10.125 -12.781 18.453 1 93.56 346 GLN B O 1
ATOM 5024 N N . ALA B 1 347 ? -9.477 -13.234 16.422 1 88.31 347 ALA B N 1
ATOM 5025 C CA . ALA B 1 347 ? -9.359 -11.828 16.062 1 88.31 347 ALA B CA 1
ATOM 5026 C C . ALA B 1 347 ? -10.727 -11.195 15.859 1 88.31 347 ALA B C 1
ATOM 5028 O O . ALA B 1 347 ? -11.664 -11.852 15.391 1 88.31 347 ALA B O 1
#